Protein AF-0000000072976670 (afdb_homodimer)

InterPro domains:
  IPR000843 LacI-type HTH domain [PF00356] (2-43)
  IPR000843 LacI-type HTH domain [PS50932] (1-53)
  IPR000843 LacI-type HTH domain [SM00354] (1-68)
  IPR000843 LacI-type HTH domain [cd01392] (3-53)
  IPR001761 Periplasmic binding protein/LacI sugar binding domain [PF00532] (58-310)
  IPR010982 Lambda repressor-like, DNA-binding domain superfamily [G3DSA:1.10.260.40] (1-55)
  IPR010982 Lambda repressor-like, DNA-binding domain superfamily [SSF47413] (2-56)
  IPR028082 Periplasmic binding protein-like I [SSF53822] (55-310)

Organism: NCBI:txid391626

Solvent-accessible surface area (backbone atoms only — not comparable to full-atom values): 33034 Å² total; per-residue (Å²): 97,64,62,29,6,60,65,39,74,44,53,56,66,52,34,51,36,29,66,57,62,38,84,89,44,54,70,66,58,29,51,36,29,50,52,25,14,58,72,70,63,48,71,64,62,36,76,56,65,80,52,79,91,67,62,36,52,34,28,36,32,42,41,46,55,50,87,51,57,64,47,35,34,23,50,50,14,26,53,59,39,27,59,92,69,76,43,43,60,29,48,45,74,32,69,59,32,65,67,49,42,36,52,49,51,52,54,46,52,48,59,36,36,54,21,38,38,36,62,43,58,83,64,50,71,70,40,47,50,52,54,66,69,60,75,47,54,40,33,26,26,71,35,57,77,63,70,74,91,61,25,34,31,22,26,48,36,36,56,52,19,27,52,50,38,51,52,44,43,71,61,69,43,74,34,40,32,36,39,40,41,26,52,90,60,37,57,61,49,40,34,18,49,48,21,22,49,53,50,34,51,76,69,72,42,69,68,50,76,46,76,57,54,72,63,67,31,19,47,50,16,24,54,50,42,53,54,44,40,71,74,45,70,78,38,34,27,36,44,27,57,25,36,46,25,32,48,4,27,49,32,40,29,59,76,70,70,48,51,62,45,82,53,34,28,40,26,27,32,46,56,52,66,68,51,46,37,51,71,40,45,54,18,28,30,32,51,64,40,38,56,40,17,24,51,50,31,42,48,47,53,33,57,74,75,38,51,85,69,60,82,65,50,64,47,76,53,76,67,47,79,42,48,40,73,55,58,123,98,64,62,29,6,60,65,39,73,43,54,54,65,52,33,51,35,27,65,56,64,39,83,90,44,54,71,67,59,29,51,37,28,51,52,24,14,59,72,69,64,47,69,63,60,35,76,54,64,80,51,78,92,66,63,36,54,33,28,36,33,40,40,46,55,51,86,50,57,64,46,35,34,22,50,48,14,27,53,59,39,25,58,91,68,76,45,42,59,28,50,45,73,30,69,59,32,65,68,50,41,36,52,51,51,51,55,47,52,44,59,36,36,54,21,38,38,35,63,42,56,83,65,50,71,69,40,47,51,53,54,64,70,61,74,48,52,40,32,26,26,71,34,57,76,64,69,73,90,60,25,34,32,25,25,49,35,36,56,52,19,26,52,50,37,50,52,45,42,72,60,69,43,75,34,40,33,35,41,38,43,25,53,90,60,35,57,60,49,39,35,18,50,50,20,23,50,53,49,35,51,75,69,73,42,70,70,50,76,43,76,57,56,74,62,68,31,19,47,50,16,23,54,49,42,53,54,46,42,70,73,45,70,80,39,33,26,37,44,26,60,25,36,46,25,30,47,4,27,49,33,42,30,59,76,70,68,47,50,64,44,81,54,34,29,40,28,26,33,47,56,54,65,70,51,47,38,50,70,40,46,53,18,26,30,33,52,65,39,37,57,42,18,24,52,50,31,42,48,48,51,33,56,75,75,39,52,85,70,61,83,66,51,65,48,76,53,77,66,46,79,42,47,42,72,56,59,123

Sequence (656 aa):
MIDVAAAAGVSKMTASRALRGSKDVSTESKDRVIAAAKKIGYFGNHLAASLSSARSDLVGVIVPSLTNIVFPQVMSGISDGLLGTGFQPAFGVTDYNLYREYELVGRMLSWRPAGMIITGMEQSDQTRKLLIEADIPIVQIMDTDGDAIDYVVGFSHQSAGAEMAEALFGAGRTRFGYIGCNLENDLRAKKRKQGFFDVLKRYDIAITTQLGGILSSVSEGRRLTQELLEQTPDLDCIYFSNDDVAFGGLCYCIEAGIAVPNSVALAGFNGLGLLEGFPGLIATSTTQRHDIGRASAGIITQSLQSPEQLKSRKLVMQPTINLGALQTMIDVAAAAGVSKMTASRALRGSKDVSTESKDRVIAAAKKIGYFGNHLAASLSSARSDLVGVIVPSLTNIVFPQVMSGISDGLLGTGFQPAFGVTDYNLYREYELVGRMLSWRPAGMIITGMEQSDQTRKLLIEADIPIVQIMDTDGDAIDYVVGFSHQSAGAEMAEALFGAGRTRFGYIGCNLENDLRAKKRKQGFFDVLKRYDIAITTQLGGILSSVSEGRRLTQELLEQTPDLDCIYFSNDDVAFGGLCYCIEAGIAVPNSVALAGFNGLGLLEGFPGLIATSTTQRHDIGRASAGIITQSLQSPEQLKSRKLVMQPTINLGALQT

Radius of gyration: 26.9 Å; Cα contacts (8 Å, |Δi|>4): 1423; chains: 2; bounding box: 68×79×62 Å

Nearest PDB structures (foldseek):
  3d8u-assembly1_B  TM=8.841E-01  e=2.194E-16  Vibrio parahaemolyticus
  3d8u-assembly1_A  TM=9.008E-01  e=1.424E-15  Vibrio parahaemolyticus
  3c3k-assembly1_B  TM=8.730E-01  e=2.656E-15  Actinobacillus succinogenes 130Z
  7ce1-assembly1_B  TM=7.078E-01  e=7.259E-13  Agrobacterium tumefaciens A6
  3gv0-assembly1_A  TM=8.397E-01  e=1.494E-10  Agrobacterium fabrum str. C58

Structure (mmCIF, N/CA/C/O backbone):
data_AF-0000000072976670-model_v1
#
loop_
_entity.id
_entity.type
_entity.pdbx_description
1 polymer 'LacI family transcriptional regulator'
#
loop_
_atom_site.group_PDB
_atom_site.id
_atom_site.type_symbol
_atom_site.label_atom_id
_atom_site.label_alt_id
_atom_site.label_comp_id
_atom_site.label_asym_id
_atom_site.label_entity_id
_atom_site.label_seq_id
_atom_site.pdbx_PDB_ins_code
_atom_site.Cartn_x
_atom_site.Cartn_y
_atom_site.Cartn_z
_atom_site.occupancy
_atom_site.B_iso_or_equiv
_atom_site.auth_seq_id
_atom_site.auth_comp_id
_atom_site.auth_asym_id
_atom_site.auth_atom_id
_atom_site.pdbx_PDB_model_num
ATOM 1 N N . MET A 1 1 ? -18.094 22.547 25.328 1 65.94 1 MET A N 1
ATOM 2 C CA . MET A 1 1 ? -17.516 23.578 26.172 1 65.94 1 MET A CA 1
ATOM 3 C C . MET A 1 1 ? -18.203 23.641 27.531 1 65.94 1 MET A C 1
ATOM 5 O O . MET A 1 1 ? -17.547 23.766 28.562 1 65.94 1 MET A O 1
ATOM 9 N N . ILE A 1 2 ? -19.5 23.594 27.578 1 71.88 2 ILE A N 1
ATOM 10 C CA . ILE A 1 2 ? -20.234 23.609 28.828 1 71.88 2 ILE A CA 1
ATOM 11 C C . ILE A 1 2 ? -19.844 22.406 29.672 1 71.88 2 ILE A C 1
ATOM 13 O O . ILE A 1 2 ? -19.578 22.531 30.875 1 71.88 2 ILE A O 1
ATOM 17 N N . ASP A 1 3 ? -19.641 21.328 28.984 1 71.81 3 ASP A N 1
ATOM 18 C CA . ASP A 1 3 ? -19.297 20.094 29.703 1 71.81 3 ASP A CA 1
ATOM 19 C C . ASP A 1 3 ? -17.859 20.156 30.203 1 71.81 3 ASP A C 1
ATOM 21 O O . ASP A 1 3 ? -17.562 19.703 31.312 1 71.81 3 ASP A O 1
ATOM 25 N N . VAL A 1 4 ? -17.047 20.656 29.375 1 75.25 4 VAL A N 1
ATOM 26 C CA . VAL A 1 4 ? -15.648 20.812 29.781 1 75.25 4 VAL A CA 1
ATOM 27 C C . VAL A 1 4 ? -15.555 21.75 30.969 1 75.25 4 VAL A C 1
ATOM 29 O O . VAL A 1 4 ? -14.844 21.453 31.938 1 75.25 4 VAL A O 1
ATOM 32 N N . ALA A 1 5 ? -16.25 22.859 30.922 1 77.31 5 ALA A N 1
ATOM 33 C CA . ALA A 1 5 ? -16.266 23.844 32 1 77.31 5 ALA A CA 1
ATOM 34 C C . ALA A 1 5 ? -16.797 23.219 33.312 1 77.31 5 ALA A C 1
ATOM 36 O O . ALA A 1 5 ? -16.203 23.391 34.375 1 77.31 5 ALA A O 1
ATOM 37 N N . ALA A 1 6 ? -17.828 22.453 33.156 1 79.31 6 ALA A N 1
ATOM 38 C CA . ALA A 1 6 ? -18.422 21.766 34.281 1 79.31 6 ALA A CA 1
ATOM 39 C C . ALA A 1 6 ? -17.453 20.734 34.875 1 79.31 6 ALA A C 1
ATOM 41 O O . ALA A 1 6 ? -17.297 20.656 36.094 1 79.31 6 ALA A O 1
ATOM 42 N N . ALA A 1 7 ? -16.781 20.031 33.969 1 78 7 ALA A N 1
ATOM 43 C CA . ALA A 1 7 ? -15.875 18.969 34.406 1 78 7 ALA A CA 1
ATOM 44 C C . ALA A 1 7 ? -14.625 19.562 35.062 1 78 7 ALA A C 1
ATOM 46 O O . ALA A 1 7 ? -14.055 18.969 35.969 1 78 7 ALA A O 1
ATOM 47 N N . ALA A 1 8 ? -14.219 20.688 34.656 1 79.56 8 ALA A N 1
ATOM 48 C CA . ALA A 1 8 ? -13.023 21.375 35.156 1 79.56 8 ALA A CA 1
ATOM 49 C C . ALA A 1 8 ? -13.344 22.281 36.344 1 79.56 8 ALA A C 1
ATOM 51 O O . ALA A 1 8 ? -12.445 22.781 37 1 79.56 8 ALA A O 1
ATOM 52 N N . GLY A 1 9 ? -14.688 22.5 36.625 1 82.88 9 GLY A N 1
ATOM 53 C CA . GLY A 1 9 ? -15.125 23.344 37.719 1 82.88 9 GLY A CA 1
ATOM 54 C C . GLY A 1 9 ? -14.867 24.828 37.469 1 82.88 9 GLY A C 1
ATOM 55 O O . GLY A 1 9 ? -14.523 25.562 38.406 1 82.88 9 GLY A O 1
ATOM 56 N N . VAL A 1 10 ? -14.859 25.172 36.219 1 81.06 10 VAL A N 1
ATOM 57 C CA . VAL A 1 10 ? -14.641 26.578 35.875 1 81.06 10 VAL A CA 1
ATOM 58 C C . VAL A 1 10 ? -15.836 27.094 35.062 1 81.06 10 VAL A C 1
ATOM 60 O O . VAL A 1 10 ? -16.719 26.312 34.688 1 81.06 10 VAL A O 1
ATOM 63 N N . SER A 1 11 ? -15.953 28.453 34.969 1 79.56 11 SER A N 1
ATOM 64 C CA . SER A 1 11 ? -16.984 29.016 34.125 1 79.56 11 SER A CA 1
ATOM 65 C C . SER A 1 11 ? -16.734 28.672 32.656 1 79.56 11 SER A C 1
ATOM 67 O O . SER A 1 11 ? -15.617 28.344 32.281 1 79.56 11 SER A O 1
ATOM 69 N N . LYS A 1 12 ? -17.781 28.719 31.781 1 77.88 12 LYS A N 1
ATOM 70 C CA . LYS A 1 12 ? -17.672 28.5 30.328 1 77.88 12 LYS A CA 1
ATOM 71 C C . LYS A 1 12 ? -16.641 29.438 29.719 1 77.88 12 LYS A C 1
ATOM 73 O O . LYS A 1 12 ? -15.867 29.031 28.844 1 77.88 12 LYS A O 1
ATOM 78 N N . MET A 1 13 ? -16.578 30.625 30.297 1 74.88 13 MET A N 1
ATOM 79 C CA . MET A 1 13 ? -15.641 31.641 29.812 1 74.88 13 MET A CA 1
ATOM 80 C C . MET A 1 13 ? -14.203 31.266 30.172 1 74.88 13 MET A C 1
ATOM 82 O O . MET A 1 13 ? -13.297 31.422 29.344 1 74.88 13 MET A O 1
ATOM 86 N N . THR A 1 14 ? -14.023 30.859 31.297 1 75.88 14 THR A N 1
ATOM 87 C CA . THR A 1 14 ? -12.703 30.438 31.75 1 75.88 14 THR A CA 1
ATOM 88 C C . THR A 1 14 ? -12.227 29.203 31 1 75.88 14 THR A C 1
ATOM 90 O O . THR A 1 14 ? -11.062 29.109 30.609 1 75.88 14 THR A O 1
ATOM 93 N N . ALA A 1 15 ? -13.195 28.234 30.75 1 76.31 15 ALA A N 1
ATOM 94 C CA . ALA A 1 15 ? -12.859 27.031 29.969 1 76.31 15 ALA A CA 1
ATOM 95 C C . ALA A 1 15 ? -12.445 27.391 28.547 1 76.31 15 ALA A C 1
ATOM 97 O O . ALA A 1 15 ? -11.461 26.859 28.031 1 76.31 15 ALA A O 1
ATOM 98 N N . SER A 1 16 ? -13.156 28.266 28.047 1 71.56 16 SER A N 1
ATOM 99 C CA . SER A 1 16 ? -12.859 28.734 26.688 1 71.56 16 SER A CA 1
ATOM 100 C C . SER A 1 16 ? -11.508 29.438 26.641 1 71.56 16 SER A C 1
ATOM 102 O O . SER A 1 16 ? -10.688 29.156 25.766 1 71.56 16 SER A O 1
ATOM 104 N N . ARG A 1 17 ? -11.258 30.297 27.688 1 70.12 17 ARG A N 1
ATOM 105 C CA . ARG A 1 17 ? -10.008 31.062 27.766 1 70.12 17 ARG A CA 1
ATOM 106 C C . ARG A 1 17 ? -8.82 30.125 28.016 1 70.12 17 ARG A C 1
ATOM 108 O O . ARG A 1 17 ? -7.746 30.328 27.453 1 70.12 17 ARG A O 1
ATOM 115 N N . ALA A 1 18 ? -9.047 29.141 28.75 1 72.5 18 ALA A N 1
ATOM 116 C CA . ALA A 1 18 ? -8.008 28.172 29.078 1 72.5 18 ALA A CA 1
ATOM 117 C C . ALA A 1 18 ? -7.629 27.328 27.859 1 72.5 18 ALA A C 1
ATOM 119 O O . ALA A 1 18 ? -6.449 27.094 27.594 1 72.5 18 ALA A O 1
ATOM 120 N N . LEU A 1 19 ? -8.633 26.969 27.156 1 67.5 19 LEU A N 1
ATOM 121 C CA . LEU A 1 19 ? -8.406 26.094 26.016 1 67.5 19 LEU A CA 1
ATOM 122 C C . LEU A 1 19 ? -7.766 26.859 24.859 1 67.5 19 LEU A C 1
ATOM 124 O O . LEU A 1 19 ? -7.039 26.281 24.047 1 67.5 19 LEU A O 1
ATOM 128 N N . ARG A 1 20 ? -7.922 28.234 24.922 1 61.44 20 ARG A N 1
ATOM 129 C CA . ARG A 1 20 ? -7.34 29.109 23.906 1 61.44 20 ARG A CA 1
ATOM 130 C C . ARG A 1 20 ? -5.953 29.594 24.344 1 61.44 20 ARG A C 1
ATOM 132 O O . ARG A 1 20 ? -5.336 30.406 23.656 1 61.44 20 ARG A O 1
ATOM 139 N N . GLY A 1 21 ? -5.566 29.078 25.469 1 61.72 21 GLY A N 1
ATOM 140 C CA . GLY A 1 21 ? -4.254 29.438 25.969 1 61.72 21 GLY A CA 1
ATOM 141 C C . GLY A 1 21 ? -4.164 30.875 26.453 1 61.72 21 GLY A C 1
ATOM 142 O O . GLY A 1 21 ? -3.098 31.484 26.375 1 61.72 21 GLY A O 1
ATOM 143 N N . SER A 1 22 ? -5.172 31.469 26.953 1 59.66 22 SER A N 1
ATOM 144 C CA . SER A 1 22 ? -5.207 32.844 27.422 1 59.66 22 SER A CA 1
ATOM 145 C C . SER A 1 22 ? -4.344 33.031 28.656 1 59.66 22 SER A C 1
ATOM 147 O O . SER A 1 22 ? -4.32 32.188 29.547 1 59.66 22 SER A O 1
ATOM 149 N N . LYS A 1 23 ? -3.551 34 28.625 1 71.06 23 LYS A N 1
ATOM 150 C CA . LYS A 1 23 ? -2.658 34.312 29.734 1 71.06 23 LYS A CA 1
ATOM 151 C C . LYS A 1 23 ? -3.449 34.719 30.984 1 71.06 23 LYS A C 1
ATOM 153 O O . LYS A 1 23 ? -2.906 34.75 32.094 1 71.06 23 LYS A O 1
ATOM 158 N N . ASP A 1 24 ? -4.617 35 30.953 1 69.94 24 ASP A N 1
ATOM 159 C CA . ASP A 1 24 ? -5.422 35.5 32.062 1 69.94 24 ASP A CA 1
ATOM 160 C C . ASP A 1 24 ? -5.957 34.312 32.906 1 69.94 24 ASP A C 1
ATOM 162 O O . ASP A 1 24 ? -6.648 34.531 33.906 1 69.94 24 ASP A O 1
ATOM 166 N N . VAL A 1 25 ? -5.625 33.125 32.406 1 75 25 VAL A N 1
ATOM 167 C CA . VAL A 1 25 ? -6.059 31.953 33.156 1 75 25 VAL A CA 1
ATOM 168 C C . VAL A 1 25 ? -4.863 31.312 33.844 1 75 25 VAL A C 1
ATOM 170 O O . VAL A 1 25 ? -3.783 31.203 33.25 1 75 25 VAL A O 1
ATOM 173 N N . SER A 1 26 ? -4.984 31.016 35.156 1 78 26 SER A N 1
ATOM 174 C CA . SER A 1 26 ? -3.896 30.422 35.938 1 78 26 SER A CA 1
ATOM 175 C C . SER A 1 26 ? -3.484 29.078 35.344 1 78 26 SER A C 1
ATOM 177 O O . SER A 1 26 ? -4.293 28.391 34.688 1 78 26 SER A O 1
ATOM 179 N N . THR A 1 27 ? -2.234 28.719 35.531 1 74.94 27 THR A N 1
ATOM 180 C CA . THR A 1 27 ? -1.696 27.453 35.031 1 74.94 27 THR A CA 1
ATOM 181 C C . THR A 1 27 ? -2.502 26.266 35.594 1 74.94 27 THR A C 1
ATOM 183 O O . THR A 1 27 ? -2.73 25.281 34.875 1 74.94 27 THR A O 1
ATOM 186 N N . GLU A 1 28 ? -2.912 26.422 36.75 1 76.44 28 GLU A N 1
ATOM 187 C CA . GLU A 1 28 ? -3.676 25.359 37.406 1 76.44 28 GLU A CA 1
ATOM 188 C C . GLU A 1 28 ? -5.027 25.156 36.719 1 76.44 28 GLU A C 1
ATOM 190 O O . GLU A 1 28 ? -5.438 24.016 36.469 1 76.44 28 GLU A O 1
ATOM 195 N N . SER A 1 29 ? -5.695 26.219 36.438 1 76.31 29 SER A N 1
ATOM 196 C CA . SER A 1 29 ? -6.992 26.141 35.781 1 76.31 29 SER A CA 1
ATOM 197 C C . SER A 1 29 ? -6.852 25.641 34.344 1 76.31 29 SER A C 1
ATOM 199 O O . SER A 1 29 ? -7.68 24.844 33.875 1 76.31 29 SER A O 1
ATOM 201 N N . LYS A 1 30 ? -5.84 26.016 33.625 1 76.44 30 LYS A N 1
ATOM 202 C CA . LYS A 1 30 ? -5.551 25.547 32.281 1 76.44 30 LYS A CA 1
ATOM 203 C C . LYS A 1 30 ? -5.375 24.031 32.25 1 76.44 30 LYS A C 1
ATOM 205 O O . LYS A 1 30 ? -5.953 23.344 31.391 1 76.44 30 LYS A O 1
ATOM 210 N N . ASP A 1 31 ? -4.598 23.625 33.156 1 73.62 31 ASP A N 1
ATOM 211 C CA . ASP A 1 31 ? -4.332 22.188 33.25 1 73.62 31 ASP A CA 1
ATOM 212 C C . ASP A 1 31 ? -5.609 21.406 33.531 1 73.62 31 ASP A C 1
ATOM 214 O O . ASP A 1 31 ? -5.848 20.344 32.938 1 73.62 31 ASP A O 1
ATOM 218 N N . ARG A 1 32 ? -6.418 21.891 34.375 1 76.94 32 ARG A N 1
ATOM 219 C CA . ARG A 1 32 ? -7.676 21.25 34.75 1 76.94 32 ARG A CA 1
ATOM 220 C C . ARG A 1 32 ? -8.633 21.203 33.562 1 76.94 32 ARG A C 1
ATOM 222 O O . ARG A 1 32 ? -9.289 20.188 33.344 1 76.94 32 ARG A O 1
ATOM 229 N N . VAL A 1 33 ? -8.625 22.266 32.844 1 75.88 33 VAL A N 1
ATOM 230 C CA . VAL A 1 33 ? -9.547 22.344 31.719 1 75.88 33 VAL A CA 1
ATOM 231 C C . VAL A 1 33 ? -9.078 21.406 30.609 1 75.88 33 VAL A C 1
ATOM 233 O O . VAL A 1 33 ? -9.883 20.688 30.016 1 75.88 33 VAL A O 1
ATOM 236 N N . ILE A 1 34 ? -7.773 21.391 30.406 1 66.88 34 ILE A N 1
ATOM 237 C CA . ILE A 1 34 ? -7.215 20.516 29.391 1 66.88 34 ILE A CA 1
ATOM 238 C C . ILE A 1 34 ? -7.453 19.062 29.766 1 66.88 34 ILE A C 1
ATOM 240 O O . ILE A 1 34 ? -7.852 18.25 28.922 1 66.88 34 ILE A O 1
ATOM 244 N N . ALA A 1 35 ? -7.234 18.75 30.984 1 68.81 35 ALA A N 1
ATOM 245 C CA . ALA A 1 35 ? -7.488 17.406 31.5 1 68.81 35 ALA A CA 1
ATOM 246 C C . ALA A 1 35 ? -8.969 17.047 31.359 1 68.81 35 ALA A C 1
ATOM 248 O O . ALA A 1 35 ? -9.305 15.93 30.969 1 68.81 35 ALA A O 1
ATOM 249 N N . ALA A 1 36 ? -9.867 17.906 31.719 1 69.44 36 ALA A N 1
ATOM 250 C CA . ALA A 1 36 ? -11.305 17.703 31.594 1 69.44 36 ALA A CA 1
ATOM 251 C C . ALA A 1 36 ? -11.719 17.547 30.141 1 69.44 36 ALA A C 1
ATOM 253 O O . ALA A 1 36 ? -12.547 16.703 29.797 1 69.44 36 ALA A O 1
ATOM 254 N N . ALA A 1 37 ? -11.094 18.375 29.312 1 63.62 37 ALA A N 1
ATOM 255 C CA . ALA A 1 37 ? -11.375 18.312 27.891 1 63.62 37 ALA A CA 1
ATOM 256 C C . ALA A 1 37 ? -10.961 16.969 27.312 1 63.62 37 ALA A C 1
ATOM 258 O O . ALA A 1 37 ? -11.711 16.359 26.531 1 63.62 37 ALA A O 1
ATOM 259 N N . LYS A 1 38 ? -9.82 16.578 27.719 1 57.88 38 LYS A N 1
ATOM 260 C CA . LYS A 1 38 ? -9.305 15.266 27.297 1 57.88 38 LYS A CA 1
ATOM 261 C C . LYS A 1 38 ? -10.219 14.148 27.781 1 57.88 38 LYS A C 1
ATOM 263 O O . LYS A 1 38 ? -10.516 13.211 27.031 1 57.88 38 LYS A O 1
ATOM 268 N N . LYS A 1 39 ? -10.594 14.281 28.984 1 57.94 39 LYS A N 1
ATOM 269 C CA . LYS A 1 39 ? -11.43 13.266 29.609 1 57.94 39 LYS A CA 1
ATOM 270 C C . LYS A 1 39 ? -12.797 13.188 28.953 1 57.94 39 LYS A C 1
ATOM 272 O O . LYS A 1 39 ? -13.359 12.094 28.797 1 57.94 39 LYS A O 1
ATOM 277 N N . ILE A 1 40 ? -13.289 14.367 28.625 1 53.28 40 ILE A N 1
ATOM 278 C CA . ILE A 1 40 ? -14.625 14.375 28.047 1 53.28 40 ILE A CA 1
ATOM 279 C C . ILE A 1 40 ? -14.531 14.25 26.531 1 53.28 40 ILE A C 1
ATOM 281 O O . ILE A 1 40 ? -15.539 14.062 25.859 1 53.28 40 ILE A O 1
ATOM 285 N N . GLY A 1 41 ? -13.375 14.164 26.109 1 47.72 41 GLY A N 1
ATOM 286 C CA . GLY A 1 41 ? -13.141 14.055 24.672 1 47.72 41 GLY A CA 1
ATOM 287 C C . GLY A 1 41 ? -13.398 15.352 23.922 1 47.72 41 GLY A C 1
ATOM 288 O O . GLY A 1 41 ? -13.836 15.328 22.781 1 47.72 41 GLY A O 1
ATOM 289 N N . TYR A 1 42 ? -13.492 16.344 24.797 1 43.72 42 TYR A N 1
ATOM 290 C CA . TYR A 1 42 ? -13.734 17.641 24.172 1 43.72 42 TYR A CA 1
ATOM 291 C C . TYR A 1 42 ? -12.492 18.141 23.438 1 43.72 42 TYR A C 1
ATOM 293 O O . TYR A 1 42 ? -11.43 18.312 24.062 1 43.72 42 TYR A O 1
ATOM 301 N N . PHE A 1 43 ? -12.43 18 22.297 1 39.38 43 PHE A N 1
ATOM 302 C CA . PHE A 1 43 ? -11.406 18.625 21.469 1 39.38 43 PHE A CA 1
ATOM 303 C C . PHE A 1 43 ? -11.82 20.047 21.078 1 39.38 43 PHE A C 1
ATOM 305 O O . PHE A 1 43 ? -12.844 20.25 20.422 1 39.38 43 PHE A O 1
ATOM 312 N N . GLY A 1 44 ? -11.906 20.891 22 1 35.28 44 GLY A N 1
ATOM 313 C CA . GLY A 1 44 ? -12.336 22.266 21.781 1 35.28 44 GLY A CA 1
ATOM 314 C C . GLY A 1 44 ? -11.844 22.844 20.469 1 35.28 44 GLY A C 1
ATOM 315 O O . GLY A 1 44 ? -10.828 22.375 19.922 1 35.28 44 GLY A O 1
ATOM 316 N N . ASN A 1 45 ? -12.75 23.359 19.703 1 35.09 45 ASN A N 1
ATOM 317 C CA . ASN A 1 45 ? -12.594 24.266 18.562 1 35.09 45 ASN A CA 1
ATOM 318 C C . ASN A 1 45 ? -11.523 25.328 18.828 1 35.09 45 ASN A C 1
ATOM 320 O O . ASN A 1 45 ? -11.555 26.391 18.219 1 35.09 45 ASN A O 1
ATOM 324 N N . HIS A 1 46 ? -10.836 25.25 19.844 1 33.75 46 HIS A N 1
ATOM 325 C CA . HIS A 1 46 ? -10.109 26.453 20.25 1 33.75 46 HIS A CA 1
ATOM 326 C C . HIS A 1 46 ? -9.203 26.953 19.141 1 33.75 46 HIS A C 1
ATOM 328 O O . HIS A 1 46 ? -8.805 28.125 19.141 1 33.75 46 HIS A O 1
ATOM 334 N N . LEU A 1 47 ? -8.469 26.031 18.516 1 33.19 47 LEU A N 1
ATOM 335 C CA . LEU A 1 47 ? -7.621 26.703 17.531 1 33.19 47 LEU A CA 1
ATOM 336 C C . LEU A 1 47 ? -8.469 27.516 16.562 1 33.19 47 LEU A C 1
ATOM 338 O O . LEU A 1 47 ? -7.926 28.188 15.68 1 33.19 47 LEU A O 1
ATOM 342 N N . ALA A 1 48 ? -9.719 27.484 16.672 1 33.22 48 ALA A N 1
ATOM 343 C CA . ALA A 1 48 ? -10.633 28.281 15.859 1 33.22 48 ALA A CA 1
ATOM 344 C C . ALA A 1 48 ? -10.531 29.75 16.219 1 33.22 48 ALA A C 1
ATOM 346 O O . ALA A 1 48 ? -10.812 30.625 15.383 1 33.22 48 ALA A O 1
ATOM 347 N N . ALA A 1 49 ? -10.398 30.156 17.469 1 32.12 49 ALA A N 1
ATOM 348 C CA . ALA A 1 49 ? -10.766 31.547 17.781 1 32.12 49 ALA A CA 1
ATOM 349 C C . ALA A 1 49 ? -9.75 32.531 17.219 1 32.12 49 ALA A C 1
ATOM 351 O O . ALA A 1 49 ? -10.125 33.594 16.688 1 32.12 49 ALA A O 1
ATOM 352 N N . SER A 1 50 ? -8.547 32.719 17.828 1 31.84 50 SER A N 1
ATOM 353 C CA . SER A 1 50 ? -7.926 34.031 17.594 1 31.84 50 SER A CA 1
ATOM 354 C C . SER A 1 50 ? -7.445 34.156 16.156 1 31.84 50 SER A C 1
ATOM 356 O O . SER A 1 50 ? -7.035 35.219 15.719 1 31.84 50 SER A O 1
ATOM 358 N N . LEU A 1 51 ? -6.547 33.125 15.625 1 33.16 51 LEU A N 1
ATOM 359 C CA . LEU A 1 51 ? -5.961 33.562 14.359 1 33.1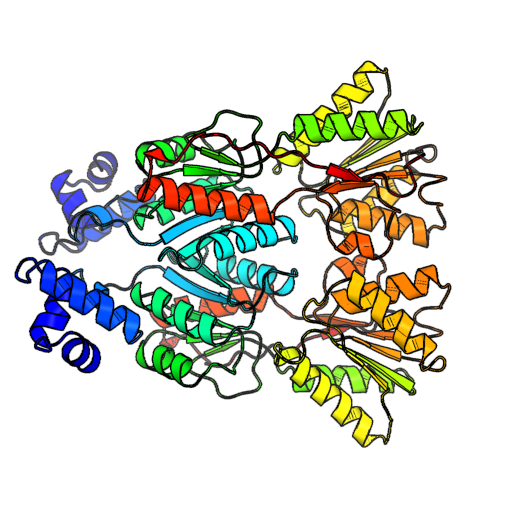6 51 LEU A CA 1
ATOM 360 C C . LEU A 1 51 ? -7.047 33.812 13.32 1 33.16 51 LEU A C 1
ATOM 362 O O . LEU A 1 51 ? -8.125 33.219 13.391 1 33.16 51 LEU A O 1
ATOM 366 N N . SER A 1 52 ? -6.852 34.656 12.289 1 35.25 52 SER A N 1
ATOM 367 C CA . SER A 1 52 ? -7.777 34.969 11.203 1 35.25 52 SER A CA 1
ATOM 368 C C . SER A 1 52 ? -8.594 33.75 10.812 1 35.25 52 SER A C 1
ATOM 370 O O . SER A 1 52 ? -8.164 32.594 11.039 1 35.25 52 SER A O 1
ATOM 372 N N . SER A 1 53 ? -10.07 33.656 10.758 1 45.72 53 SER A N 1
ATOM 373 C CA . SER A 1 53 ? -11.18 32.906 10.164 1 45.72 53 SER A CA 1
ATOM 374 C C . SER A 1 53 ? -10.672 31.953 9.094 1 45.72 53 SER A C 1
ATOM 376 O O . SER A 1 53 ? -11.461 31.219 8.5 1 45.72 53 SER A O 1
ATOM 378 N N . ALA A 1 54 ? -9.359 31.953 8.75 1 59.88 54 ALA A N 1
ATOM 379 C CA . ALA A 1 54 ? -9.062 31.422 7.43 1 59.88 54 ALA A CA 1
ATOM 380 C C . ALA A 1 54 ? -8.812 29.906 7.496 1 59.88 54 ALA A C 1
ATOM 382 O O . ALA A 1 54 ? -8.109 29.438 8.391 1 59.88 54 ALA A O 1
ATOM 383 N N . ARG A 1 55 ? -9.578 29.094 6.992 1 72.5 55 ARG A N 1
ATOM 384 C CA . ARG A 1 55 ? -9.398 27.672 6.711 1 72.5 55 ARG A CA 1
ATOM 385 C C . ARG A 1 55 ? -7.965 27.375 6.281 1 72.5 55 ARG A C 1
ATOM 387 O O . ARG A 1 55 ? -7.316 28.219 5.652 1 72.5 55 ARG A O 1
ATOM 394 N N . SER A 1 56 ? -7.512 26.188 6.953 1 79.56 56 SER A N 1
ATOM 395 C CA . SER A 1 56 ? -6.195 25.75 6.496 1 79.56 56 SER A CA 1
ATOM 396 C C . SER A 1 56 ? -6.254 25.188 5.078 1 79.56 56 SER A C 1
ATOM 398 O O . SER A 1 56 ? -7.34 25.016 4.52 1 79.56 56 SER A O 1
ATOM 400 N N . ASP A 1 57 ? -5.125 25.047 4.508 1 83.31 57 ASP A N 1
ATOM 401 C CA . ASP A 1 57 ? -5.035 24.453 3.172 1 83.31 57 ASP A CA 1
ATOM 402 C C . ASP A 1 57 ? -4.953 22.938 3.244 1 83.31 57 ASP A C 1
ATOM 404 O O . ASP A 1 57 ? -4.598 22.281 2.262 1 83.31 57 ASP A O 1
ATOM 408 N N . LEU A 1 58 ? -5.383 22.391 4.441 1 86.31 58 LEU A N 1
ATOM 409 C CA . LEU A 1 58 ? -5.32 20.938 4.652 1 86.31 58 LEU A CA 1
ATOM 410 C C . LEU A 1 58 ? -6.625 20.281 4.23 1 86.31 58 LEU A C 1
ATOM 412 O O . LEU A 1 58 ? -7.711 20.812 4.473 1 86.31 58 LEU A O 1
ATOM 416 N N . VAL A 1 59 ? -6.438 19.188 3.555 1 93.94 59 VAL A N 1
ATOM 417 C CA . VAL A 1 59 ? -7.555 18.281 3.34 1 93.94 59 VAL A CA 1
ATOM 418 C C . VAL A 1 59 ? -7.359 17.016 4.168 1 93.94 59 VAL A C 1
ATOM 420 O O . VAL A 1 59 ? -6.383 16.281 3.975 1 93.94 59 VAL A O 1
ATOM 423 N N . GLY A 1 60 ? -8.203 16.797 5.172 1 94.38 60 GLY A N 1
ATOM 424 C CA . GLY A 1 60 ? -8.133 15.562 5.953 1 94.38 60 GLY A CA 1
ATOM 425 C C . GLY A 1 60 ? -8.609 14.344 5.188 1 94.38 60 GLY A C 1
ATOM 426 O O . GLY A 1 60 ? -9.664 14.375 4.551 1 94.38 60 GLY A O 1
ATOM 427 N N . VAL A 1 61 ? -7.824 13.297 5.18 1 97.06 61 VAL A N 1
ATOM 428 C CA . VAL A 1 61 ? -8.156 12.055 4.484 1 97.06 61 VAL A CA 1
ATOM 429 C C . VAL A 1 61 ? -8.078 10.883 5.453 1 97.06 61 VAL A C 1
ATOM 431 O O . VAL A 1 61 ? -7.035 10.641 6.066 1 97.06 61 VAL A O 1
ATOM 434 N N . ILE A 1 62 ? -9.164 10.141 5.566 1 96.81 62 ILE A N 1
ATOM 435 C CA . ILE A 1 62 ? -9.219 9.023 6.504 1 96.81 62 ILE A CA 1
ATOM 436 C C . ILE A 1 62 ? -9.484 7.723 5.746 1 96.81 62 ILE A C 1
ATOM 438 O O . ILE A 1 62 ? -10.5 7.594 5.062 1 96.81 62 ILE A O 1
ATOM 442 N N . VAL A 1 63 ? -8.555 6.793 5.84 1 96.94 63 VAL A N 1
ATOM 443 C CA . VAL A 1 63 ? -8.703 5.48 5.223 1 96.94 63 VAL A CA 1
ATOM 444 C C . VAL A 1 63 ? -8.648 4.395 6.297 1 96.94 63 VAL A C 1
ATOM 446 O O . VAL A 1 63 ? -8.102 4.609 7.379 1 96.94 63 VAL A O 1
ATOM 449 N N . PRO A 1 64 ? -9.211 3.184 6.043 1 95.56 64 PRO A N 1
ATOM 450 C CA . PRO A 1 64 ? -9.305 2.164 7.086 1 95.56 64 PRO A CA 1
ATOM 451 C C . PRO A 1 64 ? -8.055 1.285 7.168 1 95.56 64 PRO A C 1
ATOM 453 O O . PRO A 1 64 ? -7.852 0.585 8.164 1 95.56 64 PRO A O 1
ATOM 456 N N . SER A 1 65 ? -7.281 1.308 6.055 1 92.38 65 SER A N 1
ATOM 457 C CA . SER A 1 65 ? -6.207 0.32 6.102 1 92.38 65 SER A CA 1
ATOM 458 C C . SER A 1 65 ? -5.102 0.657 5.105 1 92.38 65 SER A C 1
ATOM 460 O O . SER A 1 65 ? -5.352 1.301 4.086 1 92.38 65 SER A O 1
ATOM 462 N N . LEU A 1 66 ? -3.873 0.216 5.48 1 92.25 66 LEU A N 1
ATOM 463 C CA . LEU A 1 66 ? -2.73 0.308 4.574 1 92.25 66 LEU A CA 1
ATOM 464 C C . LEU A 1 66 ? -2.125 -1.068 4.324 1 92.25 66 LEU A C 1
ATOM 466 O O . LEU A 1 66 ? -0.977 -1.175 3.885 1 92.25 66 LEU A O 1
ATOM 470 N N . THR A 1 67 ? -2.898 -2.145 4.578 1 86.69 67 THR A N 1
ATOM 471 C CA . THR A 1 67 ? -2.348 -3.494 4.582 1 86.69 67 THR A CA 1
ATOM 472 C C . THR A 1 67 ? -2.33 -4.074 3.168 1 86.69 67 THR A C 1
ATOM 474 O O . THR A 1 67 ? -1.732 -5.125 2.93 1 86.69 67 THR A O 1
ATOM 477 N N . ASN A 1 68 ? -2.977 -3.455 2.27 1 89.38 68 ASN A N 1
ATOM 478 C CA . ASN A 1 68 ? -2.902 -3.775 0.849 1 89.38 68 ASN A CA 1
ATOM 479 C C . ASN A 1 68 ? -2.922 -2.516 -0.012 1 89.38 68 ASN A C 1
ATOM 481 O O . ASN A 1 68 ? -2.881 -1.4 0.511 1 89.38 68 ASN A O 1
ATOM 485 N N . ILE A 1 69 ? -2.941 -2.693 -1.328 1 93 69 ILE A N 1
ATOM 486 C CA . ILE A 1 69 ? -2.631 -1.563 -2.197 1 93 69 ILE A CA 1
ATOM 487 C C . ILE A 1 69 ? -3.91 -0.793 -2.52 1 93 69 ILE A C 1
ATOM 489 O O . ILE A 1 69 ? -3.865 0.246 -3.182 1 93 69 ILE A O 1
ATOM 493 N N . VAL A 1 70 ? -5.051 -1.177 -1.988 1 95.88 70 VAL A N 1
ATOM 494 C CA . VAL A 1 70 ? -6.34 -0.614 -2.375 1 95.88 70 VAL A CA 1
ATOM 495 C C . VAL A 1 70 ? -6.391 0.866 -2 1 95.88 70 VAL A C 1
ATOM 497 O O . VAL A 1 70 ? -6.508 1.73 -2.871 1 95.88 70 VAL A O 1
ATOM 500 N N . PHE A 1 71 ? -6.168 1.213 -0.787 1 96.88 71 PHE A N 1
ATOM 501 C CA . PHE A 1 71 ? -6.328 2.592 -0.344 1 96.88 71 PHE A CA 1
ATOM 502 C C . PHE A 1 71 ? -5.105 3.426 -0.705 1 96.88 71 PHE A C 1
ATOM 504 O O . PHE A 1 71 ? -5.223 4.617 -0.999 1 96.88 71 PHE A O 1
ATOM 511 N N . PRO A 1 72 ? -3.951 2.791 -0.758 1 96.38 72 PRO A N 1
ATOM 512 C CA . PRO A 1 72 ? -2.834 3.568 -1.3 1 96.38 72 PRO A CA 1
ATOM 513 C C . PRO A 1 72 ? -3.111 4.102 -2.703 1 96.38 72 PRO A C 1
ATOM 515 O O . PRO A 1 72 ? -2.699 5.215 -3.037 1 96.38 72 PRO A O 1
ATOM 518 N N . GLN A 1 73 ? -3.799 3.359 -3.49 1 96.38 73 GLN A N 1
ATOM 519 C CA . GLN A 1 73 ? -4.141 3.84 -4.824 1 96.38 73 GLN A CA 1
ATOM 520 C C . GLN A 1 73 ? -5.141 4.988 -4.754 1 96.38 73 GLN A C 1
ATOM 522 O O . GLN A 1 73 ? -5.062 5.938 -5.539 1 96.38 73 GLN A O 1
ATOM 527 N N . VAL A 1 74 ? -6.07 4.926 -3.828 1 97.81 74 VAL A N 1
ATOM 528 C CA . VAL A 1 74 ? -7.004 6.023 -3.602 1 97.81 74 VAL A CA 1
ATOM 529 C C . VAL A 1 74 ? -6.242 7.266 -3.148 1 97.81 74 VAL A C 1
ATOM 531 O O . VAL A 1 74 ? -6.473 8.367 -3.662 1 97.81 74 VAL A O 1
ATOM 534 N N . MET A 1 75 ? -5.34 7.055 -2.234 1 96.62 75 MET A N 1
ATOM 535 C CA . MET A 1 75 ? -4.527 8.141 -1.701 1 96.62 75 MET A CA 1
ATOM 536 C C . MET A 1 75 ? -3.709 8.805 -2.805 1 96.62 75 MET A C 1
ATOM 538 O O . MET A 1 75 ? -3.578 10.023 -2.844 1 96.62 75 MET A O 1
ATOM 542 N N . SER A 1 76 ? -3.193 7.953 -3.664 1 95 76 SER A N 1
ATOM 543 C CA . SER A 1 76 ? -2.455 8.484 -4.805 1 95 76 SER A CA 1
ATOM 544 C C . SER A 1 76 ? -3.346 9.359 -5.68 1 95 76 SER A C 1
ATOM 546 O O . SER A 1 76 ? -2.924 10.43 -6.133 1 95 76 SER A O 1
ATOM 548 N N . GLY A 1 77 ? -4.535 8.922 -5.906 1 96.75 77 GLY A N 1
ATOM 549 C CA . GLY A 1 77 ? -5.484 9.711 -6.676 1 96.75 77 GLY A CA 1
ATOM 550 C C . GLY A 1 77 ? -5.812 11.047 -6.035 1 96.75 77 GLY A C 1
ATOM 551 O O . GLY A 1 77 ? -5.914 12.062 -6.723 1 96.75 77 GLY A O 1
ATOM 552 N N . ILE A 1 78 ? -5.969 11.031 -4.73 1 97 78 ILE A N 1
ATOM 553 C CA . ILE A 1 78 ? -6.258 12.258 -3.996 1 97 78 ILE A CA 1
ATOM 554 C C . ILE A 1 78 ? -5.078 13.227 -4.125 1 97 78 ILE A C 1
ATOM 556 O O . ILE A 1 78 ? -5.27 14.406 -4.41 1 97 78 ILE A O 1
ATOM 560 N N . SER A 1 79 ? -3.898 12.695 -3.898 1 92.75 79 SER A N 1
ATOM 561 C CA . SER A 1 79 ? -2.695 13.516 -4.008 1 92.75 79 SER A CA 1
ATOM 562 C C . SER A 1 79 ? -2.578 14.141 -5.398 1 92.75 79 SER A C 1
ATOM 564 O O . SER A 1 79 ? -2.311 15.336 -5.527 1 92.75 79 SER A O 1
ATOM 566 N N . ASP A 1 80 ? -2.826 13.352 -6.406 1 92.81 80 ASP A N 1
ATOM 567 C CA . ASP A 1 80 ? -2.746 13.844 -7.777 1 92.81 80 ASP A CA 1
ATOM 568 C C . ASP A 1 80 ? -3.805 14.906 -8.039 1 92.81 80 ASP A C 1
ATOM 570 O O . ASP A 1 80 ? -3.533 15.906 -8.703 1 92.81 80 ASP A O 1
ATOM 574 N N . GLY A 1 81 ? -4.969 14.672 -7.508 1 95.38 81 GLY A N 1
ATOM 575 C CA . GLY A 1 81 ? -6.062 15.602 -7.719 1 95.38 81 GLY A CA 1
ATOM 576 C C . GLY A 1 81 ? -5.848 16.938 -7.039 1 95.38 81 GLY A C 1
ATOM 577 O O . GLY A 1 81 ? -6.441 17.953 -7.434 1 95.38 81 GLY A O 1
ATOM 578 N N . LEU A 1 82 ? -4.996 16.938 -6.043 1 92.06 82 LEU A N 1
ATOM 579 C CA . LEU A 1 82 ? -4.77 18.156 -5.285 1 92.06 82 LEU A CA 1
ATOM 580 C C . LEU A 1 82 ? -3.537 18.906 -5.797 1 92.06 82 LEU A C 1
ATOM 582 O O . LEU A 1 82 ? -3.262 20.031 -5.379 1 92.06 82 LEU A O 1
ATOM 586 N N . LEU A 1 83 ? -2.836 18.219 -6.656 1 84.62 83 LEU A N 1
ATOM 587 C CA . LEU A 1 83 ? -1.645 18.844 -7.207 1 84.62 83 LEU A CA 1
ATOM 588 C C . LEU A 1 83 ? -2 20.156 -7.906 1 84.62 83 LEU A C 1
ATOM 590 O O . LEU A 1 83 ? -2.926 20.188 -8.719 1 84.62 83 LEU A O 1
ATOM 594 N N . GLY A 1 84 ? -1.324 21.203 -7.523 1 80.69 84 GLY A N 1
ATOM 595 C CA . GLY A 1 84 ? -1.503 22.5 -8.18 1 80.69 84 GLY A CA 1
ATOM 596 C C . GLY A 1 84 ? -2.686 23.281 -7.641 1 80.69 84 GLY A C 1
ATOM 597 O O . GLY A 1 84 ? -2.994 24.359 -8.133 1 80.69 84 GLY A O 1
ATOM 598 N N . THR A 1 85 ? -3.383 22.828 -6.594 1 86.38 85 THR A N 1
ATOM 599 C CA . THR A 1 85 ? -4.582 23.484 -6.086 1 86.38 85 THR A CA 1
ATOM 600 C C . THR A 1 85 ? -4.25 24.328 -4.859 1 86.38 85 THR A C 1
ATOM 602 O O . THR A 1 85 ? -5.062 25.156 -4.434 1 86.38 85 THR A O 1
ATOM 605 N N . GLY A 1 86 ? -3.074 24.109 -4.293 1 81.06 86 GLY A N 1
ATOM 606 C CA . GLY A 1 86 ? -2.711 24.781 -3.059 1 81.06 86 GLY A CA 1
ATOM 607 C C . GLY A 1 86 ? -3.092 24 -1.815 1 81.06 86 GLY A C 1
ATOM 608 O O . GLY A 1 86 ? -2.639 24.328 -0.714 1 81.06 86 GLY A O 1
ATOM 609 N N . PHE A 1 87 ? -3.924 22.969 -2.004 1 87.25 87 PHE A N 1
ATOM 610 C CA . PHE A 1 87 ? -4.32 22.125 -0.881 1 87.25 87 PHE A CA 1
ATOM 611 C C . PHE A 1 87 ? -3.398 20.922 -0.755 1 87.25 87 PHE A C 1
ATOM 613 O O . PHE A 1 87 ? -2.842 20.453 -1.751 1 87.25 87 PHE A O 1
ATOM 620 N N . GLN A 1 88 ? -3.242 20.453 0.525 1 83.5 88 GLN A N 1
ATOM 621 C CA . GLN A 1 88 ? -2.428 19.281 0.817 1 83.5 88 GLN A CA 1
ATOM 622 C C . GLN A 1 88 ? -3.215 18.25 1.628 1 83.5 88 GLN A C 1
ATOM 624 O O . GLN A 1 88 ? -3.941 18.609 2.557 1 83.5 88 GLN A O 1
ATOM 629 N N . PRO A 1 89 ? -3.031 17.078 1.251 1 90.38 89 PRO A N 1
ATOM 630 C CA . PRO A 1 89 ? -3.727 16.062 2.047 1 90.38 89 PRO A CA 1
ATOM 631 C C . PRO A 1 89 ? -2.977 15.703 3.326 1 90.38 89 PRO A C 1
ATOM 633 O O . PRO A 1 89 ? -1.742 15.711 3.346 1 90.38 89 PRO A O 1
ATOM 636 N N . ALA A 1 90 ? -3.699 15.508 4.379 1 86.75 90 ALA A N 1
ATOM 637 C CA . ALA A 1 90 ? -3.236 14.852 5.598 1 86.75 90 ALA A CA 1
ATOM 638 C C . ALA A 1 90 ? -3.959 13.523 5.812 1 86.75 90 ALA A C 1
ATOM 640 O O . ALA A 1 90 ? -5.18 13.492 5.992 1 86.75 90 ALA A O 1
ATOM 641 N N . PHE A 1 91 ? -3.135 12.492 5.898 1 90.81 91 PHE A N 1
ATOM 642 C CA . PHE A 1 91 ? -3.752 11.172 5.902 1 90.81 91 PHE A CA 1
ATOM 643 C C . PHE A 1 91 ? -3.779 10.586 7.309 1 90.81 91 PHE A C 1
ATOM 645 O O . PHE A 1 91 ? -2.818 10.734 8.07 1 90.81 91 PHE A O 1
ATOM 652 N N . GLY A 1 92 ? -4.906 9.953 7.637 1 90.81 92 GLY A N 1
ATOM 653 C CA . GLY A 1 92 ? -5.066 9.141 8.836 1 90.81 92 GLY A CA 1
ATOM 654 C C . GLY A 1 92 ? -5.594 7.75 8.547 1 90.81 92 GLY A C 1
ATOM 655 O O . GLY A 1 92 ? -6.336 7.551 7.582 1 90.81 92 GLY A O 1
ATOM 656 N N . VAL A 1 93 ? -5.203 6.816 9.406 1 93 93 VAL A N 1
ATOM 657 C CA . VAL A 1 93 ? -5.598 5.422 9.227 1 93 93 VAL A CA 1
ATOM 658 C C . VAL A 1 93 ? -6.324 4.926 10.477 1 93 93 VAL A C 1
ATOM 660 O O . VAL A 1 93 ? -5.859 5.141 11.602 1 93 93 VAL A O 1
ATOM 663 N N . THR A 1 94 ? -7.438 4.215 10.266 1 93 94 THR A N 1
ATOM 664 C CA . THR A 1 94 ? -8.281 3.898 11.414 1 93 94 THR A CA 1
ATOM 665 C C . THR A 1 94 ? -8.117 2.436 11.82 1 93 94 THR A C 1
ATOM 667 O O . THR A 1 94 ? -8.508 2.043 12.922 1 93 94 THR A O 1
ATOM 670 N N . ASP A 1 95 ? -7.621 1.604 10.852 1 89.88 95 ASP A N 1
ATOM 671 C CA . ASP A 1 95 ? -7.594 0.157 11.031 1 89.88 95 ASP A CA 1
ATOM 672 C C . ASP A 1 95 ? -8.992 -0.386 11.32 1 89.88 95 ASP A C 1
ATOM 674 O O . ASP A 1 95 ? -9.164 -1.259 12.172 1 89.88 95 ASP A O 1
ATOM 678 N N . TYR A 1 96 ? -9.984 0.212 10.773 1 92.56 96 TYR A N 1
ATOM 679 C CA . TYR A 1 96 ? -11.391 -0.187 10.828 1 92.56 96 TYR A CA 1
ATOM 680 C C . TYR A 1 96 ? -11.961 0.01 12.227 1 92.56 96 TYR A C 1
ATOM 682 O O . TYR A 1 96 ? -12.992 -0.563 12.57 1 92.56 96 TYR A O 1
ATOM 690 N N . ASN A 1 97 ? -11.305 0.756 12.992 1 91.94 97 ASN A N 1
ATOM 691 C CA . ASN A 1 97 ? -11.766 1.032 14.352 1 91.94 97 ASN A CA 1
ATOM 692 C C . ASN A 1 97 ? -12.57 2.324 14.422 1 91.94 97 ASN A C 1
ATOM 694 O O . ASN A 1 97 ? -12.031 3.41 14.195 1 91.94 97 ASN A O 1
ATOM 698 N N . LEU A 1 98 ? -13.836 2.182 14.859 1 93.75 98 LEU A N 1
ATOM 699 C CA . LEU A 1 98 ? -14.75 3.316 14.844 1 93.75 98 LEU A CA 1
ATOM 700 C C . LEU A 1 98 ? -14.352 4.355 15.883 1 93.75 98 LEU A C 1
ATOM 702 O O . LEU A 1 98 ? -14.539 5.555 15.68 1 93.75 98 LEU A O 1
ATOM 706 N N . TYR A 1 99 ? -13.82 3.926 16.969 1 91.19 99 TYR A N 1
ATOM 707 C CA . TYR A 1 99 ? -13.375 4.867 17.984 1 91.19 99 TYR A CA 1
ATOM 708 C C . TYR A 1 99 ? -12.156 5.652 17.5 1 91.19 99 TYR A C 1
ATOM 710 O O . TYR A 1 99 ? -12.078 6.867 17.703 1 91.19 99 TYR A O 1
ATOM 718 N N . ARG A 1 100 ? -11.258 4.98 16.844 1 87.75 100 ARG A N 1
ATOM 719 C CA . ARG A 1 100 ? -10.102 5.652 16.281 1 87.75 100 ARG A CA 1
ATOM 720 C C . ARG A 1 100 ? -10.516 6.648 15.203 1 87.75 100 ARG A C 1
ATOM 722 O O . ARG A 1 100 ? -9.922 7.727 15.086 1 87.75 100 ARG A O 1
ATOM 729 N N . GLU A 1 101 ? -11.508 6.234 14.453 1 94.25 101 GLU A N 1
ATOM 730 C CA . GLU A 1 101 ? -12.031 7.141 13.438 1 94.25 101 GLU A CA 1
ATOM 731 C C . GLU A 1 101 ? -12.562 8.43 14.062 1 94.25 101 GLU A C 1
ATOM 733 O O . GLU A 1 101 ? -12.266 9.523 13.586 1 94.25 101 GLU A O 1
ATOM 738 N N . TYR A 1 102 ? -13.281 8.289 15.148 1 92.19 102 TYR A N 1
ATOM 739 C CA . TYR A 1 102 ? -13.828 9.438 15.867 1 92.19 102 TYR A CA 1
ATOM 740 C C . TYR A 1 102 ? -12.719 10.352 16.359 1 92.19 102 TYR A C 1
ATOM 742 O O . TYR A 1 102 ? -12.773 11.57 16.172 1 92.19 102 TYR A O 1
ATOM 750 N N . GLU A 1 103 ? -11.719 9.742 16.906 1 85.19 103 GLU A N 1
ATOM 751 C CA . GLU A 1 103 ? -10.602 10.516 17.438 1 85.19 103 GLU A CA 1
ATOM 752 C C . GLU A 1 103 ? -9.852 11.242 16.328 1 85.19 103 GLU A C 1
ATOM 754 O O . GLU A 1 103 ? -9.523 12.422 16.469 1 85.19 103 GLU A O 1
ATOM 759 N N . LEU A 1 104 ? -9.648 10.547 15.273 1 89.12 104 LEU A N 1
ATOM 760 C CA . LEU A 1 104 ? -8.898 11.117 14.148 1 89.12 104 LEU A CA 1
ATOM 761 C C . LEU A 1 104 ? -9.672 12.258 13.5 1 89.12 104 LEU A C 1
ATOM 763 O O . LEU A 1 104 ? -9.094 13.297 13.172 1 89.12 104 LEU A O 1
ATOM 767 N N . VAL A 1 105 ? -10.945 12.039 13.359 1 93.38 105 VAL A N 1
ATOM 768 C CA . VAL A 1 105 ? -11.789 13.086 12.789 1 93.38 105 VAL A CA 1
ATOM 769 C C . VAL A 1 105 ? -11.734 14.32 13.688 1 93.38 105 VAL A C 1
ATOM 771 O O . VAL A 1 105 ? -11.523 15.438 13.195 1 93.38 105 VAL A O 1
ATOM 774 N N . GLY A 1 106 ? -11.914 14.117 14.984 1 88.81 106 GLY A N 1
ATOM 775 C CA . GLY A 1 106 ? -11.844 15.234 15.914 1 88.81 106 GLY A CA 1
ATOM 776 C C . GLY A 1 106 ? -10.539 16 15.828 1 88.81 106 GLY A C 1
ATOM 777 O O . GLY A 1 106 ? -10.539 17.234 15.766 1 88.81 106 GLY A O 1
ATOM 778 N N . ARG A 1 107 ? -9.516 15.297 15.75 1 82.88 107 ARG A N 1
ATOM 779 C CA . ARG A 1 107 ? -8.195 15.914 15.68 1 82.88 107 ARG A CA 1
ATOM 780 C C . ARG A 1 107 ? -8.023 16.688 14.375 1 82.88 107 ARG A C 1
ATOM 782 O O . ARG A 1 107 ? -7.535 17.812 14.383 1 82.88 107 ARG A O 1
ATOM 789 N N . MET A 1 108 ? -8.375 16.078 13.281 1 88.12 108 MET A N 1
ATOM 790 C CA . MET A 1 108 ? -8.203 16.734 11.992 1 88.12 108 MET A CA 1
ATOM 791 C C . MET A 1 108 ? -9.062 17.984 11.906 1 88.12 108 MET A C 1
ATOM 793 O O . MET A 1 108 ? -8.641 19 11.344 1 88.12 108 MET A O 1
ATOM 797 N N . LEU A 1 109 ? -10.203 17.938 12.469 1 88.31 109 LEU A N 1
ATOM 798 C CA . LEU A 1 109 ? -11.086 19.094 12.438 1 88.31 109 LEU A CA 1
ATOM 799 C C . LEU A 1 109 ? -10.516 20.25 13.266 1 88.31 109 LEU A C 1
ATOM 801 O O . LEU A 1 109 ? -10.75 21.422 12.961 1 88.31 109 LEU A O 1
ATOM 805 N N . SER A 1 110 ? -9.805 19.875 14.258 1 78.94 110 SER A N 1
ATOM 806 C CA . SER A 1 110 ? -9.188 20.906 15.094 1 78.94 110 SER A CA 1
ATOM 807 C C . SER A 1 110 ? -8.18 21.719 14.305 1 78.94 110 SER A C 1
ATOM 809 O O . SER A 1 110 ? -7.816 22.828 14.711 1 78.94 110 SER A O 1
ATOM 811 N N . TRP A 1 111 ? -7.797 21.188 13.148 1 76.88 111 TRP A N 1
ATOM 812 C CA . TRP A 1 111 ? -6.852 21.906 12.297 1 76.88 111 TRP A CA 1
ATOM 813 C C . TRP A 1 111 ? -7.586 22.781 11.281 1 76.88 111 TRP A C 1
ATOM 815 O O . TRP A 1 111 ? -6.957 23.438 10.453 1 76.88 111 TRP A O 1
ATOM 825 N N . ARG A 1 112 ? -8.867 22.75 11.305 1 85.56 112 ARG A N 1
ATOM 826 C CA . ARG A 1 112 ? -9.727 23.547 10.438 1 85.56 112 ARG A CA 1
ATOM 827 C C . ARG A 1 112 ? -9.422 23.281 8.969 1 85.56 112 ARG A C 1
ATOM 829 O O . ARG A 1 112 ? -9.188 24.203 8.195 1 85.56 112 ARG A O 1
ATOM 836 N N . PRO A 1 113 ? -9.523 22 8.633 1 90.81 113 PRO A N 1
ATOM 837 C CA . PRO A 1 113 ? -9.227 21.656 7.242 1 90.81 113 PRO A CA 1
ATOM 838 C C . PRO A 1 113 ? -10.211 22.297 6.258 1 90.81 113 PRO A C 1
ATOM 840 O O . PRO A 1 113 ? -11.328 22.656 6.645 1 90.81 113 PRO A O 1
ATOM 843 N N . ALA A 1 114 ? -9.711 22.391 5.02 1 92.25 114 ALA A N 1
ATOM 844 C CA . ALA A 1 114 ? -10.555 22.906 3.945 1 92.25 114 ALA A CA 1
ATOM 845 C C . ALA A 1 114 ? -11.672 21.922 3.617 1 92.25 114 ALA A C 1
ATOM 847 O O . ALA A 1 114 ? -12.734 22.312 3.119 1 92.25 114 ALA A O 1
ATOM 848 N N . GLY A 1 115 ? -11.492 20.719 3.846 1 96.56 115 GLY A N 1
ATOM 849 C CA . GLY A 1 115 ? -12.438 19.641 3.609 1 96.56 115 GLY A CA 1
ATOM 850 C C . GLY A 1 115 ? -11.969 18.297 4.152 1 96.56 115 GLY A C 1
ATOM 851 O O . GLY A 1 115 ? -10.82 18.172 4.586 1 96.56 115 GLY A O 1
ATOM 852 N N . MET A 1 116 ? -12.898 17.328 4.18 1 97.62 116 MET A N 1
ATOM 853 C CA . MET A 1 116 ? -12.594 15.977 4.629 1 97.62 116 MET A CA 1
ATOM 854 C C . MET A 1 116 ? -12.977 14.953 3.568 1 97.62 116 MET A C 1
ATOM 856 O O . MET A 1 116 ? -14.023 15.078 2.926 1 97.62 116 MET A O 1
ATOM 860 N N . ILE A 1 117 ? -12.125 14.047 3.354 1 98.44 117 ILE A N 1
ATOM 861 C CA . ILE A 1 117 ? -12.406 12.844 2.578 1 98.44 117 ILE A CA 1
ATOM 862 C C . ILE A 1 117 ? -12.352 11.617 3.488 1 98.44 117 ILE A C 1
ATOM 864 O O . ILE A 1 117 ? -11.336 11.359 4.125 1 98.44 117 ILE A O 1
ATOM 868 N N . ILE A 1 118 ? -13.453 10.852 3.586 1 98.5 118 ILE A N 1
ATOM 869 C CA . ILE A 1 118 ? -13.508 9.758 4.551 1 98.5 118 ILE A CA 1
ATOM 870 C C . ILE A 1 118 ? -14.117 8.516 3.891 1 98.5 118 ILE A C 1
ATOM 872 O O . ILE A 1 118 ? -15.078 8.625 3.127 1 98.5 118 ILE A O 1
ATOM 876 N N . THR A 1 119 ? -13.602 7.352 4.203 1 98.31 119 THR A N 1
ATOM 877 C CA . THR A 1 119 ? -13.977 6.117 3.527 1 98.31 119 THR A CA 1
ATOM 878 C C . THR A 1 119 ? -15.227 5.516 4.156 1 98.31 119 THR A C 1
ATOM 880 O O . THR A 1 119 ? -15.32 5.391 5.379 1 98.31 119 THR A O 1
ATOM 883 N N . GLY A 1 120 ? -16.141 5.105 3.316 1 96.62 120 GLY A N 1
ATOM 884 C CA . GLY A 1 120 ? -17.297 4.348 3.76 1 96.62 120 GLY A CA 1
ATOM 885 C C . GLY A 1 120 ? -18.484 5.223 4.113 1 96.62 120 GLY A C 1
ATOM 886 O O . GLY A 1 120 ? -18.375 6.449 4.109 1 96.62 120 GLY A O 1
ATOM 887 N N . MET A 1 121 ? -19.609 4.566 4.504 1 95.31 121 MET A N 1
ATOM 888 C CA . MET A 1 121 ? -20.859 5.25 4.801 1 95.31 121 MET A CA 1
ATOM 889 C C . MET A 1 121 ? -21.25 5.055 6.258 1 95.31 121 MET A C 1
ATOM 891 O O . MET A 1 121 ? -22.109 5.77 6.773 1 95.31 121 MET A O 1
ATOM 895 N N . GLU A 1 122 ? -20.562 4.141 6.922 1 94.38 122 GLU A N 1
ATOM 896 C CA . GLU A 1 122 ? -21.031 3.701 8.227 1 94.38 122 GLU A CA 1
ATOM 897 C C . GLU A 1 122 ? -20.188 4.301 9.352 1 94.38 122 GLU A C 1
ATOM 899 O O . GLU A 1 122 ? -19.688 3.578 10.211 1 94.38 122 GLU A O 1
ATOM 904 N N . GLN A 1 123 ? -20.172 5.578 9.383 1 96.38 123 GLN A N 1
ATOM 905 C CA . GLN A 1 123 ? -19.547 6.238 10.516 1 96.38 123 GLN A CA 1
ATOM 906 C C . GLN A 1 123 ? -20.422 6.148 11.766 1 96.38 123 GLN A C 1
ATOM 908 O O . GLN A 1 123 ? -21.656 6.035 11.656 1 96.38 123 GLN A O 1
ATOM 913 N N . SER A 1 124 ? -19.781 6.164 12.977 1 95.56 124 SER A N 1
ATOM 914 C CA . SER A 1 124 ? -20.578 6.238 14.203 1 95.56 124 SER A CA 1
ATOM 915 C C . SER A 1 124 ? -21.406 7.512 14.242 1 95.56 124 SER A C 1
ATOM 917 O O . SER A 1 124 ? -21.109 8.484 13.547 1 95.56 124 SER A O 1
ATOM 919 N N . ASP A 1 125 ? -22.406 7.5 15.094 1 94.62 125 ASP A N 1
ATOM 920 C CA . ASP A 1 125 ? -23.25 8.68 15.266 1 94.62 125 ASP A CA 1
ATOM 921 C C . ASP A 1 125 ? -22.422 9.883 15.727 1 94.62 125 ASP A C 1
ATOM 923 O O . ASP A 1 125 ? -22.641 11.008 15.273 1 94.62 125 ASP A O 1
ATOM 927 N N . GLN A 1 126 ? -21.531 9.586 16.578 1 93.56 126 GLN A N 1
ATOM 928 C CA . GLN A 1 126 ? -20.672 10.648 17.109 1 93.56 126 GLN A CA 1
ATOM 929 C C . GLN A 1 126 ? -19.797 11.242 16 1 93.56 126 GLN A C 1
ATOM 931 O O . GLN A 1 126 ? -19.656 12.469 15.906 1 93.56 126 GLN A O 1
ATOM 936 N N . THR A 1 127 ? -19.281 10.383 15.172 1 96.44 127 THR A N 1
ATOM 937 C CA . THR A 1 127 ? -18.438 10.844 14.078 1 96.44 127 THR A CA 1
ATOM 938 C C . THR A 1 127 ? -19.266 11.633 13.055 1 96.44 127 THR A C 1
ATOM 940 O O . THR A 1 127 ? -18.828 12.688 12.594 1 96.44 127 THR A O 1
ATOM 943 N N . ARG A 1 128 ? -20.422 11.156 12.758 1 96.81 128 ARG A N 1
ATOM 944 C CA . ARG A 1 128 ? -21.297 11.844 11.82 1 96.81 128 ARG A CA 1
ATOM 945 C C . ARG A 1 128 ? -21.656 13.242 12.32 1 96.81 128 ARG A C 1
ATOM 947 O O . ARG A 1 128 ? -21.641 14.203 11.547 1 96.81 128 ARG A O 1
ATOM 954 N N . LYS A 1 129 ? -21.953 13.289 13.555 1 94.5 129 LYS A N 1
ATOM 955 C CA . LYS A 1 129 ? -22.297 14.578 14.148 1 94.5 129 LYS A CA 1
ATOM 956 C C . LYS A 1 129 ? -21.156 15.578 14.008 1 94.5 129 LYS A C 1
ATOM 958 O O . LYS A 1 129 ? -21.359 16.719 13.617 1 94.5 129 LYS A O 1
ATOM 963 N N . LEU A 1 130 ? -19.938 15.125 14.297 1 93.62 130 LEU A N 1
ATOM 964 C CA . LEU A 1 130 ? -18.766 15.984 14.164 1 93.62 130 LEU A CA 1
ATOM 965 C C . LEU A 1 130 ? -18.625 16.5 12.734 1 93.62 130 LEU A C 1
ATOM 967 O O . LEU A 1 130 ? -18.391 17.688 12.516 1 93.62 130 LEU A O 1
ATOM 971 N N . LEU A 1 131 ? -18.812 15.602 11.797 1 96 131 LEU A N 1
ATOM 972 C CA . LEU A 1 131 ? -18.609 15.938 10.391 1 96 131 LEU A CA 1
ATOM 973 C C . LEU A 1 131 ? -19.688 16.906 9.898 1 96 131 LEU A C 1
ATOM 975 O O . LEU A 1 131 ? -19.375 17.859 9.188 1 96 131 LEU A O 1
ATOM 979 N N . ILE A 1 132 ? -20.891 16.703 10.289 1 94.31 132 ILE A N 1
ATOM 980 C CA . ILE A 1 132 ? -22 17.547 9.875 1 94.31 132 ILE A CA 1
ATOM 981 C C . ILE A 1 132 ? -21.828 18.953 10.453 1 94.31 132 ILE A C 1
ATOM 983 O O . ILE A 1 132 ? -22.031 19.938 9.758 1 94.31 132 ILE A O 1
ATOM 987 N N . GLU A 1 133 ? -21.359 19.031 11.648 1 91.5 133 GLU A N 1
ATOM 988 C CA . GLU A 1 133 ? -21.266 20.312 12.352 1 91.5 133 GLU A CA 1
ATOM 989 C C . GLU A 1 133 ? -20.031 21.094 11.891 1 91.5 133 GLU A C 1
ATOM 991 O O . GLU A 1 133 ? -19.938 22.297 12.133 1 91.5 133 GLU A O 1
ATOM 996 N N . ALA A 1 134 ? -19.125 20.422 11.242 1 90.5 134 ALA A N 1
ATOM 997 C CA . ALA A 1 134 ? -17.875 21.047 10.844 1 90.5 134 ALA A CA 1
ATOM 998 C C . ALA A 1 134 ? -18.109 22.109 9.773 1 90.5 134 ALA A C 1
ATOM 1000 O O . ALA A 1 134 ? -17.266 23 9.57 1 90.5 134 ALA A O 1
ATOM 1001 N N . ASP A 1 135 ? -19.219 22.031 9.047 1 90.56 135 ASP A N 1
ATOM 1002 C CA . ASP A 1 135 ? -19.609 23 8.023 1 90.56 135 ASP A CA 1
ATOM 1003 C C . ASP A 1 135 ? -18.5 23.172 6.984 1 90.56 135 ASP A C 1
ATOM 1005 O O . ASP A 1 135 ? -18.109 24.297 6.672 1 90.56 135 ASP A O 1
ATOM 1009 N N . ILE A 1 136 ? -17.875 22.156 6.578 1 93.81 136 ILE A N 1
ATOM 1010 C CA . ILE A 1 136 ? -16.922 22.047 5.477 1 93.81 136 ILE A CA 1
ATOM 1011 C C . ILE A 1 136 ? -17.344 20.922 4.531 1 93.81 136 ILE A C 1
ATOM 1013 O O . ILE A 1 136 ? -18.172 20.078 4.898 1 93.81 136 ILE A O 1
ATOM 1017 N N . PRO A 1 137 ? -16.797 20.953 3.281 1 96.5 137 PRO A N 1
ATOM 1018 C CA . PRO A 1 137 ? -17.141 19.844 2.383 1 96.5 137 PRO A CA 1
ATOM 1019 C C . PRO A 1 137 ? -16.672 18.484 2.91 1 96.5 137 PRO A C 1
ATOM 1021 O O . PRO A 1 137 ? -15.516 18.344 3.303 1 96.5 137 PRO A O 1
ATOM 1024 N N . ILE A 1 138 ? -17.625 17.547 2.943 1 97.5 138 ILE A N 1
ATOM 1025 C CA . ILE A 1 138 ? -17.344 16.172 3.334 1 97.5 138 ILE A CA 1
ATOM 1026 C C . ILE A 1 138 ? -17.594 15.242 2.148 1 97.5 138 ILE A C 1
ATOM 1028 O O . ILE A 1 138 ? -18.672 15.234 1.571 1 97.5 138 ILE A O 1
ATOM 1032 N N . VAL A 1 139 ? -16.578 14.523 1.769 1 98.38 139 VAL A N 1
ATOM 1033 C CA . VAL A 1 139 ? -16.719 13.539 0.696 1 98.38 139 VAL A CA 1
ATOM 1034 C C . VAL A 1 139 ? -16.547 12.133 1.258 1 98.38 139 VAL A C 1
ATOM 1036 O O . VAL A 1 139 ? -15.461 11.758 1.695 1 98.38 139 VAL A O 1
ATOM 1039 N N . GLN A 1 140 ? -17.625 11.359 1.341 1 98.56 140 GLN A N 1
ATOM 1040 C CA . GLN A 1 140 ? -17.516 9.93 1.612 1 98.56 140 GLN A CA 1
ATOM 1041 C C . GLN A 1 140 ? -17.172 9.148 0.344 1 98.56 140 GLN A C 1
ATOM 1043 O O . GLN A 1 140 ? -17.734 9.414 -0.723 1 98.56 140 GLN A O 1
ATOM 1048 N N . ILE A 1 141 ? -16.25 8.172 0.502 1 98.62 141 ILE A N 1
ATOM 1049 C CA . ILE A 1 141 ? -15.734 7.598 -0.736 1 98.62 141 ILE A CA 1
ATOM 1050 C C . ILE A 1 141 ? -15.836 6.074 -0.677 1 98.62 141 ILE A C 1
ATOM 1052 O O . ILE A 1 141 ? -16.047 5.504 0.394 1 98.62 141 ILE A O 1
ATOM 1056 N N . MET A 1 142 ? -15.711 5.355 -1.835 1 98.44 142 MET A N 1
ATOM 1057 C CA . MET A 1 142 ? -15.531 3.93 -2.098 1 98.44 142 MET A CA 1
ATOM 1058 C C . MET A 1 142 ? -16.859 3.18 -1.936 1 98.44 142 MET A C 1
ATOM 1060 O O . MET A 1 142 ? -16.984 2.051 -2.412 1 98.44 142 MET A O 1
ATOM 1064 N N . ASP A 1 143 ? -17.797 3.775 -1.282 1 98.06 143 ASP A N 1
ATOM 1065 C CA . ASP A 1 143 ? -19.078 3.125 -1.04 1 98.06 143 ASP A CA 1
ATOM 1066 C C . ASP A 1 143 ? -20.25 4.086 -1.288 1 98.06 143 ASP A C 1
ATOM 1068 O O . ASP A 1 143 ? -20.219 5.234 -0.833 1 98.06 143 ASP A O 1
ATOM 1072 N N . THR A 1 144 ? -21.281 3.611 -2.008 1 97.38 144 THR A N 1
ATOM 1073 C CA . THR A 1 144 ? -22.438 4.469 -2.252 1 97.38 144 THR A CA 1
ATOM 1074 C C . THR A 1 144 ? -23.688 3.861 -1.645 1 97.38 144 THR A C 1
ATOM 1076 O O . THR A 1 144 ? -24.781 4.406 -1.805 1 97.38 144 THR A O 1
ATOM 1079 N N . ASP A 1 145 ? -23.5 2.717 -1.013 1 96.38 145 ASP A N 1
ATOM 1080 C CA . ASP A 1 145 ? -24.641 2.018 -0.417 1 96.38 145 ASP A CA 1
ATOM 1081 C C . ASP A 1 145 ? -24.953 2.566 0.972 1 96.38 145 ASP A C 1
ATOM 1083 O O . ASP A 1 145 ? -24.688 1.913 1.98 1 96.38 145 ASP A O 1
ATOM 1087 N N . GLY A 1 146 ? -25.594 3.65 1.192 1 93.62 146 GLY A N 1
ATOM 1088 C CA . GLY A 1 146 ? -25.938 4.211 2.488 1 93.62 146 GLY A CA 1
ATOM 1089 C C . GLY A 1 146 ? -26.359 5.668 2.416 1 93.62 146 GLY A C 1
ATOM 1090 O O . GLY A 1 146 ? -26.594 6.199 1.33 1 93.62 146 GLY A O 1
ATOM 1091 N N . ASP A 1 147 ? -26.422 6.262 3.613 1 93.12 147 ASP A N 1
ATOM 1092 C CA . ASP A 1 147 ? -26.859 7.652 3.73 1 93.12 147 ASP A CA 1
ATOM 1093 C C . ASP A 1 147 ? -25.641 8.594 3.77 1 93.12 147 ASP A C 1
ATOM 1095 O O . ASP A 1 147 ? -24.875 8.586 4.734 1 93.12 147 ASP A O 1
ATOM 1099 N N . ALA A 1 148 ? -25.672 9.398 2.756 1 94.5 148 ALA A N 1
ATOM 1100 C CA . ALA A 1 148 ? -24.516 10.289 2.617 1 94.5 148 ALA A CA 1
ATOM 1101 C C . ALA A 1 148 ? -24.625 11.477 3.572 1 94.5 148 ALA A C 1
ATOM 1103 O O . ALA A 1 148 ? -25.734 11.938 3.877 1 94.5 148 ALA A O 1
ATOM 1104 N N . ILE A 1 149 ? -23.484 11.953 4.008 1 94.75 149 ILE A N 1
ATOM 1105 C CA . ILE A 1 149 ? -23.422 13.164 4.816 1 94.75 149 ILE A CA 1
ATOM 1106 C C . ILE A 1 149 ? -23.5 14.398 3.914 1 94.75 149 ILE A C 1
ATOM 1108 O O . ILE A 1 149 ? -24.219 15.352 4.203 1 94.75 149 ILE A O 1
ATOM 1112 N N . ASP A 1 150 ? -22.75 14.43 2.854 1 95 150 ASP A N 1
ATOM 1113 C CA . ASP A 1 150 ? -22.625 15.562 1.938 1 95 150 ASP A CA 1
ATOM 1114 C C . ASP A 1 150 ? -22.359 15.078 0.512 1 95 150 ASP A C 1
ATOM 1116 O O . ASP A 1 150 ? -23.297 14.781 -0.232 1 95 150 ASP A O 1
ATOM 1120 N N . TYR A 1 151 ? -21.141 14.828 0.135 1 96.94 151 TYR A N 1
ATOM 1121 C CA . TYR A 1 151 ? -20.781 14.297 -1.177 1 96.94 151 TYR A CA 1
ATOM 1122 C C . TYR A 1 151 ? -20.375 12.836 -1.079 1 96.94 151 TYR A C 1
ATOM 1124 O O . TYR A 1 151 ? -19.906 12.383 -0.035 1 96.94 151 TYR A O 1
ATOM 1132 N N . VAL A 1 152 ? -20.625 12.102 -2.17 1 97.81 152 VAL A N 1
ATOM 1133 C CA . VAL A 1 152 ? -20.234 10.695 -2.219 1 97.81 152 VAL A CA 1
ATOM 1134 C C . VAL A 1 152 ? -19.578 10.383 -3.562 1 97.81 152 VAL A C 1
ATOM 1136 O O . VAL A 1 152 ? -20.047 10.844 -4.609 1 97.81 152 VAL A O 1
ATOM 1139 N N . VAL A 1 153 ? -18.469 9.711 -3.551 1 98.31 153 VAL A N 1
ATOM 1140 C CA . VAL A 1 153 ? -17.797 9.195 -4.738 1 98.31 153 VAL A CA 1
ATOM 1141 C C . VAL A 1 153 ? -17.469 7.719 -4.551 1 98.31 153 VAL A C 1
ATOM 1143 O O . VAL A 1 153 ? -16.766 7.344 -3.609 1 98.31 153 VAL A O 1
ATOM 1146 N N . GLY A 1 154 ? -17.953 6.844 -5.387 1 98.38 154 GLY A N 1
ATOM 1147 C CA . GLY A 1 154 ? -17.688 5.422 -5.258 1 98.38 154 GLY A CA 1
ATOM 1148 C C . GLY A 1 154 ? -18.609 4.566 -6.113 1 98.38 154 GLY A C 1
ATOM 1149 O O . GLY A 1 154 ? -18.906 4.922 -7.258 1 98.38 154 GLY A O 1
ATOM 1150 N N . PHE A 1 155 ? -18.969 3.434 -5.602 1 98.44 155 PHE A N 1
ATOM 1151 C CA . PHE A 1 155 ? -19.828 2.479 -6.293 1 98.44 155 PHE A CA 1
ATOM 1152 C C . PHE A 1 155 ? -20.594 1.613 -5.297 1 98.44 155 PHE A C 1
ATOM 1154 O O . PHE A 1 155 ? -20.297 1.631 -4.102 1 98.44 155 PHE A O 1
ATOM 1161 N N . SER A 1 156 ? -21.609 0.933 -5.773 1 98.38 156 SER A N 1
ATOM 1162 C CA . SER A 1 156 ? -22.391 0.031 -4.938 1 98.38 156 SER A CA 1
ATOM 1163 C C . SER A 1 156 ? -21.703 -1.317 -4.773 1 98.38 156 SER A C 1
ATOM 1165 O O . SER A 1 156 ? -21.469 -2.023 -5.758 1 98.38 156 SER A O 1
ATOM 1167 N N . HIS A 1 157 ? -21.438 -1.673 -3.543 1 98.5 157 HIS A N 1
ATOM 1168 C CA . HIS A 1 157 ? -20.828 -2.971 -3.273 1 98.5 157 HIS A CA 1
ATOM 1169 C C . HIS A 1 157 ? -21.859 -4.094 -3.406 1 98.5 157 HIS A C 1
ATOM 1171 O O . HIS A 1 157 ? -21.531 -5.188 -3.871 1 98.5 157 HIS A O 1
ATOM 1177 N N . GLN A 1 158 ? -23.047 -3.807 -3.014 1 98.31 158 GLN A N 1
ATOM 1178 C CA . GLN A 1 158 ? -24.109 -4.793 -3.174 1 98.31 158 GLN A CA 1
ATOM 1179 C C . GLN A 1 158 ? -24.297 -5.156 -4.645 1 98.31 158 GLN A C 1
ATOM 1181 O O . GLN A 1 158 ? -24.375 -6.34 -4.988 1 98.31 158 GLN A O 1
ATOM 1186 N N . SER A 1 159 ? -24.328 -4.156 -5.457 1 98.44 159 SER A N 1
ATOM 1187 C CA . SER A 1 159 ? -24.5 -4.395 -6.891 1 98.44 159 SER A CA 1
ATOM 1188 C C . SER A 1 159 ? -23.297 -5.129 -7.469 1 98.44 159 SER A C 1
ATOM 1190 O O . SER A 1 159 ? -23.453 -6.016 -8.312 1 98.44 159 SER A O 1
ATOM 1192 N N . ALA A 1 160 ? -22.125 -4.742 -7.027 1 98.62 160 ALA A N 1
ATOM 1193 C CA . ALA A 1 160 ? -20.922 -5.375 -7.527 1 98.62 160 ALA A CA 1
ATOM 1194 C C . ALA A 1 160 ? -20.922 -6.875 -7.234 1 98.62 160 ALA A C 1
ATOM 1196 O O . ALA A 1 160 ? -20.578 -7.684 -8.102 1 98.62 160 ALA A O 1
ATOM 1197 N N . GLY A 1 161 ? -21.297 -7.23 -5.977 1 98.62 161 GLY A N 1
ATOM 1198 C CA . GLY A 1 161 ? -21.406 -8.633 -5.625 1 98.62 161 GLY A CA 1
ATOM 1199 C C . GLY A 1 161 ? -22.438 -9.375 -6.453 1 98.62 161 GLY A C 1
ATOM 1200 O O . GLY A 1 161 ? -22.172 -10.484 -6.934 1 98.62 161 GLY A O 1
ATOM 1201 N N . ALA A 1 162 ? -23.594 -8.75 -6.645 1 98.62 162 ALA A N 1
ATOM 1202 C CA . ALA A 1 162 ? -24.672 -9.344 -7.414 1 98.62 162 ALA A CA 1
ATOM 1203 C C . ALA A 1 162 ? -24.266 -9.57 -8.867 1 98.62 162 ALA A C 1
ATOM 1205 O O . ALA A 1 162 ? -24.5 -10.641 -9.43 1 98.62 162 ALA A O 1
ATOM 1206 N N . GLU A 1 163 ? -23.641 -8.586 -9.445 1 98.38 163 GLU A N 1
ATOM 1207 C CA . GLU A 1 163 ? -23.234 -8.648 -10.844 1 98.38 163 GLU A CA 1
ATOM 1208 C C . GLU A 1 163 ? -22.219 -9.773 -11.062 1 98.38 163 GLU A C 1
ATOM 1210 O O . GLU A 1 163 ? -22.266 -10.461 -12.086 1 98.38 163 GLU A O 1
ATOM 1215 N N . MET A 1 164 ? -21.281 -9.953 -10.086 1 98.62 164 MET A N 1
ATOM 1216 C CA . MET A 1 164 ? -20.312 -11.031 -10.203 1 98.62 164 MET A CA 1
ATOM 1217 C C . MET A 1 164 ? -20.984 -12.391 -10.133 1 98.62 164 MET A C 1
ATOM 1219 O O . MET A 1 164 ? -20.656 -13.297 -10.898 1 98.62 164 MET A O 1
ATOM 1223 N N . ALA A 1 165 ? -21.938 -12.508 -9.234 1 98.5 165 ALA A N 1
ATOM 1224 C CA . ALA A 1 165 ? -22.688 -13.758 -9.125 1 98.5 165 ALA A CA 1
ATOM 1225 C C . ALA A 1 165 ? -23.391 -14.094 -10.438 1 98.5 165 ALA A C 1
ATOM 1227 O O . ALA A 1 165 ? -23.328 -15.219 -10.922 1 98.5 165 ALA A O 1
ATOM 1228 N N . GLU A 1 166 ? -24.031 -13.094 -10.984 1 98 166 GLU A N 1
ATOM 1229 C CA . GLU A 1 166 ? -24.734 -13.281 -12.25 1 98 166 GLU A CA 1
ATOM 1230 C C . GLU A 1 166 ? -23.781 -13.688 -13.367 1 98 166 GLU A C 1
ATOM 1232 O O . GLU A 1 166 ? -24.078 -14.586 -14.148 1 98 166 GLU A O 1
ATOM 1237 N N . ALA A 1 167 ? -22.656 -13.039 -13.406 1 98.06 167 ALA A N 1
ATOM 1238 C CA . ALA A 1 167 ? -21.672 -13.312 -14.445 1 98.06 167 ALA A CA 1
ATOM 1239 C C . ALA A 1 167 ? -21.125 -14.742 -14.328 1 98.06 167 ALA A C 1
ATOM 1241 O O . ALA A 1 167 ? -21.016 -15.453 -15.328 1 98.06 167 ALA A O 1
ATOM 1242 N N . LEU A 1 168 ? -20.797 -15.172 -13.125 1 97.94 168 LEU A N 1
ATOM 1243 C CA . LEU A 1 168 ? -20.25 -16.5 -12.898 1 97.94 168 LEU A CA 1
ATOM 1244 C C . LEU A 1 168 ? -21.281 -17.578 -13.172 1 97.94 168 LEU A C 1
ATOM 1246 O O . LEU A 1 168 ? -20.984 -18.609 -13.758 1 97.94 168 LEU A O 1
ATOM 1250 N N . PHE A 1 169 ? -22.5 -17.328 -12.727 1 96.25 169 PHE A N 1
ATOM 1251 C CA . PHE A 1 169 ? -23.594 -18.25 -13.023 1 96.25 169 PHE A CA 1
ATOM 1252 C C . PHE A 1 169 ? -23.828 -18.344 -14.531 1 96.25 169 PHE A C 1
ATOM 1254 O O . PHE A 1 169 ? -24 -19.438 -15.07 1 96.25 169 PHE A O 1
ATOM 1261 N N . GLY A 1 170 ? -23.797 -17.203 -15.141 1 95.19 170 GLY A N 1
ATOM 1262 C CA . GLY A 1 170 ? -23.938 -17.156 -16.578 1 95.19 170 GLY A CA 1
ATOM 1263 C C . GLY A 1 170 ? -22.844 -17.891 -17.312 1 95.19 170 GLY A C 1
ATOM 1264 O O . GLY A 1 170 ? -23.047 -18.406 -18.422 1 95.19 170 GLY A O 1
ATOM 1265 N N . ALA A 1 171 ? -21.703 -18.016 -16.688 1 96.06 171 ALA A N 1
ATOM 1266 C CA . ALA A 1 171 ? -20.562 -18.719 -17.281 1 96.06 171 ALA A CA 1
ATOM 1267 C C . ALA A 1 171 ? -20.641 -20.219 -17.016 1 96.06 171 ALA A C 1
ATOM 1269 O O . ALA A 1 171 ? -19.719 -20.969 -17.344 1 96.06 171 ALA A O 1
ATOM 1270 N N . GLY A 1 172 ? -21.719 -20.656 -16.328 1 95.38 172 GLY A N 1
ATOM 1271 C CA . GLY A 1 172 ? -22 -22.078 -16.188 1 95.38 172 GLY A CA 1
ATOM 1272 C C . GLY A 1 172 ? -21.578 -22.641 -14.852 1 95.38 172 GLY A C 1
ATOM 1273 O O . GLY A 1 172 ? -21.625 -23.859 -14.648 1 95.38 172 GLY A O 1
ATOM 1274 N N . ARG A 1 173 ? -21.156 -21.781 -13.914 1 96.69 173 ARG A N 1
ATOM 1275 C CA . ARG A 1 173 ? -20.781 -22.25 -12.586 1 96.69 173 ARG A CA 1
ATOM 1276 C C . ARG A 1 173 ? -22 -22.453 -11.703 1 96.69 173 ARG A C 1
ATOM 1278 O O . ARG A 1 173 ? -22.953 -21.656 -11.758 1 96.69 173 ARG A O 1
ATOM 1285 N N . THR A 1 174 ? -21.969 -23.578 -10.883 1 96.38 174 THR A N 1
ATOM 1286 C CA . THR A 1 174 ? -23.203 -23.891 -10.156 1 96.38 174 THR A CA 1
ATOM 1287 C C . THR A 1 174 ? -22.891 -24.328 -8.734 1 96.38 174 THR A C 1
ATOM 1289 O O . THR A 1 174 ? -23.781 -24.422 -7.891 1 96.38 174 THR A O 1
ATOM 1292 N N . ARG A 1 175 ? -21.703 -24.688 -8.383 1 98.19 175 ARG A N 1
ATOM 1293 C CA . ARG A 1 175 ? -21.281 -25.078 -7.039 1 98.19 175 ARG A CA 1
ATOM 1294 C C . ARG A 1 175 ? -20.297 -24.078 -6.457 1 98.19 175 ARG A C 1
ATOM 1296 O O . ARG A 1 175 ? -19.094 -24.141 -6.766 1 98.19 175 ARG A O 1
ATOM 1303 N N . PHE A 1 176 ? -20.812 -23.281 -5.609 1 98.44 176 PHE A N 1
ATOM 1304 C CA . PHE A 1 176 ? -20.062 -22.094 -5.211 1 98.44 176 PHE A CA 1
ATOM 1305 C C . PHE A 1 176 ? -19.516 -22.25 -3.799 1 98.44 176 PHE A C 1
ATOM 1307 O O . PHE A 1 176 ? -20.188 -22.797 -2.922 1 98.44 176 PHE A O 1
ATOM 1314 N N . GLY A 1 177 ? -18.266 -21.844 -3.637 1 98.75 177 GLY A N 1
ATOM 1315 C CA . GLY A 1 177 ? -17.688 -21.531 -2.34 1 98.75 177 GLY A CA 1
ATOM 1316 C C . GLY A 1 177 ? -17.391 -20.047 -2.174 1 98.75 177 GLY A C 1
ATOM 1317 O O . GLY A 1 177 ? -17.266 -19.312 -3.162 1 98.75 177 GLY A O 1
ATOM 1318 N N . TYR A 1 178 ? -17.344 -19.625 -0.903 1 98.75 178 TYR A N 1
ATOM 1319 C CA . TYR A 1 178 ? -16.969 -18.266 -0.576 1 98.75 178 TYR A CA 1
ATOM 1320 C C . TYR A 1 178 ? -15.875 -18.234 0.479 1 98.75 178 TYR A C 1
ATOM 1322 O O . TYR A 1 178 ? -15.945 -18.953 1.478 1 98.75 178 TYR A O 1
ATOM 1330 N N . ILE A 1 179 ? -14.859 -17.438 0.187 1 98.62 179 ILE A N 1
ATOM 1331 C CA . ILE A 1 179 ? -13.812 -17.188 1.17 1 98.62 179 ILE A CA 1
ATOM 1332 C C . ILE A 1 179 ? -13.719 -15.688 1.454 1 98.62 179 ILE A C 1
ATOM 1334 O O . ILE A 1 179 ? -13.477 -14.891 0.545 1 98.62 179 ILE A O 1
ATOM 1338 N N . GLY A 1 180 ? -13.938 -15.289 2.643 1 97.38 180 GLY A N 1
ATOM 1339 C CA . GLY A 1 180 ? -13.883 -13.891 3.049 1 97.38 180 GLY A CA 1
ATOM 1340 C C . GLY A 1 180 ? -13.008 -13.664 4.27 1 97.38 180 GLY A C 1
ATOM 1341 O O . GLY A 1 180 ? -12.906 -14.531 5.141 1 97.38 180 GLY A O 1
ATOM 1342 N N . CYS A 1 181 ? -12.375 -12.484 4.219 1 93.12 181 CYS A N 1
ATOM 1343 C CA . CYS A 1 181 ? -11.57 -12.078 5.363 1 93.12 181 CYS A CA 1
ATOM 1344 C C . CYS A 1 181 ? -12.039 -10.734 5.91 1 93.12 181 CYS A C 1
ATOM 1346 O O . CYS A 1 181 ? -12.547 -9.898 5.16 1 93.12 181 CYS A O 1
ATOM 1348 N N . ASN A 1 182 ? -11.977 -10.562 7.234 1 91.81 182 ASN A N 1
ATOM 1349 C CA . ASN A 1 182 ? -12.219 -9.312 7.949 1 91.81 182 ASN A CA 1
ATOM 1350 C C . ASN A 1 182 ? -13.641 -8.812 7.719 1 91.81 182 ASN A C 1
ATOM 1352 O O . ASN A 1 182 ? -13.867 -7.602 7.602 1 91.81 182 ASN A O 1
ATOM 1356 N N . LEU A 1 183 ? -14.617 -9.688 7.617 1 92.94 183 LEU A N 1
ATOM 1357 C CA . LEU A 1 183 ? -15.977 -9.305 7.258 1 92.94 183 LEU A CA 1
ATOM 1358 C C . LEU A 1 183 ? -16.656 -8.586 8.414 1 92.94 183 LEU A C 1
ATOM 1360 O O . LEU A 1 183 ? -17.656 -7.879 8.203 1 92.94 183 LEU A O 1
ATOM 1364 N N . GLU A 1 184 ? -16.156 -8.758 9.555 1 90.75 184 GLU A N 1
ATOM 1365 C CA . GLU A 1 184 ? -16.75 -8.078 10.711 1 90.75 184 GLU A CA 1
ATOM 1366 C C . GLU A 1 184 ? -16.484 -6.578 10.656 1 90.75 184 GLU A C 1
ATOM 1368 O O . GLU A 1 184 ? -17.328 -5.781 11.055 1 90.75 184 GLU A O 1
ATOM 1373 N N . ASN A 1 185 ? -15.367 -6.242 10.109 1 91.19 185 ASN A N 1
ATOM 1374 C CA . ASN A 1 185 ? -14.969 -4.84 10.133 1 91.19 185 ASN A CA 1
ATOM 1375 C C . ASN A 1 185 ? -15.094 -4.195 8.758 1 91.19 185 ASN A C 1
ATOM 1377 O O . ASN A 1 185 ? -15.367 -2.998 8.648 1 91.19 185 ASN A O 1
ATOM 1381 N N . ASP A 1 186 ? -14.875 -4.934 7.762 1 94.44 186 ASP A N 1
ATOM 1382 C CA . ASP A 1 186 ? -14.977 -4.418 6.398 1 94.44 186 ASP A CA 1
ATOM 1383 C C . ASP A 1 186 ? -16.391 -4.578 5.859 1 94.44 186 ASP A C 1
ATOM 1385 O O . ASP A 1 186 ? -16.688 -5.535 5.141 1 94.44 186 ASP A O 1
ATOM 1389 N N . LEU A 1 187 ? -17.188 -3.568 6.078 1 95.31 187 LEU A N 1
ATOM 1390 C CA . LEU A 1 187 ? -18.594 -3.604 5.723 1 95.31 187 LEU A CA 1
ATOM 1391 C C . LEU A 1 187 ? -18.781 -3.59 4.207 1 95.31 187 LEU A C 1
ATOM 1393 O O . LEU A 1 187 ? -19.797 -4.055 3.695 1 95.31 187 LEU A O 1
ATOM 1397 N N . ARG A 1 188 ? -17.844 -3.016 3.475 1 96.88 188 ARG A N 1
ATOM 1398 C CA . ARG A 1 188 ? -17.891 -3.053 2.018 1 96.88 188 ARG A CA 1
ATOM 1399 C C . ARG A 1 188 ? -17.844 -4.488 1.504 1 96.88 188 ARG A C 1
ATOM 1401 O O . ARG A 1 188 ? -18.641 -4.879 0.646 1 96.88 188 ARG A O 1
ATOM 1408 N N . ALA A 1 189 ? -16.938 -5.27 2.076 1 96.81 189 ALA A N 1
ATOM 1409 C CA . ALA A 1 189 ? -16.844 -6.684 1.717 1 96.81 189 ALA A CA 1
ATOM 1410 C C . ALA A 1 189 ? -18.125 -7.43 2.096 1 96.81 189 ALA A C 1
ATOM 1412 O O . ALA A 1 189 ? -18.562 -8.312 1.361 1 96.81 189 ALA A O 1
ATOM 1413 N N . LYS A 1 190 ? -18.656 -7.07 3.199 1 96.88 190 LYS A N 1
ATOM 1414 C CA . LYS A 1 190 ? -19.906 -7.699 3.648 1 96.88 190 LYS A CA 1
ATOM 1415 C C . LYS A 1 190 ? -21.047 -7.422 2.674 1 96.88 190 LYS A C 1
ATOM 1417 O O . LYS A 1 190 ? -21.828 -8.32 2.357 1 96.88 190 LYS A O 1
ATOM 1422 N N . LYS A 1 191 ? -21.156 -6.227 2.242 1 98.12 191 LYS A N 1
ATOM 1423 C CA . LYS A 1 191 ? -22.188 -5.852 1.283 1 98.12 191 LYS A CA 1
ATOM 1424 C C . LYS A 1 191 ? -22.031 -6.613 -0.029 1 98.12 191 LYS A C 1
ATOM 1426 O O . LYS A 1 191 ? -23.016 -7.074 -0.612 1 98.12 191 LYS A O 1
ATOM 1431 N N . ARG A 1 192 ? -20.812 -6.738 -0.52 1 98.12 192 ARG A N 1
ATOM 1432 C CA . ARG A 1 192 ? -20.547 -7.492 -1.741 1 98.12 192 ARG A CA 1
ATOM 1433 C C . ARG A 1 192 ? -20.953 -8.953 -1.582 1 98.12 192 ARG A C 1
ATOM 1435 O O . ARG A 1 192 ? -21.562 -9.539 -2.482 1 98.12 192 ARG A O 1
ATOM 1442 N N . LYS A 1 193 ? -20.531 -9.453 -0.396 1 98.44 193 LYS A N 1
ATOM 1443 C CA . LYS A 1 193 ? -20.922 -10.82 -0.088 1 98.44 193 LYS A CA 1
ATOM 1444 C C . LYS A 1 193 ? -22.438 -10.984 -0.127 1 98.44 193 LYS A C 1
ATOM 1446 O O . LYS A 1 193 ? -22.953 -11.93 -0.737 1 98.44 193 LYS A O 1
ATOM 1451 N N . GLN A 1 194 ? -23.156 -10.062 0.485 1 98.12 194 GLN A N 1
ATOM 1452 C CA . GLN A 1 194 ? -24.609 -10.125 0.537 1 98.12 194 GLN A CA 1
ATOM 1453 C C . GLN A 1 194 ? -25.219 -10.07 -0.864 1 98.12 194 GLN A C 1
ATOM 1455 O O . GLN A 1 194 ? -26.109 -10.852 -1.192 1 98.12 194 GLN A O 1
ATOM 1460 N N . GLY A 1 195 ? -24.719 -9.164 -1.655 1 98.69 195 GLY A N 1
ATOM 1461 C CA . GLY A 1 195 ? -25.188 -9.086 -3.027 1 98.69 195 GLY A CA 1
ATOM 1462 C C . GLY A 1 195 ? -24.984 -10.375 -3.803 1 98.69 195 GLY A C 1
ATOM 1463 O O . GLY A 1 195 ? -25.859 -10.82 -4.535 1 98.69 195 GLY A O 1
ATOM 1464 N N . PHE A 1 196 ? -23.828 -10.953 -3.598 1 98.75 196 PHE A N 1
ATOM 1465 C CA . PHE A 1 196 ? -23.5 -12.211 -4.254 1 98.75 196 PHE A CA 1
ATOM 1466 C C . PHE A 1 196 ? -24.422 -13.328 -3.797 1 98.75 196 PHE A C 1
ATOM 1468 O O . PHE A 1 196 ? -24.984 -14.047 -4.625 1 98.75 196 PHE A O 1
ATOM 1475 N N . PHE A 1 197 ? -24.625 -13.445 -2.539 1 98.44 197 PHE A N 1
ATOM 1476 C CA . PHE A 1 197 ? -25.438 -14.5 -1.945 1 98.44 197 PHE A CA 1
ATOM 1477 C C . PHE A 1 197 ? -26.906 -14.344 -2.34 1 98.44 197 PHE A C 1
ATOM 1479 O O . PHE A 1 197 ? -27.594 -15.336 -2.572 1 98.44 197 PHE A O 1
ATOM 1486 N N . ASP A 1 198 ? -27.359 -13.141 -2.404 1 98.25 198 ASP A N 1
ATOM 1487 C CA . ASP A 1 198 ? -28.75 -12.883 -2.771 1 98.25 198 ASP A CA 1
ATOM 1488 C C . ASP A 1 198 ? -29.062 -13.422 -4.164 1 98.25 198 ASP A C 1
ATOM 1490 O O . ASP A 1 198 ? -30.141 -13.984 -4.395 1 98.25 198 ASP A O 1
ATOM 1494 N N . VAL A 1 199 ? -28.156 -13.242 -5.059 1 98.12 199 VAL A N 1
ATOM 1495 C CA . VAL A 1 199 ? -28.344 -13.742 -6.418 1 98.12 199 VAL A CA 1
ATOM 1496 C C . VAL A 1 199 ? -28.391 -15.266 -6.406 1 98.12 199 VAL A C 1
ATOM 1498 O O . VAL A 1 199 ? -29.281 -15.867 -7.023 1 98.12 199 VAL A O 1
ATOM 1501 N N . LEU A 1 200 ? -27.516 -15.898 -5.676 1 97.56 200 LEU A N 1
ATOM 1502 C CA . LEU A 1 200 ? -27.484 -17.359 -5.625 1 97.56 200 LEU A CA 1
ATOM 1503 C C . LEU A 1 200 ? -28.75 -17.906 -4.984 1 97.56 200 LEU A C 1
ATOM 1505 O O . LEU A 1 200 ? -29.266 -18.938 -5.406 1 97.56 200 LEU A O 1
ATOM 1509 N N . LYS A 1 201 ? -29.172 -17.203 -3.998 1 97.12 201 LYS A N 1
ATOM 1510 C CA . LYS A 1 201 ? -30.406 -17.609 -3.322 1 97.12 201 LYS A CA 1
ATOM 1511 C C . LYS A 1 201 ? -31.594 -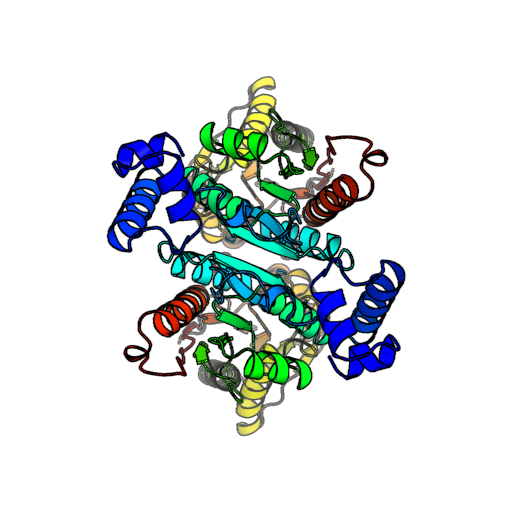17.625 -4.293 1 97.12 201 LYS A C 1
ATOM 1513 O O . LYS A 1 201 ? -32.438 -18.5 -4.215 1 97.12 201 LYS A O 1
ATOM 1518 N N . ARG A 1 202 ? -31.625 -16.734 -5.168 1 96.25 202 ARG A N 1
ATOM 1519 C CA . ARG A 1 202 ? -32.688 -16.656 -6.16 1 96.25 202 ARG A CA 1
ATOM 1520 C C . ARG A 1 202 ? -32.719 -17.891 -7.043 1 96.25 202 ARG A C 1
ATOM 1522 O O . ARG A 1 202 ? -33.75 -18.297 -7.555 1 96.25 202 ARG A O 1
ATOM 1529 N N . TYR A 1 203 ? -31.609 -18.516 -7.195 1 94.38 203 TYR A N 1
ATOM 1530 C CA . TYR A 1 203 ? -31.5 -19.719 -8.039 1 94.38 203 TYR A CA 1
ATOM 1531 C C . TYR A 1 203 ? -31.453 -20.969 -7.188 1 94.38 203 TYR A C 1
ATOM 1533 O O . TYR A 1 203 ? -31.172 -22.062 -7.695 1 94.38 203 TYR A O 1
ATOM 1541 N N . ASP A 1 204 ? -31.609 -20.859 -5.898 1 95.62 204 ASP A N 1
ATOM 1542 C CA . ASP A 1 204 ? -31.625 -21.953 -4.938 1 95.62 204 ASP A CA 1
ATOM 1543 C C . ASP A 1 204 ? -30.281 -22.688 -4.922 1 95.62 204 ASP A C 1
ATOM 1545 O O . ASP A 1 204 ? -30.25 -23.922 -4.918 1 95.62 204 ASP A O 1
ATOM 1549 N N . ILE A 1 205 ? -29.266 -21.922 -5.027 1 95.44 205 ILE A N 1
ATOM 1550 C CA . ILE A 1 205 ? -27.906 -22.469 -4.988 1 95.44 205 ILE A CA 1
ATOM 1551 C C . ILE A 1 205 ? -27.312 -22.266 -3.598 1 95.44 205 ILE A C 1
ATOM 1553 O O . ILE A 1 205 ? -27.281 -21.141 -3.09 1 95.44 205 ILE A O 1
ATOM 1557 N N . ALA A 1 206 ? -26.891 -23.344 -3.025 1 91.94 206 ALA A N 1
ATOM 1558 C CA . ALA A 1 206 ? -26.203 -23.266 -1.74 1 91.94 206 ALA A CA 1
ATOM 1559 C C . ALA A 1 206 ? -24.734 -22.859 -1.921 1 91.94 206 ALA A C 1
ATOM 1561 O O . ALA A 1 206 ? -24.141 -23.125 -2.967 1 91.94 206 ALA A O 1
ATOM 1562 N N . ILE A 1 207 ? -24.219 -22.203 -0.858 1 95.5 207 ILE A N 1
ATOM 1563 C CA . ILE A 1 207 ? -22.844 -21.75 -0.918 1 95.5 207 ILE A CA 1
ATOM 1564 C C . ILE A 1 207 ? -22.109 -22.125 0.37 1 95.5 207 ILE A C 1
ATOM 1566 O O . ILE A 1 207 ? -22.641 -21.953 1.468 1 95.5 207 ILE A O 1
ATOM 1570 N N . THR A 1 208 ? -20.984 -22.844 0.203 1 96.44 208 THR A N 1
ATOM 1571 C CA . THR A 1 208 ? -20.125 -23.156 1.338 1 96.44 208 THR A CA 1
ATOM 1572 C C . THR A 1 208 ? -19.172 -21.984 1.633 1 96.44 208 THR A C 1
ATOM 1574 O O . THR A 1 208 ? -18.531 -21.469 0.724 1 96.44 208 THR A O 1
ATOM 1577 N N . THR A 1 209 ? -19.109 -21.625 2.932 1 96.5 209 THR A N 1
ATOM 1578 C CA . THR A 1 209 ? -18.328 -20.438 3.277 1 96.5 209 THR A CA 1
ATOM 1579 C C . THR A 1 209 ? -17.172 -20.797 4.207 1 96.5 209 THR A C 1
ATOM 1581 O O . THR A 1 209 ? -17.328 -21.641 5.094 1 96.5 209 THR A O 1
ATOM 1584 N N . GLN A 1 210 ? -16.078 -20.219 3.951 1 95 210 GLN A N 1
ATOM 1585 C CA . GLN A 1 210 ? -14.914 -20.219 4.844 1 95 210 GLN A CA 1
ATOM 1586 C C . GLN A 1 210 ? -14.469 -18.797 5.176 1 95 210 GLN A C 1
ATOM 1588 O O . GLN A 1 210 ? -14.164 -18.016 4.277 1 95 210 GLN A O 1
ATOM 1593 N N . LEU A 1 211 ? -14.414 -18.469 6.453 1 93.62 211 LEU A N 1
ATOM 1594 C CA . LEU A 1 211 ? -14.062 -17.109 6.883 1 93.62 211 LEU A CA 1
ATOM 1595 C C . LEU A 1 211 ? -12.711 -17.109 7.59 1 93.62 211 LEU A C 1
ATOM 1597 O O . LEU A 1 211 ? -12.406 -18.016 8.367 1 93.62 211 LEU A O 1
ATOM 1601 N N . GLY A 1 212 ? -11.945 -16.172 7.164 1 91.69 212 GLY A N 1
ATOM 1602 C CA . GLY A 1 212 ? -10.625 -16.016 7.762 1 91.69 212 GLY A CA 1
ATOM 1603 C C . GLY A 1 212 ? -10.562 -14.914 8.797 1 91.69 212 GLY A C 1
ATOM 1604 O O . GLY A 1 212 ? -11.602 -14.422 9.25 1 91.69 212 GLY A O 1
ATOM 1605 N N . GLY A 1 213 ? -9.312 -14.609 9.195 1 85.75 213 GLY A N 1
ATOM 1606 C CA . GLY A 1 213 ? -9.078 -13.594 10.219 1 85.75 213 GLY A CA 1
ATOM 1607 C C . GLY A 1 213 ? -9.078 -12.18 9.664 1 85.75 213 GLY A C 1
ATOM 1608 O O . GLY A 1 213 ? -9.727 -11.906 8.656 1 85.75 213 GLY A O 1
ATOM 1609 N N . ILE A 1 214 ? -8.422 -11.297 10.328 1 80.88 214 ILE A N 1
ATOM 1610 C CA . ILE A 1 214 ? -8.469 -9.852 10.094 1 80.88 214 ILE A CA 1
ATOM 1611 C C . ILE A 1 214 ? -7.613 -9.5 8.883 1 80.88 214 ILE A C 1
ATOM 1613 O O . ILE A 1 214 ? -7.918 -8.555 8.148 1 80.88 214 ILE A O 1
ATOM 1617 N N . LEU A 1 215 ? -6.715 -10.273 8.602 1 83.31 215 LEU A N 1
ATOM 1618 C CA . LEU A 1 215 ? -5.801 -9.914 7.52 1 83.31 215 LEU A CA 1
ATOM 1619 C C . LEU A 1 215 ? -6.227 -10.562 6.207 1 83.31 215 LEU A C 1
ATOM 1621 O O . LEU A 1 215 ? -6.387 -11.789 6.137 1 83.31 215 LEU A O 1
ATOM 1625 N N . SER A 1 216 ? -6.578 -9.805 5.215 1 92.38 216 SER A N 1
ATOM 1626 C CA . SER A 1 216 ? -6.777 -10.266 3.846 1 92.38 216 SER A CA 1
ATOM 1627 C C . SER A 1 216 ? -5.453 -10.383 3.102 1 92.38 216 SER A C 1
ATOM 1629 O O . SER A 1 216 ? -4.973 -9.406 2.523 1 92.38 216 SER A O 1
ATOM 1631 N N . SER A 1 217 ? -4.891 -11.508 3.113 1 95.5 217 SER A N 1
ATOM 1632 C CA . SER A 1 217 ? -3.545 -11.68 2.574 1 95.5 217 SER A CA 1
ATOM 1633 C C . SER A 1 217 ? -3.473 -12.891 1.644 1 95.5 217 SER A C 1
ATOM 1635 O O . SER A 1 217 ? -4.379 -13.727 1.63 1 95.5 217 SER A O 1
ATOM 1637 N N . VAL A 1 218 ? -2.383 -12.945 0.924 1 97.69 218 VAL A N 1
ATOM 1638 C CA . VAL A 1 218 ? -2.102 -14.07 0.039 1 97.69 218 VAL A CA 1
ATOM 1639 C C . VAL A 1 218 ? -1.987 -15.359 0.855 1 97.69 218 VAL A C 1
ATOM 1641 O O . VAL A 1 218 ? -2.582 -16.375 0.503 1 97.69 218 VAL A O 1
ATOM 1644 N N . SER A 1 219 ? -1.328 -15.273 2.012 1 97 219 SER A N 1
ATOM 1645 C CA . SER A 1 219 ? -1.147 -16.438 2.867 1 97 219 SER A CA 1
ATOM 1646 C C . SER A 1 219 ? -2.484 -16.953 3.383 1 97 219 SER A C 1
ATOM 1648 O O . SER A 1 219 ? -2.719 -18.172 3.402 1 97 219 SER A O 1
ATOM 1650 N N . GLU A 1 220 ? -3.338 -16.062 3.777 1 96.75 220 GLU A N 1
ATOM 1651 C CA . GLU A 1 220 ? -4.656 -16.453 4.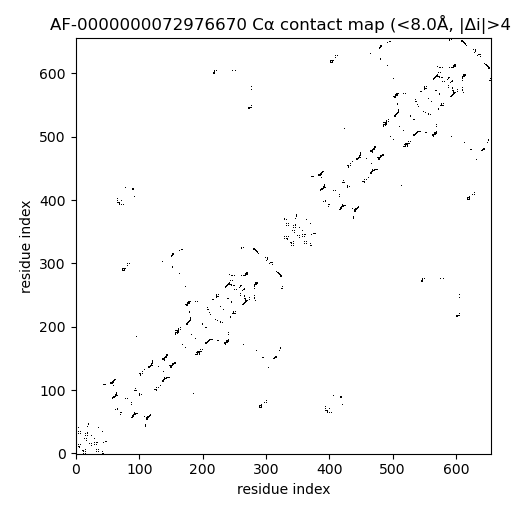262 1 96.75 220 GLU A CA 1
ATOM 1652 C C . GLU A 1 220 ? -5.488 -17.078 3.145 1 96.75 220 GLU A C 1
ATOM 1654 O O . GLU A 1 220 ? -6.199 -18.062 3.371 1 96.75 220 GLU A O 1
ATOM 1659 N N . GLY A 1 221 ? -5.383 -16.516 1.952 1 98.19 221 GLY A N 1
ATOM 1660 C CA . GLY A 1 221 ? -6.086 -17.078 0.81 1 98.19 221 GLY A CA 1
ATOM 1661 C C . GLY A 1 221 ? -5.672 -18.5 0.49 1 98.19 221 GLY A C 1
ATOM 1662 O O . GLY A 1 221 ? -6.516 -19.344 0.189 1 98.19 221 GLY A O 1
ATOM 1663 N N . ARG A 1 222 ? -4.395 -18.719 0.57 1 97.94 222 ARG A N 1
ATOM 1664 C CA . ARG A 1 222 ? -3.857 -20.047 0.318 1 97.94 222 ARG A CA 1
ATOM 1665 C C . ARG A 1 222 ? -4.402 -21.062 1.322 1 97.94 222 ARG A C 1
ATOM 1667 O O . ARG A 1 222 ? -4.934 -22.094 0.936 1 97.94 222 ARG A O 1
ATOM 1674 N N . ARG A 1 223 ? -4.328 -20.688 2.58 1 97.88 223 ARG A N 1
ATOM 1675 C CA . ARG A 1 223 ? -4.746 -21.578 3.662 1 97.88 223 ARG A CA 1
ATOM 1676 C C . ARG A 1 223 ? -6.238 -21.875 3.586 1 97.88 223 ARG A C 1
ATOM 1678 O O . ARG A 1 223 ? -6.652 -23.031 3.643 1 97.88 223 ARG A O 1
ATOM 1685 N N . LEU A 1 224 ? -7.027 -20.875 3.389 1 98.44 224 LEU A N 1
ATOM 1686 C CA . LEU A 1 224 ? -8.484 -21.016 3.422 1 98.44 224 LEU A CA 1
ATOM 1687 C C . LEU A 1 224 ? -8.984 -21.781 2.203 1 98.44 224 LEU A C 1
ATOM 1689 O O . LEU A 1 224 ? -9.969 -22.516 2.289 1 98.44 224 LEU A O 1
ATOM 1693 N N . THR A 1 225 ? -8.32 -21.625 1.089 1 98.69 225 THR A N 1
ATOM 1694 C CA . THR A 1 225 ? -8.695 -22.359 -0.112 1 98.69 225 THR A CA 1
ATOM 1695 C C . THR A 1 225 ? -8.453 -23.844 0.071 1 98.69 225 THR A C 1
ATOM 1697 O O . THR A 1 225 ? -9.305 -24.672 -0.268 1 98.69 225 THR A O 1
ATOM 1700 N N . GLN A 1 226 ? -7.293 -24.141 0.625 1 98.62 226 GLN A N 1
ATOM 1701 C CA . GLN A 1 226 ? -7.012 -25.547 0.934 1 98.62 226 GLN A CA 1
ATOM 1702 C C . GLN A 1 226 ? -8.094 -26.141 1.827 1 98.62 226 GLN A C 1
ATOM 1704 O O . GLN A 1 226 ? -8.641 -27.203 1.526 1 98.62 226 GLN A O 1
ATOM 1709 N N . GLU A 1 227 ? -8.422 -25.453 2.883 1 98.38 227 GLU A N 1
ATOM 1710 C CA . GLU A 1 227 ? -9.414 -25.922 3.846 1 98.38 227 GLU A CA 1
ATOM 1711 C C . GLU A 1 227 ? -10.781 -26.094 3.191 1 98.38 227 GLU A C 1
ATOM 1713 O O . GLU A 1 227 ? -11.453 -27.109 3.41 1 98.38 227 GLU A O 1
ATOM 1718 N N . LEU A 1 228 ? -11.172 -25.172 2.381 1 98.62 228 LEU A N 1
ATOM 1719 C CA . LEU A 1 228 ? -12.484 -25.188 1.746 1 98.62 228 LEU A CA 1
ATOM 1720 C C . LEU A 1 228 ? -12.602 -26.359 0.77 1 98.62 228 LEU A C 1
ATOM 1722 O O . LEU A 1 228 ? -13.602 -27.062 0.763 1 98.62 228 LEU A O 1
ATOM 1726 N N . LEU A 1 229 ? -11.586 -26.578 -0.038 1 98.19 229 LEU A N 1
ATOM 1727 C CA . LEU A 1 229 ? -11.625 -27.625 -1.063 1 98.19 229 LEU A CA 1
ATOM 1728 C C . LEU A 1 229 ? -11.508 -29 -0.44 1 98.19 229 LEU A C 1
ATOM 1730 O O . LEU A 1 229 ? -11.984 -29.984 -1.006 1 98.19 229 LEU A O 1
ATOM 1734 N N . GLU A 1 230 ? -10.844 -29.062 0.718 1 97.88 230 GLU A N 1
ATOM 1735 C CA . GLU A 1 230 ? -10.828 -30.328 1.455 1 97.88 230 GLU A CA 1
ATOM 1736 C C . GLU A 1 230 ? -12.203 -30.656 2.021 1 97.88 230 GLU A C 1
ATOM 1738 O O . GLU A 1 230 ? -12.609 -31.828 2.053 1 97.88 230 GLU A O 1
ATOM 1743 N N . GLN A 1 231 ? -12.891 -29.609 2.412 1 97.31 231 GLN A N 1
ATOM 1744 C CA . GLN A 1 231 ? -14.227 -29.766 2.982 1 97.31 231 GLN A CA 1
ATOM 1745 C C . GLN A 1 231 ? -15.266 -30.047 1.895 1 97.31 231 GLN A C 1
ATOM 1747 O O . GLN A 1 231 ? -16.156 -30.875 2.078 1 97.31 231 GLN A O 1
ATOM 1752 N N . THR A 1 232 ? -15.164 -29.359 0.809 1 97.56 232 THR A N 1
ATOM 1753 C CA . THR A 1 232 ? -16.094 -29.469 -0.305 1 97.56 232 THR A CA 1
ATOM 1754 C C . THR A 1 232 ? -15.352 -29.594 -1.63 1 97.56 232 THR A C 1
ATOM 1756 O O . THR A 1 232 ? -15.25 -28.609 -2.383 1 97.56 232 THR A O 1
ATOM 1759 N N . PRO A 1 233 ? -14.961 -30.781 -2.01 1 96.62 233 PRO A N 1
ATOM 1760 C CA . PRO A 1 233 ? -14.055 -30.984 -3.141 1 96.62 233 PRO A CA 1
ATOM 1761 C C . PRO A 1 233 ? -14.734 -30.766 -4.492 1 96.62 233 PRO A C 1
ATOM 1763 O O . PRO A 1 233 ? -14.062 -30.672 -5.52 1 96.62 233 PRO A O 1
ATOM 1766 N N . ASP A 1 234 ? -16.078 -30.703 -4.547 1 96.88 234 ASP A N 1
ATOM 1767 C CA . ASP A 1 234 ? -16.766 -30.703 -5.828 1 96.88 234 ASP A CA 1
ATOM 1768 C C . ASP A 1 234 ? -17.172 -29.281 -6.234 1 96.88 234 ASP A C 1
ATOM 1770 O O . ASP A 1 234 ? -17.969 -29.094 -7.152 1 96.88 234 ASP A O 1
ATOM 1774 N N . LEU A 1 235 ? -16.547 -28.281 -5.547 1 98.44 235 LEU A N 1
ATOM 1775 C CA . LEU A 1 235 ? -16.797 -26.906 -5.949 1 98.44 235 LEU A CA 1
ATOM 1776 C C . LEU A 1 235 ? -16.297 -26.641 -7.367 1 98.44 235 LEU A C 1
ATOM 1778 O O . LEU A 1 235 ? -15.25 -27.156 -7.758 1 98.44 235 LEU A O 1
ATOM 1782 N N . ASP A 1 236 ? -17.062 -25.844 -8.062 1 98.25 236 ASP A N 1
ATOM 1783 C CA . ASP A 1 236 ? -16.562 -25.484 -9.383 1 98.25 236 ASP A CA 1
ATOM 1784 C C . ASP A 1 236 ? -16.266 -24 -9.484 1 98.25 236 ASP A C 1
ATOM 1786 O O . ASP A 1 236 ? -15.828 -23.516 -10.523 1 98.25 236 ASP A O 1
ATOM 1790 N N . CYS A 1 237 ? -16.547 -23.266 -8.375 1 98.62 237 CYS A N 1
ATOM 1791 C CA . CYS A 1 237 ? -16.219 -21.844 -8.336 1 98.62 237 CYS A CA 1
ATOM 1792 C C . CYS A 1 237 ? -16.047 -21.359 -6.898 1 98.62 237 CYS A C 1
ATOM 1794 O O . CYS A 1 237 ? -16.797 -21.766 -6.008 1 98.62 237 CYS A O 1
ATOM 1796 N N . ILE A 1 238 ? -15.07 -20.547 -6.641 1 98.88 238 ILE A N 1
ATOM 1797 C CA . ILE A 1 238 ? -14.883 -19.906 -5.348 1 98.88 238 ILE A CA 1
ATOM 1798 C C . ILE A 1 238 ? -14.836 -18.391 -5.535 1 98.88 238 ILE A C 1
ATOM 1800 O O . ILE A 1 238 ? -14.062 -17.875 -6.352 1 98.88 238 ILE A O 1
ATOM 1804 N N . TYR A 1 239 ? -15.727 -17.656 -4.875 1 98.88 239 TYR A N 1
ATOM 1805 C CA . TYR A 1 239 ? -15.703 -16.203 -4.816 1 98.88 239 TYR A CA 1
ATOM 1806 C C . TYR A 1 239 ? -15 -15.711 -3.557 1 98.88 239 TYR A C 1
ATOM 1808 O O . TYR A 1 239 ? -15.336 -16.141 -2.449 1 98.88 239 TYR A O 1
ATOM 1816 N N . PHE A 1 240 ? -13.992 -14.867 -3.75 1 98.81 240 PHE A N 1
ATOM 1817 C CA . PHE A 1 240 ? -13.188 -14.352 -2.645 1 98.81 240 PHE A CA 1
ATOM 1818 C C . PHE A 1 240 ? -13.562 -12.906 -2.332 1 98.81 240 PHE A C 1
ATOM 1820 O O . PHE A 1 240 ? -14.031 -12.18 -3.207 1 98.81 240 PHE A O 1
ATOM 1827 N N . SER A 1 241 ? -13.297 -12.484 -1.126 1 97.88 241 SER A N 1
ATOM 1828 C CA . SER A 1 241 ? -13.617 -11.125 -0.711 1 97.88 241 SER A CA 1
ATOM 1829 C C . SER A 1 241 ? -12.805 -10.102 -1.498 1 97.88 241 SER A C 1
ATOM 1831 O O . SER A 1 241 ? -13.242 -8.969 -1.694 1 97.88 241 SER A O 1
ATOM 1833 N N . ASN A 1 242 ? -11.57 -10.461 -1.885 1 97.5 242 ASN A N 1
ATOM 1834 C CA . ASN A 1 242 ? -10.766 -9.57 -2.709 1 97.5 242 ASN A CA 1
ATOM 1835 C C . ASN A 1 242 ? -9.664 -10.328 -3.443 1 97.5 242 ASN A C 1
ATOM 1837 O O . ASN A 1 242 ? -9.523 -11.539 -3.277 1 97.5 242 ASN A O 1
ATOM 1841 N N . ASP A 1 243 ? -8.883 -9.609 -4.199 1 98.19 243 ASP A N 1
ATOM 1842 C CA . ASP A 1 243 ? -7.91 -10.195 -5.109 1 98.19 243 ASP A CA 1
ATOM 1843 C C . ASP A 1 243 ? -6.727 -10.781 -4.348 1 98.19 243 ASP A C 1
ATOM 1845 O O . ASP A 1 243 ? -6.121 -11.766 -4.777 1 98.19 243 ASP A O 1
ATOM 1849 N N . ASP A 1 244 ? -6.336 -10.211 -3.203 1 97.69 244 ASP A N 1
ATOM 1850 C CA . ASP A 1 244 ? -5.227 -10.75 -2.426 1 97.69 244 ASP A CA 1
ATOM 1851 C C . ASP A 1 244 ? -5.512 -12.18 -1.984 1 97.69 244 ASP A C 1
ATOM 1853 O O . ASP A 1 244 ? -4.676 -13.07 -2.162 1 97.69 244 ASP A O 1
ATOM 1857 N N . VAL A 1 245 ? -6.668 -12.359 -1.488 1 98.25 245 VAL A N 1
ATOM 1858 C CA . VAL A 1 245 ? -7.082 -13.672 -1.016 1 98.25 245 VAL A CA 1
ATOM 1859 C C . VAL A 1 245 ? -7.258 -14.617 -2.203 1 98.25 245 VAL A C 1
ATOM 1861 O O . VAL A 1 245 ? -6.82 -15.766 -2.158 1 98.25 245 VAL A O 1
ATOM 1864 N N . ALA A 1 246 ? -7.852 -14.117 -3.25 1 98.75 246 ALA A N 1
ATOM 1865 C CA . ALA A 1 246 ? -8.062 -14.93 -4.449 1 98.75 246 ALA A CA 1
ATOM 1866 C C . ALA A 1 246 ? -6.734 -15.414 -5.023 1 98.75 246 ALA A C 1
ATOM 1868 O O . ALA A 1 246 ? -6.617 -16.562 -5.445 1 98.75 246 ALA A O 1
ATOM 1869 N N . PHE A 1 247 ? -5.809 -14.523 -5.012 1 98.75 247 PHE A N 1
ATOM 1870 C CA . PHE A 1 247 ? -4.504 -14.875 -5.559 1 98.75 247 PHE A CA 1
ATOM 1871 C C . PHE A 1 247 ? -3.836 -15.953 -4.719 1 98.75 247 PHE A C 1
ATOM 1873 O O . PHE A 1 247 ? -3.178 -16.844 -5.258 1 98.75 247 PHE A O 1
ATOM 1880 N N . GLY A 1 248 ? -3.977 -15.836 -3.398 1 98.69 248 GLY A N 1
ATOM 1881 C CA . GLY A 1 248 ? -3.523 -16.922 -2.541 1 98.69 248 GLY A CA 1
ATOM 1882 C C . GLY A 1 248 ? -4.172 -18.25 -2.867 1 98.69 248 GLY A C 1
ATOM 1883 O O . GLY A 1 248 ? -3.502 -19.281 -2.887 1 98.69 248 GLY A O 1
ATOM 1884 N N . GLY A 1 249 ? -5.438 -18.219 -3.104 1 98.88 249 GLY A N 1
ATOM 1885 C CA . GLY A 1 249 ? -6.137 -19.422 -3.531 1 98.88 249 GLY A CA 1
ATOM 1886 C C . GLY A 1 249 ? -5.602 -20 -4.828 1 98.88 249 GLY A C 1
ATOM 1887 O O . GLY A 1 249 ? -5.453 -21.219 -4.961 1 98.88 249 GLY A O 1
ATOM 1888 N N . LEU A 1 250 ? -5.336 -19.125 -5.777 1 98.88 250 LEU A N 1
ATOM 1889 C CA . LEU A 1 250 ? -4.766 -19.562 -7.047 1 98.88 250 LEU A CA 1
ATOM 1890 C C . LEU A 1 250 ? -3.424 -20.25 -6.836 1 98.88 250 LEU A C 1
ATOM 1892 O O . LEU A 1 250 ? -3.156 -21.297 -7.438 1 98.88 250 LEU A O 1
ATOM 1896 N N . CYS A 1 251 ? -2.568 -19.641 -6 1 98.81 251 CYS A N 1
ATOM 1897 C CA . CYS A 1 251 ? -1.261 -20.219 -5.723 1 98.81 251 CYS A CA 1
ATOM 1898 C C . CYS A 1 251 ? -1.399 -21.625 -5.156 1 98.81 251 CYS A C 1
ATOM 1900 O O . CYS A 1 251 ? -0.666 -22.531 -5.551 1 98.81 251 CYS A O 1
ATOM 1902 N N . TYR A 1 252 ? -2.387 -21.812 -4.25 1 98.81 252 TYR A N 1
ATOM 1903 C CA . TYR A 1 252 ? -2.645 -23.141 -3.713 1 98.81 252 TYR A CA 1
ATOM 1904 C C . TYR A 1 252 ? -3.035 -24.109 -4.82 1 98.81 252 TYR A C 1
ATOM 1906 O O . TYR A 1 252 ? -2.496 -25.219 -4.902 1 98.81 252 TYR A O 1
ATOM 1914 N N . CYS A 1 253 ? -3.945 -23.719 -5.695 1 98.75 253 CYS A N 1
ATOM 1915 C CA . CYS A 1 253 ? -4.438 -24.594 -6.766 1 98.75 253 CYS A CA 1
ATOM 1916 C C . CYS A 1 253 ? -3.303 -25 -7.699 1 98.75 253 CYS A C 1
ATOM 1918 O O . CYS A 1 253 ? -3.193 -26.172 -8.07 1 98.75 253 CYS A O 1
ATOM 1920 N N . ILE A 1 254 ? -2.471 -24.016 -8.039 1 98.5 254 ILE A N 1
ATOM 1921 C CA . ILE A 1 254 ? -1.352 -24.297 -8.93 1 98.5 254 ILE A CA 1
ATOM 1922 C C . ILE A 1 254 ? -0.427 -25.328 -8.297 1 98.5 254 ILE A C 1
ATOM 1924 O O . ILE A 1 254 ? -0.061 -26.328 -8.938 1 98.5 254 ILE A O 1
ATOM 1928 N N . GLU A 1 255 ? -0.105 -25.141 -7.047 1 97.5 255 GLU A N 1
ATOM 1929 C CA . GLU A 1 255 ? 0.787 -26.062 -6.355 1 97.5 255 GLU A CA 1
ATOM 1930 C C . GLU A 1 255 ? 0.151 -27.438 -6.219 1 97.5 255 GLU A C 1
ATOM 1932 O O . GLU A 1 255 ? 0.842 -28.469 -6.297 1 97.5 255 GLU A O 1
ATOM 1937 N N . ALA A 1 256 ? -1.154 -27.484 -6.082 1 97.88 256 ALA A N 1
ATOM 1938 C CA . ALA A 1 256 ? -1.881 -28.734 -5.855 1 97.88 256 ALA A CA 1
ATOM 1939 C C . ALA A 1 256 ? -2.227 -29.422 -7.176 1 97.88 256 ALA A C 1
ATOM 1941 O O . ALA A 1 256 ? -2.775 -30.516 -7.188 1 97.88 256 ALA A O 1
ATOM 1942 N N . GLY A 1 257 ? -1.975 -28.766 -8.266 1 97.56 257 GLY A N 1
ATOM 1943 C CA . GLY A 1 257 ? -2.277 -29.328 -9.57 1 97.56 257 GLY A CA 1
ATOM 1944 C C . GLY A 1 257 ? -3.75 -29.25 -9.93 1 97.56 257 GLY A C 1
ATOM 1945 O O . GLY A 1 257 ? -4.25 -30.062 -10.703 1 97.56 257 GLY A O 1
ATOM 1946 N N . ILE A 1 258 ? -4.465 -28.344 -9.297 1 98.31 258 ILE A N 1
ATOM 1947 C CA . ILE A 1 258 ? -5.879 -28.125 -9.586 1 98.31 258 ILE A CA 1
ATOM 1948 C C . ILE A 1 258 ? -6.027 -27.156 -10.758 1 98.31 258 ILE A C 1
ATOM 1950 O O . ILE A 1 258 ? -5.516 -26.031 -10.703 1 98.31 258 ILE A O 1
ATOM 1954 N N . ALA A 1 259 ? -6.75 -27.516 -11.789 1 97.94 259 ALA A N 1
ATOM 1955 C CA . ALA A 1 259 ? -6.875 -26.719 -13 1 97.94 259 ALA A CA 1
ATOM 1956 C C . ALA A 1 259 ? -7.785 -25.516 -12.766 1 97.94 259 ALA A C 1
ATOM 1958 O O . ALA A 1 259 ? -8.938 -25.672 -12.367 1 97.94 259 ALA A O 1
ATOM 1959 N N . VAL A 1 260 ? -7.312 -24.359 -12.977 1 98.25 260 VAL A N 1
ATOM 1960 C CA . VAL A 1 260 ? -8.07 -23.109 -12.922 1 98.25 260 VAL A CA 1
ATOM 1961 C C . VAL A 1 260 ? -8.125 -22.484 -14.312 1 98.25 260 VAL A C 1
ATOM 1963 O O . VAL A 1 260 ? -7.09 -22.297 -14.961 1 98.25 260 VAL A O 1
ATOM 1966 N N . PRO A 1 261 ? -9.266 -22.219 -14.844 1 97.5 261 PRO A N 1
ATOM 1967 C CA . PRO A 1 261 ? -10.562 -22.25 -14.164 1 97.5 261 PRO A CA 1
ATOM 1968 C C . PRO A 1 261 ? -11.336 -23.547 -14.414 1 97.5 261 PRO A C 1
ATOM 1970 O O . PRO A 1 261 ? -12.477 -23.672 -13.977 1 97.5 261 PRO A O 1
ATOM 1973 N N . ASN A 1 262 ? -10.773 -24.5 -15.094 1 96.81 262 ASN A N 1
ATOM 1974 C CA . ASN A 1 262 ? -11.531 -25.625 -15.617 1 96.81 262 ASN A CA 1
ATOM 1975 C C . ASN A 1 262 ? -12.094 -26.5 -14.492 1 96.81 262 ASN A C 1
ATOM 1977 O O . ASN A 1 262 ? -13.234 -26.953 -14.562 1 96.81 262 ASN A O 1
ATOM 1981 N N . SER A 1 263 ? -11.328 -26.812 -13.484 1 97.81 263 SER A N 1
ATOM 1982 C CA . SER A 1 263 ? -11.805 -27.594 -12.352 1 97.81 263 SER A CA 1
ATOM 1983 C C . SER A 1 263 ? -12.516 -26.719 -11.328 1 97.81 263 SER A C 1
ATOM 1985 O O . SER A 1 263 ? -13.57 -27.078 -10.812 1 97.81 263 SER A O 1
ATOM 1987 N N . VAL A 1 264 ? -11.906 -25.594 -11.062 1 98.56 264 VAL A N 1
ATOM 1988 C CA . VAL A 1 264 ? -12.508 -24.641 -10.141 1 98.56 264 VAL A CA 1
ATOM 1989 C C . VAL A 1 264 ? -12.188 -23.219 -10.594 1 98.56 264 VAL A C 1
ATOM 1991 O O . VAL A 1 264 ? -11.016 -22.844 -10.727 1 98.56 264 VAL A O 1
ATOM 1994 N N . ALA A 1 265 ? -13.203 -22.438 -10.914 1 98.69 265 ALA A N 1
ATOM 1995 C CA . ALA A 1 265 ? -13.023 -21.016 -11.234 1 98.69 265 ALA A CA 1
ATOM 1996 C C . ALA A 1 265 ? -12.828 -20.188 -9.969 1 98.69 265 ALA A C 1
ATOM 1998 O O . ALA A 1 265 ? -13.367 -20.516 -8.914 1 98.69 265 ALA A O 1
ATOM 1999 N N . LEU A 1 266 ? -12.055 -19.156 -10.078 1 98.88 266 LEU A N 1
ATOM 2000 C CA . LEU A 1 266 ? -11.805 -18.25 -8.977 1 98.88 266 LEU A CA 1
ATOM 2001 C C . LEU A 1 266 ? -12.211 -16.828 -9.344 1 98.88 266 LEU A C 1
ATOM 2003 O O . LEU A 1 266 ? -12.023 -16.391 -10.484 1 98.88 266 LEU A O 1
ATOM 2007 N N . ALA A 1 267 ? -12.758 -16.109 -8.406 1 98.88 267 ALA A N 1
ATOM 2008 C CA . ALA A 1 267 ? -13.148 -14.719 -8.602 1 98.88 267 ALA A CA 1
ATOM 2009 C C . ALA A 1 267 ? -12.789 -13.867 -7.383 1 98.88 267 ALA A C 1
ATOM 2011 O O . ALA A 1 267 ? -13.008 -14.289 -6.242 1 98.88 267 ALA A O 1
ATOM 2012 N N . GLY A 1 268 ? -12.211 -12.727 -7.633 1 98.62 268 GLY A N 1
ATOM 2013 C CA . GLY A 1 268 ? -11.859 -11.781 -6.59 1 98.62 268 GLY A CA 1
ATOM 2014 C C . GLY A 1 268 ? -12.523 -10.422 -6.77 1 98.62 268 GLY A C 1
ATOM 2015 O O . GLY A 1 268 ? -13.664 -10.344 -7.215 1 98.62 268 GLY A O 1
ATOM 2016 N N . PHE A 1 269 ? -11.836 -9.406 -6.266 1 98.62 269 PHE A N 1
ATOM 2017 C CA . PHE A 1 269 ? -12.398 -8.062 -6.32 1 98.62 269 PHE A CA 1
ATOM 2018 C C . PHE A 1 269 ? -11.305 -7.004 -6.238 1 98.62 269 PHE A C 1
ATOM 2020 O O . PHE A 1 269 ? -10.344 -7.156 -5.48 1 98.62 269 PHE A O 1
ATOM 2027 N N . ASN A 1 270 ? -11.406 -5.926 -7.051 1 97.81 270 ASN A N 1
ATOM 2028 C CA . ASN A 1 270 ? -10.609 -4.707 -7.07 1 97.81 270 ASN A CA 1
ATOM 2029 C C . ASN A 1 270 ? -9.773 -4.605 -8.344 1 97.81 270 ASN A C 1
ATOM 2031 O O . ASN A 1 270 ? -9.383 -3.51 -8.75 1 97.81 270 ASN A O 1
ATOM 2035 N N . GLY A 1 271 ? -9.461 -5.758 -8.953 1 97.44 271 GLY A N 1
ATOM 2036 C CA . GLY A 1 271 ? -8.625 -5.719 -10.148 1 97.44 271 GLY A CA 1
ATOM 2037 C C . GLY A 1 271 ? -7.195 -5.305 -9.859 1 97.44 271 GLY A C 1
ATOM 2038 O O . GLY A 1 271 ? -6.66 -4.41 -10.516 1 97.44 271 GLY A O 1
ATOM 2039 N N . LEU A 1 272 ? -6.562 -5.977 -8.914 1 96.88 272 LEU A N 1
ATOM 2040 C CA . LEU A 1 272 ? -5.227 -5.586 -8.477 1 96.88 272 LEU A CA 1
ATOM 2041 C C . LEU A 1 272 ? -4.164 -6.094 -9.453 1 96.88 272 LEU A C 1
ATOM 2043 O O . LEU A 1 272 ? -4.367 -7.105 -10.125 1 96.88 272 LEU A O 1
ATOM 2047 N N . GLY A 1 273 ? -3.006 -5.41 -9.398 1 95.69 273 GLY A N 1
ATOM 2048 C CA . GLY A 1 273 ? -1.914 -5.699 -10.312 1 95.69 273 GLY A CA 1
ATOM 2049 C C . GLY A 1 273 ? -1.3 -7.07 -10.094 1 95.69 273 GLY A C 1
ATOM 2050 O O . GLY A 1 273 ? -0.714 -7.645 -11.016 1 95.69 273 GLY A O 1
ATOM 2051 N N . LEU A 1 274 ? -1.444 -7.621 -8.914 1 96.88 274 LEU A N 1
ATOM 2052 C CA . LEU A 1 274 ? -0.832 -8.914 -8.633 1 96.88 274 LEU A CA 1
ATOM 2053 C C . LEU A 1 274 ? -1.45 -10.008 -9.492 1 96.88 274 LEU A C 1
ATOM 2055 O O . LEU A 1 274 ? -0.813 -11.031 -9.758 1 96.88 274 LEU A O 1
ATOM 2059 N N . LEU A 1 275 ? -2.641 -9.781 -10.039 1 98 275 LEU A N 1
ATOM 2060 C CA . LEU A 1 275 ? -3.314 -10.773 -10.867 1 98 275 LEU A CA 1
ATOM 2061 C C . LEU A 1 275 ? -2.574 -10.969 -12.188 1 98 275 LEU A C 1
ATOM 2063 O O . LEU A 1 275 ? -2.746 -11.992 -12.852 1 98 275 LEU A O 1
ATOM 2067 N N . GLU A 1 276 ? -1.764 -10.031 -12.5 1 97.5 276 GLU A N 1
ATOM 2068 C CA . GLU A 1 276 ? -1.018 -10.086 -13.758 1 97.5 276 GLU A CA 1
ATOM 2069 C C . GLU A 1 276 ? 0.097 -11.125 -13.688 1 97.5 276 GLU A C 1
ATOM 2071 O O . GLU A 1 276 ? 0.74 -11.422 -14.695 1 97.5 276 GLU A O 1
ATOM 2076 N N . GLY A 1 277 ? 0.322 -11.688 -12.531 1 98.06 277 GLY A N 1
ATOM 2077 C CA . GLY A 1 277 ? 1.197 -12.844 -12.438 1 98.06 277 GLY A CA 1
ATOM 2078 C C . GLY A 1 277 ? 0.709 -14.023 -13.258 1 98.06 277 GLY A C 1
ATOM 2079 O O . GLY A 1 277 ? 1.511 -14.742 -13.859 1 98.06 277 GLY A O 1
ATOM 2080 N N . PHE A 1 278 ? -0.607 -14.203 -13.258 1 98.31 278 PHE A N 1
ATOM 2081 C CA . PHE A 1 278 ? -1.279 -15.219 -14.062 1 98.31 278 PHE A CA 1
ATOM 2082 C C . PHE A 1 278 ? -2.506 -14.633 -14.758 1 98.31 278 PHE A C 1
ATOM 2084 O O . PHE A 1 278 ? -3.639 -14.883 -14.336 1 98.31 278 PHE A O 1
ATOM 2091 N N . PRO A 1 279 ? -2.264 -13.938 -15.852 1 96.94 279 PRO A N 1
ATOM 2092 C CA . PRO A 1 279 ? -3.35 -13.188 -16.484 1 96.94 279 PRO A CA 1
ATOM 2093 C C . PRO A 1 279 ? -4.512 -14.078 -16.922 1 96.94 279 PRO A C 1
ATOM 2095 O O . PRO A 1 279 ? -4.297 -15.117 -17.547 1 96.94 279 PRO A O 1
ATOM 2098 N N . GLY A 1 280 ? -5.684 -13.672 -16.469 1 96.62 280 GLY A N 1
ATOM 2099 C CA . GLY A 1 280 ? -6.887 -14.305 -16.984 1 96.62 280 GLY A CA 1
ATOM 2100 C C . GLY A 1 280 ? -7.348 -15.477 -16.141 1 96.62 280 GLY A C 1
ATOM 2101 O O . GLY A 1 280 ? -8.414 -16.047 -16.391 1 96.62 280 GLY A O 1
ATOM 2102 N N . LEU A 1 281 ? -6.629 -15.82 -15.125 1 98.06 281 LEU A N 1
ATOM 2103 C CA . LEU A 1 281 ? -6.973 -17.031 -14.383 1 98.06 281 LEU A CA 1
ATOM 2104 C C . LEU A 1 281 ? -7.957 -16.719 -13.258 1 98.06 281 LEU A C 1
ATOM 2106 O O . LEU A 1 281 ? -8.656 -17.609 -12.773 1 98.06 281 LEU A O 1
ATOM 2110 N N . ILE A 1 282 ? -7.969 -15.445 -12.836 1 98.62 282 ILE A N 1
ATOM 2111 C CA . ILE A 1 282 ? -8.898 -15.023 -11.789 1 98.62 282 ILE A CA 1
ATOM 2112 C C . ILE A 1 282 ? -9.867 -13.992 -12.344 1 98.62 282 ILE A C 1
ATOM 2114 O O . ILE A 1 282 ? -9.453 -12.953 -12.867 1 98.62 282 ILE A O 1
ATOM 2118 N N . ALA A 1 283 ? -11.148 -14.289 -12.297 1 98.69 283 ALA A N 1
ATOM 2119 C CA . ALA A 1 283 ? -12.148 -13.258 -12.555 1 98.69 283 ALA A CA 1
ATOM 2120 C C . ALA A 1 283 ? -12.125 -12.18 -11.469 1 98.69 283 ALA A C 1
ATOM 2122 O O . ALA A 1 283 ? -11.82 -12.469 -10.312 1 98.69 283 ALA A O 1
ATOM 2123 N N . THR A 1 284 ? -12.398 -10.938 -11.875 1 98.62 284 THR A N 1
ATOM 2124 C CA . THR A 1 284 ? -12.391 -9.859 -10.883 1 98.62 284 THR A CA 1
ATOM 2125 C C . THR A 1 284 ? -13.203 -8.672 -11.383 1 98.62 284 THR A C 1
ATOM 2127 O O . THR A 1 284 ? -13.664 -8.656 -12.523 1 98.62 284 THR A O 1
ATOM 2130 N N . SER A 1 285 ? -13.555 -7.789 -10.484 1 98.38 285 SER A N 1
ATOM 2131 C CA . SER A 1 285 ? -14.141 -6.484 -10.789 1 98.38 285 SER A CA 1
ATOM 2132 C C . SER A 1 285 ? -13.133 -5.363 -10.555 1 98.38 285 SER A C 1
ATOM 2134 O O . SER A 1 285 ? -12.633 -5.195 -9.438 1 98.38 285 SER A O 1
ATOM 2136 N N . THR A 1 286 ? -12.805 -4.633 -11.555 1 97.75 286 THR A N 1
ATOM 2137 C CA . THR A 1 286 ? -11.883 -3.518 -11.414 1 97.75 286 THR A CA 1
ATOM 2138 C C . THR A 1 286 ? -12.586 -2.291 -10.852 1 97.75 286 THR A C 1
ATOM 2140 O O . THR A 1 286 ? -13.648 -1.902 -11.344 1 97.75 286 THR A O 1
ATOM 2143 N N . THR A 1 287 ? -11.891 -1.793 -9.766 1 96.44 287 THR A N 1
ATOM 2144 C CA . THR A 1 287 ? -12.445 -0.625 -9.102 1 96.44 287 THR A CA 1
ATOM 2145 C C . THR A 1 287 ? -11.617 0.62 -9.391 1 96.44 287 THR A C 1
ATOM 2147 O O . THR A 1 287 ? -10.414 0.525 -9.633 1 96.44 287 THR A O 1
ATOM 2150 N N . GLN A 1 288 ? -12.016 1.662 -10.031 1 95.06 288 GLN A N 1
ATOM 2151 C CA . GLN A 1 288 ? -11.383 2.912 -10.438 1 95.06 288 GLN A CA 1
ATOM 2152 C C . GLN A 1 288 ? -10.914 3.713 -9.227 1 95.06 288 GLN A C 1
ATOM 2154 O O . GLN A 1 288 ? -11.281 4.879 -9.07 1 95.06 288 GLN A O 1
ATOM 2159 N N . ARG A 1 289 ? -9.992 3.061 -8.391 1 97.38 289 ARG A N 1
ATOM 2160 C CA . ARG A 1 289 ? -9.602 3.607 -7.094 1 97.38 289 ARG A CA 1
ATOM 2161 C C . ARG A 1 289 ? -8.891 4.949 -7.258 1 97.38 289 ARG A C 1
ATOM 2163 O O . ARG A 1 289 ? -9.18 5.902 -6.535 1 97.38 289 ARG A O 1
ATOM 2170 N N . HIS A 1 290 ? -7.973 5.02 -8.188 1 96.69 290 HIS A N 1
ATOM 2171 C CA . HIS A 1 290 ? -7.273 6.273 -8.445 1 96.69 290 HIS A CA 1
ATOM 2172 C C . HIS A 1 290 ? -8.242 7.363 -8.891 1 96.69 290 HIS A C 1
ATOM 2174 O O . HIS A 1 290 ? -8.164 8.5 -8.414 1 96.69 290 HIS A O 1
ATOM 2180 N N . ASP A 1 291 ? -9.156 7.039 -9.734 1 97.81 291 ASP A N 1
ATOM 2181 C CA . ASP A 1 291 ? -10.148 7.988 -10.227 1 97.81 291 ASP A CA 1
ATOM 2182 C C . ASP A 1 291 ? -11.062 8.469 -9.102 1 97.81 291 ASP A C 1
ATOM 2184 O O . ASP A 1 291 ? -11.445 9.641 -9.07 1 97.81 291 ASP A O 1
ATOM 2188 N N . ILE A 1 292 ? -11.414 7.578 -8.273 1 98.25 292 ILE A N 1
ATOM 2189 C CA . ILE A 1 292 ? -12.227 7.945 -7.117 1 98.25 292 ILE A CA 1
ATOM 2190 C C . ILE A 1 292 ? -11.5 8.992 -6.281 1 98.25 292 ILE A C 1
ATOM 2192 O O . ILE A 1 292 ? -12.078 10.008 -5.895 1 98.25 292 ILE A O 1
ATOM 2196 N N . GLY A 1 293 ? -10.227 8.742 -6.016 1 98.25 293 GLY A N 1
ATOM 2197 C CA . GLY A 1 293 ? -9.43 9.711 -5.273 1 98.25 293 GLY A CA 1
ATOM 2198 C C . GLY A 1 293 ? -9.352 11.062 -5.953 1 98.25 293 GLY A C 1
ATOM 2199 O O . GLY A 1 293 ? -9.578 12.094 -5.32 1 98.25 293 GLY A O 1
ATOM 2200 N N . ARG A 1 294 ? -9.055 11.031 -7.215 1 97.62 294 ARG A N 1
ATOM 2201 C CA . ARG A 1 294 ? -8.906 12.273 -7.977 1 97.62 294 ARG A CA 1
ATOM 2202 C C . ARG A 1 294 ? -10.211 13.055 -7.988 1 97.62 294 ARG A C 1
ATOM 2204 O O . ARG A 1 294 ? -10.211 14.273 -7.793 1 97.62 294 ARG A O 1
ATOM 2211 N N . ALA A 1 295 ? -11.312 12.383 -8.211 1 97.31 295 ALA A N 1
ATOM 2212 C CA . ALA A 1 295 ? -12.625 13.016 -8.242 1 97.31 295 ALA A CA 1
ATOM 2213 C C . ALA A 1 295 ? -12.969 13.625 -6.883 1 97.31 295 ALA A C 1
ATOM 2215 O O . ALA A 1 295 ? -13.547 14.711 -6.809 1 97.31 295 ALA A O 1
ATOM 2216 N N . SER A 1 296 ? -12.625 12.93 -5.793 1 98.19 296 SER A N 1
ATOM 2217 C CA . SER A 1 296 ? -12.906 13.414 -4.445 1 98.19 296 SER A CA 1
ATOM 2218 C C . SER A 1 296 ? -12.141 14.695 -4.145 1 98.19 296 SER A C 1
ATOM 2220 O O . SER A 1 296 ? -12.695 15.641 -3.572 1 98.19 296 SER A O 1
ATOM 2222 N N . ALA A 1 297 ? -10.891 14.711 -4.551 1 96.88 297 ALA A N 1
ATOM 2223 C CA . ALA A 1 297 ? -10.094 15.922 -4.422 1 96.88 297 ALA A CA 1
ATOM 2224 C C . ALA A 1 297 ? -10.703 17.078 -5.219 1 96.88 297 ALA A C 1
ATOM 2226 O O . ALA A 1 297 ? -10.758 18.203 -4.738 1 96.88 297 ALA A O 1
ATOM 2227 N N . GLY A 1 298 ? -11.133 16.766 -6.414 1 95.44 298 GLY A N 1
ATOM 2228 C CA . GLY A 1 298 ? -11.781 17.75 -7.258 1 95.44 298 GLY A CA 1
ATOM 2229 C C . GLY A 1 298 ? -13.031 18.344 -6.629 1 95.44 298 GLY A C 1
ATOM 2230 O O . GLY A 1 298 ? -13.266 19.547 -6.711 1 95.44 298 GLY A O 1
ATOM 2231 N N . ILE A 1 299 ? -13.789 17.562 -6 1 96.5 299 ILE A N 1
ATOM 2232 C CA . ILE A 1 299 ? -15.008 18.016 -5.34 1 96.5 299 ILE A CA 1
ATOM 2233 C C . ILE A 1 299 ? -14.664 19 -4.223 1 96.5 299 ILE A C 1
ATOM 2235 O O . ILE A 1 299 ? -15.312 20.031 -4.082 1 96.5 299 ILE A O 1
ATOM 2239 N N . ILE A 1 300 ? -13.641 18.656 -3.412 1 95.81 300 ILE A N 1
ATOM 2240 C CA . ILE A 1 300 ? -13.219 19.562 -2.342 1 95.81 300 ILE A CA 1
ATOM 2241 C C . ILE A 1 300 ? -12.82 20.906 -2.93 1 95.81 300 ILE A C 1
ATOM 2243 O O . ILE A 1 300 ? -13.297 21.953 -2.48 1 95.81 300 ILE A O 1
ATOM 2247 N N . THR A 1 301 ? -12.031 20.891 -3.945 1 93 301 THR A N 1
ATOM 2248 C CA . THR A 1 301 ? -11.523 22.125 -4.547 1 93 301 THR A CA 1
ATOM 2249 C C . THR A 1 301 ? -12.664 22.922 -5.172 1 93 301 THR A C 1
ATOM 2251 O O . THR A 1 301 ? -12.75 24.141 -4.973 1 93 301 THR A O 1
ATOM 2254 N N . GLN A 1 302 ? -13.531 22.266 -5.859 1 92.75 302 GLN A N 1
ATOM 2255 C CA . GLN A 1 302 ? -14.648 22.922 -6.523 1 92.75 302 GLN A CA 1
ATOM 2256 C C . GLN A 1 302 ? -15.648 23.469 -5.512 1 92.75 302 GLN A C 1
ATOM 2258 O O . GLN A 1 302 ? -16.203 24.562 -5.703 1 92.75 302 GLN A O 1
ATOM 2263 N N . SER A 1 303 ? -15.867 22.734 -4.469 1 91.88 303 SER A N 1
ATOM 2264 C CA . SER A 1 303 ? -16.812 23.172 -3.441 1 91.88 303 SER A CA 1
ATOM 2265 C C . SER A 1 303 ? -16.344 24.484 -2.789 1 91.88 303 SER A C 1
ATOM 2267 O O . SER A 1 303 ? -17.172 25.281 -2.352 1 91.88 303 SER A O 1
ATOM 2269 N N . LEU A 1 304 ? -15.078 24.719 -2.768 1 87.44 304 LEU A N 1
ATOM 2270 C CA . LEU A 1 304 ? -14.5 25.875 -2.107 1 87.44 304 LEU A CA 1
ATOM 2271 C C . LEU A 1 304 ? -14.336 27.031 -3.086 1 87.44 304 LEU A C 1
ATOM 2273 O O . LEU A 1 304 ? -14.539 28.188 -2.725 1 87.44 304 LEU A O 1
ATOM 2277 N N . GLN A 1 305 ? -14.086 26.719 -4.27 1 84.38 305 GLN A N 1
ATOM 2278 C CA . GLN A 1 305 ? -13.688 27.781 -5.203 1 84.38 305 GLN A CA 1
ATOM 2279 C C . GLN A 1 305 ? -14.797 28.078 -6.199 1 84.38 305 GLN A C 1
ATOM 2281 O O . GLN A 1 305 ? -14.906 29.203 -6.699 1 84.38 305 GLN A O 1
ATOM 2286 N N . SER A 1 306 ? -15.547 27.016 -6.52 1 85.06 306 SER A N 1
ATOM 2287 C CA . SER A 1 306 ? -16.594 27.141 -7.535 1 85.06 306 SER A CA 1
ATOM 2288 C C . SER A 1 306 ? -17.781 26.266 -7.219 1 85.06 306 SER A C 1
ATOM 2290 O O . SER A 1 306 ? -18.156 25.391 -8.008 1 85.06 306 SER A O 1
ATOM 2292 N N . PRO A 1 307 ? -18.484 26.578 -6.117 1 81.62 307 PRO A N 1
ATOM 2293 C CA . PRO A 1 307 ? -19.578 25.703 -5.684 1 81.62 307 PRO A CA 1
ATOM 2294 C C . PRO A 1 307 ? -20.672 25.562 -6.738 1 81.62 307 PRO A C 1
ATOM 2296 O O . PRO A 1 307 ? -21.328 24.531 -6.801 1 81.62 307 PRO A O 1
ATOM 2299 N N . GLU A 1 308 ? -20.812 26.469 -7.582 1 79.38 308 GLU A N 1
ATOM 2300 C CA . GLU A 1 308 ? -21.844 26.453 -8.617 1 79.38 308 GLU A CA 1
ATOM 2301 C C . GLU A 1 308 ? -21.547 25.375 -9.672 1 79.38 308 GLU A C 1
ATOM 2303 O O . GLU A 1 308 ? -22.453 24.953 -10.391 1 79.38 308 GLU A O 1
ATOM 2308 N N . GLN A 1 309 ? -20.375 25 -9.734 1 73.75 309 GLN A N 1
ATOM 2309 C CA . GLN A 1 309 ? -19.969 24.031 -10.75 1 73.75 309 GLN A CA 1
ATOM 2310 C C . GLN A 1 309 ? -20.219 22.609 -10.289 1 73.75 309 GLN A C 1
ATOM 2312 O O . GLN A 1 309 ? -20.188 21.672 -11.094 1 73.75 309 GLN A O 1
ATOM 2317 N N . LEU A 1 310 ? -20.484 22.516 -9.031 1 80.5 310 LEU A N 1
ATOM 2318 C CA . LEU A 1 310 ? -20.75 21.172 -8.531 1 80.5 310 LEU A CA 1
ATOM 2319 C C . LEU A 1 310 ? -22.156 20.703 -8.898 1 80.5 310 LEU A C 1
ATOM 2321 O O . LEU A 1 310 ? -23.141 21.328 -8.492 1 80.5 310 LEU A O 1
ATOM 2325 N N . LYS A 1 311 ? -22.156 19.828 -9.844 1 71.12 311 LYS A N 1
ATOM 2326 C CA . LYS A 1 311 ? -23.422 19.391 -10.453 1 71.12 311 LYS A CA 1
ATOM 2327 C C . LYS A 1 311 ? -24.125 18.375 -9.57 1 71.12 311 LYS A C 1
ATOM 2329 O O . LYS A 1 311 ? -25.359 18.297 -9.578 1 71.12 311 LYS A O 1
ATOM 2334 N N . SER A 1 312 ? -23.359 17.469 -8.977 1 76.69 312 SER A N 1
ATOM 2335 C CA . SER A 1 312 ? -23.953 16.406 -8.172 1 76.69 312 SER A CA 1
ATOM 2336 C C . SER A 1 312 ? -23.156 16.188 -6.887 1 76.69 312 SER A C 1
ATOM 2338 O O . SER A 1 312 ? -21.953 16.422 -6.844 1 76.69 312 SER A O 1
ATOM 2340 N N . ARG A 1 313 ? -23.922 15.742 -6.051 1 86.88 313 ARG A N 1
ATOM 2341 C CA . ARG A 1 313 ? -23.297 15.43 -4.766 1 86.88 313 ARG A CA 1
ATOM 2342 C C . ARG A 1 313 ? -22.906 13.961 -4.695 1 86.88 313 ARG A C 1
ATOM 2344 O O . ARG A 1 313 ? -22.219 13.539 -3.76 1 86.88 313 ARG A O 1
ATOM 2351 N N . LYS A 1 314 ? -23.406 13.25 -5.707 1 92.69 314 LYS A N 1
ATOM 2352 C CA . LYS A 1 314 ? -23.125 11.812 -5.734 1 92.69 314 LYS A CA 1
ATOM 2353 C C . LYS A 1 314 ? -22.531 11.398 -7.078 1 92.69 314 LYS A C 1
ATOM 2355 O O . LYS A 1 314 ? -23.156 11.602 -8.125 1 92.69 314 LYS A O 1
ATOM 2360 N N . LEU A 1 315 ? -21.328 10.945 -7.168 1 95.69 315 LEU A N 1
ATOM 2361 C CA . LEU A 1 315 ? -20.656 10.375 -8.336 1 95.69 315 LEU A CA 1
ATOM 2362 C C . LEU A 1 315 ? -20.516 8.859 -8.188 1 95.69 315 LEU A C 1
ATOM 2364 O O . LEU A 1 315 ? -19.703 8.383 -7.395 1 95.69 315 LEU A O 1
ATOM 2368 N N . VAL A 1 316 ? -21.281 8.109 -8.961 1 96.44 316 VAL A N 1
ATOM 2369 C CA . VAL A 1 316 ? -21.312 6.656 -8.891 1 96.44 316 VAL A CA 1
ATOM 2370 C C . VAL A 1 316 ? -20.531 6.066 -10.062 1 96.44 316 VAL A C 1
ATOM 2372 O O . VAL A 1 316 ? -20.875 6.281 -11.219 1 96.44 316 VAL A O 1
ATOM 2375 N N . MET A 1 317 ? -19.5 5.387 -9.734 1 96.06 317 MET A N 1
ATOM 2376 C CA . MET A 1 317 ? -18.734 4.664 -10.734 1 96.06 317 MET A CA 1
ATOM 2377 C C . MET A 1 317 ? -19.25 3.24 -10.898 1 96.06 317 MET A C 1
ATOM 2379 O O . MET A 1 317 ? -20 2.748 -10.062 1 96.06 317 MET A O 1
ATOM 2383 N N . GLN A 1 318 ? -18.906 2.676 -12.031 1 95 318 GLN A N 1
ATOM 2384 C CA . GLN A 1 318 ? -19.312 1.304 -12.305 1 95 318 GLN A CA 1
ATOM 2385 C C . GLN A 1 318 ? -18.109 0.376 -12.422 1 95 318 GLN A C 1
ATOM 2387 O O . GLN A 1 318 ? -17.344 0.455 -13.391 1 95 318 GLN A O 1
ATOM 2392 N N . PRO A 1 319 ? -17.984 -0.499 -11.422 1 96.69 319 PRO A N 1
ATOM 2393 C CA . PRO A 1 319 ? -16.922 -1.489 -11.578 1 96.69 319 PRO A CA 1
ATOM 2394 C C . PRO A 1 319 ? -17.062 -2.314 -12.859 1 96.69 319 PRO A C 1
ATOM 2396 O O . PRO A 1 319 ? -18.188 -2.604 -13.281 1 96.69 319 PRO A O 1
ATOM 2399 N N . THR A 1 320 ? -15.953 -2.674 -13.453 1 97.38 320 THR A N 1
ATOM 2400 C CA . THR A 1 320 ? -15.969 -3.48 -14.672 1 97.38 320 THR A CA 1
ATOM 2401 C C . THR A 1 320 ? -15.531 -4.914 -14.375 1 97.38 320 THR A C 1
ATOM 2403 O O . THR A 1 320 ? -14.445 -5.141 -13.844 1 97.38 320 THR A O 1
ATOM 2406 N N . ILE A 1 321 ? -16.359 -5.848 -14.781 1 97.94 321 ILE A N 1
ATOM 2407 C CA . ILE A 1 321 ? -16.062 -7.258 -14.555 1 97.94 321 ILE A CA 1
ATOM 2408 C C . ILE A 1 321 ? -15.172 -7.785 -15.68 1 97.94 321 ILE A C 1
ATOM 2410 O O . ILE A 1 321 ? -15.438 -7.551 -16.859 1 97.94 321 ILE A O 1
ATOM 2414 N N . ASN A 1 322 ? -14.109 -8.414 -15.297 1 97.44 322 ASN A N 1
ATOM 2415 C CA . ASN A 1 322 ? -13.258 -9.203 -16.172 1 97.44 322 ASN A CA 1
ATOM 2416 C C . ASN A 1 322 ? -13.289 -10.688 -15.805 1 97.44 322 ASN A C 1
ATOM 2418 O O . ASN A 1 322 ? -12.75 -11.086 -14.773 1 97.44 322 ASN A O 1
ATOM 2422 N N . LEU A 1 323 ? -13.828 -11.531 -16.688 1 97.5 323 LEU A N 1
ATOM 2423 C CA . LEU A 1 323 ? -14 -12.945 -16.391 1 97.5 323 LEU A CA 1
ATOM 2424 C C . LEU A 1 323 ? -12.781 -13.75 -16.828 1 97.5 323 LEU A C 1
ATOM 2426 O O . LEU A 1 323 ? -12.68 -14.945 -16.531 1 97.5 323 LEU A O 1
ATOM 2430 N N . GLY A 1 324 ? -11.906 -13.07 -17.422 1 94.94 324 GLY A N 1
ATOM 2431 C CA . GLY A 1 324 ? -10.727 -13.766 -17.922 1 94.94 324 GLY A CA 1
ATOM 2432 C C . GLY A 1 324 ? -11.062 -14.961 -18.797 1 94.94 324 GLY A C 1
ATOM 2433 O O . GLY A 1 324 ? -11.828 -14.844 -19.75 1 94.94 324 GLY A O 1
ATOM 2434 N N . ALA A 1 325 ? -10.508 -16.109 -18.406 1 92.56 325 ALA A N 1
ATOM 2435 C CA . ALA A 1 325 ? -10.633 -17.328 -19.203 1 92.56 325 ALA A CA 1
ATOM 2436 C C . ALA A 1 325 ? -12.047 -17.891 -19.125 1 92.56 325 ALA A C 1
ATOM 2438 O O . ALA A 1 325 ? -12.391 -18.828 -19.844 1 92.56 325 ALA A O 1
ATOM 2439 N N . LEU A 1 326 ? -12.852 -17.297 -18.266 1 91.06 326 LEU A N 1
ATOM 2440 C CA . LEU A 1 326 ? -14.234 -17.75 -18.156 1 91.06 326 LEU A CA 1
ATOM 2441 C C . LEU A 1 326 ? -15.109 -17.094 -19.234 1 91.06 326 LEU A C 1
ATOM 2443 O O . LEU A 1 326 ? -16.266 -17.484 -19.406 1 91.06 326 LEU A O 1
ATOM 2447 N N . GLN A 1 327 ? -14.484 -16 -19.859 1 79.31 327 GLN A N 1
ATOM 2448 C CA . GLN A 1 327 ? -15.266 -15.32 -20.875 1 79.31 327 GLN A CA 1
ATOM 2449 C C . GLN A 1 327 ? -15.602 -16.25 -22.031 1 79.31 327 GLN A C 1
ATOM 2451 O O . GLN A 1 327 ? -14.727 -16.969 -22.531 1 79.31 327 GLN A O 1
ATOM 2456 N N . THR A 1 328 ? -16.75 -16.938 -22.109 1 55.09 328 THR A N 1
ATOM 2457 C CA . THR A 1 328 ? -17.203 -17.75 -23.234 1 55.09 328 THR A CA 1
ATOM 2458 C C . THR A 1 328 ? -17.312 -16.891 -24.5 1 55.09 328 THR A C 1
ATOM 2460 O O . THR A 1 328 ? -17.578 -15.688 -24.406 1 55.09 328 THR A O 1
ATOM 2463 N N . MET B 1 1 ? 12.414 36.5 2.047 1 65.88 1 MET B N 1
ATOM 2464 C CA . MET B 1 1 ? 11.617 37.719 2.277 1 65.88 1 MET B CA 1
ATOM 2465 C C . MET B 1 1 ? 12.195 38.906 1.521 1 65.88 1 MET B C 1
ATOM 2467 O O . MET B 1 1 ? 11.453 39.688 0.907 1 65.88 1 MET B O 1
ATOM 2471 N N . ILE B 1 2 ? 13.469 39.094 1.577 1 71.69 2 ILE B N 1
ATOM 2472 C CA . ILE B 1 2 ? 14.102 40.188 0.85 1 71.69 2 ILE B CA 1
ATOM 2473 C C . ILE B 1 2 ? 13.836 40.031 -0.646 1 71.69 2 ILE B C 1
ATOM 2475 O O . ILE B 1 2 ? 13.461 41 -1.32 1 71.69 2 ILE B O 1
ATOM 2479 N N . ASP B 1 3 ? 13.875 38.812 -1.054 1 71.69 3 ASP B N 1
ATOM 2480 C CA . ASP B 1 3 ? 13.68 38.562 -2.477 1 71.69 3 ASP B CA 1
ATOM 2481 C C . ASP B 1 3 ? 12.219 38.781 -2.871 1 71.69 3 ASP B C 1
ATOM 2483 O O . ASP B 1 3 ? 11.922 39.312 -3.943 1 71.69 3 ASP B O 1
ATOM 2487 N N . VAL B 1 4 ? 11.398 38.312 -2.023 1 75.31 4 VAL B N 1
ATOM 2488 C CA . VAL B 1 4 ? 9.977 38.5 -2.273 1 75.31 4 VAL B CA 1
ATOM 2489 C C . VAL B 1 4 ? 9.641 39.969 -2.316 1 75.31 4 VAL B C 1
ATOM 2491 O O . VAL B 1 4 ? 8.914 40.438 -3.205 1 75.31 4 VAL B O 1
ATOM 2494 N N . ALA B 1 5 ? 10.156 40.75 -1.354 1 77.19 5 ALA B N 1
ATOM 2495 C CA . ALA B 1 5 ? 9.938 42.188 -1.291 1 77.19 5 ALA B CA 1
ATOM 2496 C C . ALA B 1 5 ? 10.461 42.875 -2.549 1 77.19 5 ALA B C 1
ATOM 2498 O O . ALA B 1 5 ? 9.773 43.719 -3.129 1 77.19 5 ALA B O 1
ATOM 2499 N N . ALA B 1 6 ? 11.602 42.438 -2.953 1 79.25 6 ALA B N 1
ATOM 2500 C CA . ALA B 1 6 ? 12.219 43 -4.156 1 79.25 6 ALA B CA 1
ATOM 2501 C C . ALA B 1 6 ? 11.398 42.688 -5.398 1 79.25 6 ALA B C 1
ATOM 2503 O O . ALA B 1 6 ? 11.156 43.531 -6.238 1 79.25 6 ALA B O 1
ATOM 2504 N N . ALA B 1 7 ? 10.906 41.438 -5.426 1 78 7 ALA B N 1
ATOM 2505 C CA . ALA B 1 7 ? 10.156 40.969 -6.59 1 78 7 ALA B CA 1
ATOM 2506 C C . ALA B 1 7 ? 8.781 41.656 -6.641 1 78 7 ALA B C 1
ATOM 2508 O O . ALA B 1 7 ? 8.242 41.906 -7.723 1 78 7 ALA B O 1
ATOM 2509 N N . ALA B 1 8 ? 8.234 41.969 -5.551 1 79.62 8 ALA B N 1
ATOM 2510 C CA . ALA B 1 8 ? 6.91 42.562 -5.434 1 79.62 8 ALA B CA 1
ATOM 2511 C C . ALA B 1 8 ? 6.996 44.094 -5.449 1 79.62 8 ALA B C 1
ATOM 2513 O O . ALA B 1 8 ? 5.973 44.781 -5.555 1 79.62 8 ALA B O 1
ATOM 2514 N N . GLY B 1 9 ? 8.25 44.656 -5.363 1 82.81 9 GLY B N 1
ATOM 2515 C CA . GLY B 1 9 ? 8.469 46.094 -5.367 1 82.81 9 GLY B CA 1
ATOM 2516 C C . GLY B 1 9 ? 7.992 46.781 -4.094 1 82.81 9 GLY B C 1
ATOM 2517 O O . GLY B 1 9 ? 7.465 47.906 -4.133 1 82.81 9 GLY B O 1
ATOM 2518 N N . VAL B 1 10 ? 8.016 46.031 -3.043 1 81 10 VAL B N 1
ATOM 2519 C CA . VAL B 1 10 ? 7.602 46.594 -1.758 1 81 10 VAL B CA 1
ATOM 2520 C C . VAL B 1 10 ? 8.75 46.469 -0.753 1 81 10 VAL B C 1
ATOM 2522 O O . VAL B 1 10 ? 9.766 45.844 -1.035 1 81 10 VAL B O 1
ATOM 2525 N N . SER B 1 11 ? 8.656 47.281 0.359 1 79.5 11 SER B N 1
ATOM 2526 C CA . SER B 1 11 ? 9.648 47.125 1.424 1 79.5 11 SER B CA 1
ATOM 2527 C C . SER B 1 11 ? 9.562 45.75 2.068 1 79.5 11 SER B C 1
ATOM 2529 O O . SER B 1 11 ? 8.539 45.062 1.962 1 79.5 11 SER B O 1
ATOM 2531 N N . LYS B 1 12 ? 10.648 45.25 2.732 1 77.75 12 LYS B N 1
ATOM 2532 C CA . LYS B 1 12 ? 10.672 44 3.475 1 77.75 12 LYS B CA 1
ATOM 2533 C C . LYS B 1 12 ? 9.547 43.938 4.5 1 77.75 12 LYS B C 1
ATOM 2535 O O . LYS B 1 12 ? 8.914 42.875 4.68 1 77.75 12 LYS B O 1
ATOM 2540 N N . MET B 1 13 ? 9.258 45.094 5.047 1 74.62 13 MET B N 1
ATOM 2541 C CA . MET B 1 13 ? 8.211 45.188 6.055 1 74.62 13 MET B CA 1
ATOM 2542 C C . MET B 1 13 ? 6.832 45.031 5.426 1 74.62 13 MET B C 1
ATOM 2544 O O . MET B 1 13 ? 5.973 44.344 5.988 1 74.62 13 MET B O 1
ATOM 2548 N N . THR B 1 14 ? 6.641 45.594 4.383 1 75.69 14 THR B N 1
ATOM 2549 C CA . THR B 1 14 ? 5.367 45.5 3.676 1 75.69 14 THR B CA 1
ATOM 2550 C C . THR B 1 14 ? 5.152 44.062 3.162 1 75.69 14 THR B C 1
ATOM 2552 O O . THR B 1 14 ? 4.043 43.531 3.238 1 75.69 14 THR B O 1
ATOM 2555 N N . ALA B 1 15 ? 6.273 43.438 2.645 1 76.19 15 ALA B N 1
ATOM 2556 C CA . ALA B 1 15 ? 6.191 42.062 2.178 1 76.19 15 ALA B CA 1
ATOM 2557 C C . ALA B 1 15 ? 5.828 41.094 3.32 1 76.19 15 ALA B C 1
ATOM 2559 O O . ALA B 1 15 ? 4.977 40.219 3.162 1 76.19 15 ALA B O 1
ATOM 2560 N N . SER B 1 16 ? 6.426 41.375 4.367 1 71.38 16 SER B N 1
ATOM 2561 C CA . SER B 1 16 ? 6.152 40.562 5.559 1 71.38 16 SER B CA 1
ATOM 2562 C C . SER B 1 16 ? 4.711 40.75 6.023 1 71.38 16 SER B C 1
ATOM 2564 O O . SER B 1 16 ? 4.016 39.781 6.297 1 71.38 16 SER B O 1
ATOM 2566 N N . ARG B 1 17 ? 4.258 42.031 6.02 1 69.94 17 ARG B N 1
ATOM 2567 C CA . ARG B 1 17 ? 2.902 42.375 6.453 1 69.94 17 ARG B CA 1
ATOM 2568 C C . ARG B 1 17 ? 1.865 41.812 5.484 1 69.94 17 ARG B C 1
ATOM 2570 O O . ARG B 1 17 ? 0.814 41.344 5.906 1 69.94 17 ARG B O 1
ATOM 2577 N N . ALA B 1 18 ? 2.197 41.812 4.277 1 72.5 18 ALA B N 1
ATOM 2578 C CA . ALA B 1 18 ? 1.303 41.312 3.238 1 72.5 18 ALA B CA 1
ATOM 2579 C C . ALA B 1 18 ? 1.151 39.781 3.334 1 72.5 18 ALA B C 1
ATOM 2581 O O . ALA B 1 18 ? 0.042 39.25 3.225 1 72.5 18 ALA B O 1
ATOM 2582 N N . LEU B 1 19 ? 2.24 39.156 3.574 1 67.5 19 LEU B N 1
ATOM 2583 C CA . LEU B 1 19 ? 2.24 37.719 3.607 1 67.5 19 LEU B CA 1
ATOM 2584 C C . LEU B 1 19 ? 1.571 37.188 4.879 1 67.5 19 LEU B C 1
ATOM 2586 O O . LEU B 1 19 ? 1.005 36.094 4.887 1 67.5 19 LEU B O 1
ATOM 2590 N N . ARG B 1 20 ? 1.507 38.125 5.902 1 61.03 20 ARG B N 1
ATOM 2591 C CA . ARG B 1 20 ? 0.864 37.812 7.172 1 61.03 20 ARG B CA 1
ATOM 2592 C C . ARG B 1 20 ? -0.606 38.188 7.16 1 61.03 20 ARG B C 1
ATOM 2594 O O . ARG B 1 20 ? -1.297 38.062 8.172 1 61.03 20 ARG B O 1
ATOM 2601 N N . GLY B 1 21 ? -0.989 38.688 6.016 1 61.44 21 GLY B N 1
ATOM 2602 C CA . GLY B 1 21 ? -2.377 39.094 5.859 1 61.44 21 GLY B CA 1
ATOM 2603 C C . GLY B 1 21 ? -2.729 40.344 6.66 1 61.44 21 GLY B C 1
ATOM 2604 O O . GLY B 1 21 ? -3.875 40.5 7.086 1 61.44 21 GLY B O 1
ATOM 2605 N N . SER B 1 22 ? -1.876 41.25 6.883 1 59.41 22 SER B N 1
ATOM 2606 C CA . SER B 1 22 ? -2.098 42.469 7.656 1 59.41 22 SER B CA 1
ATOM 2607 C C . SER B 1 22 ? -3.066 43.406 6.945 1 59.41 22 SER B C 1
ATOM 2609 O O . SER B 1 22 ? -3.01 43.562 5.723 1 59.41 22 SER B O 1
ATOM 2611 N N . LYS B 1 23 ? -3.996 43.844 7.637 1 70.94 23 LYS B N 1
ATOM 2612 C CA . LYS B 1 23 ? -5.008 44.75 7.117 1 70.94 23 LYS B CA 1
ATOM 2613 C C . LYS B 1 23 ? -4.387 46.094 6.691 1 70.94 23 LYS B C 1
ATOM 2615 O O . LYS B 1 23 ? -5.004 46.844 5.961 1 70.94 23 LYS B O 1
ATOM 2620 N N . ASP B 1 24 ? -3.285 46.406 7.035 1 69.88 24 ASP B N 1
ATOM 2621 C CA . ASP B 1 24 ? -2.658 47.688 6.758 1 69.88 24 ASP B CA 1
ATOM 2622 C C . ASP B 1 24 ? -2.002 47.719 5.379 1 69.88 24 ASP B C 1
ATOM 2624 O O . ASP B 1 24 ? -1.425 48.719 4.961 1 69.88 24 ASP B O 1
ATOM 2628 N N . VAL B 1 25 ? -2.102 46.531 4.75 1 75.06 25 VAL B N 1
ATOM 2629 C CA . VAL B 1 25 ? -1.533 46.438 3.41 1 75.06 25 VAL B CA 1
ATOM 2630 C C . VAL B 1 25 ? -2.656 46.406 2.377 1 75.06 25 VAL B C 1
ATOM 2632 O O . VAL B 1 25 ? -3.654 45.688 2.572 1 75.06 25 VAL B O 1
ATOM 2635 N N . SER B 1 26 ? -2.572 47.25 1.333 1 77.81 26 SER B N 1
ATOM 2636 C CA . SER B 1 26 ? -3.598 47.312 0.295 1 77.81 26 SER B CA 1
ATOM 2637 C C . SER B 1 26 ? -3.746 45.938 -0.393 1 77.81 26 SER B C 1
ATOM 2639 O O . SER B 1 26 ? -2.797 45.156 -0.437 1 77.81 26 SER B O 1
ATOM 2641 N N . THR B 1 27 ? -4.93 45.688 -0.896 1 74.75 27 THR B N 1
ATOM 2642 C CA . THR B 1 27 ? -5.223 44.438 -1.606 1 74.75 27 THR B CA 1
ATOM 2643 C C . THR B 1 27 ? -4.277 44.25 -2.791 1 74.75 27 THR B C 1
ATOM 2645 O O . THR B 1 27 ? -3.846 43.156 -3.084 1 74.75 27 THR B O 1
ATOM 2648 N N . GLU B 1 28 ? -3.975 45.312 -3.373 1 76.31 28 GLU B N 1
ATOM 2649 C CA . GLU B 1 28 ? -3.1 45.281 -4.543 1 76.31 28 GLU B CA 1
ATOM 2650 C C . GLU B 1 28 ? -1.688 44.844 -4.164 1 76.31 28 GLU B C 1
ATOM 2652 O O . GLU B 1 28 ? -1.082 44.031 -4.848 1 76.31 28 GLU B O 1
ATOM 2657 N N . SER B 1 29 ? -1.18 45.375 -3.115 1 76.12 29 SER B N 1
ATOM 2658 C CA . SER B 1 29 ? 0.158 45.031 -2.652 1 76.12 29 SER B CA 1
ATOM 2659 C C . SER B 1 29 ? 0.207 43.594 -2.148 1 76.12 29 SER B C 1
ATOM 2661 O O . SER B 1 29 ? 1.183 42.875 -2.389 1 76.12 29 SER B O 1
ATOM 2663 N N . LYS B 1 30 ? -0.807 43.125 -1.471 1 76.31 30 LYS B N 1
ATOM 2664 C CA . LYS B 1 30 ? -0.916 41.719 -1.001 1 76.31 30 LYS B CA 1
ATOM 2665 C C . LYS B 1 30 ? -0.845 40.75 -2.164 1 76.31 30 LYS B C 1
ATOM 2667 O O . LYS B 1 30 ? -0.104 39.75 -2.107 1 76.31 30 LYS B O 1
ATOM 2672 N N . ASP B 1 31 ? -1.603 41.094 -3.125 1 73.56 31 ASP B N 1
ATOM 2673 C CA . ASP B 1 31 ? -1.638 40.219 -4.297 1 73.56 31 ASP B CA 1
ATOM 2674 C C . ASP B 1 31 ? -0.273 40.156 -4.977 1 73.56 31 ASP B C 1
ATOM 2676 O O . ASP B 1 31 ? 0.171 39.094 -5.398 1 73.56 31 ASP B O 1
ATOM 2680 N N . ARG B 1 32 ? 0.379 41.25 -5.086 1 76.75 32 ARG B N 1
ATOM 2681 C CA . ARG B 1 32 ? 1.694 41.344 -5.711 1 76.75 32 ARG B CA 1
ATOM 2682 C C . ARG B 1 32 ? 2.73 40.531 -4.926 1 76.75 32 ARG B C 1
ATOM 2684 O O . ARG B 1 32 ? 3.562 39.844 -5.508 1 76.75 32 ARG B O 1
ATOM 2691 N N . VAL B 1 33 ? 2.605 40.656 -3.666 1 75.75 33 VAL B N 1
ATOM 2692 C CA . VAL B 1 33 ? 3.578 39.969 -2.812 1 75.75 33 VAL B CA 1
ATOM 2693 C C . VAL B 1 33 ? 3.352 38.469 -2.863 1 75.75 33 VAL B C 1
ATOM 2695 O O . VAL B 1 33 ? 4.305 37.688 -2.975 1 75.75 33 VAL B O 1
ATOM 2698 N N . ILE B 1 34 ? 2.084 38.094 -2.846 1 66.5 34 ILE B N 1
ATOM 2699 C CA . ILE B 1 34 ? 1.748 36.688 -2.908 1 66.5 34 ILE B CA 1
ATOM 2700 C C . ILE B 1 34 ? 2.191 36.094 -4.25 1 66.5 34 ILE B C 1
ATOM 2702 O O . ILE B 1 34 ? 2.775 35 -4.305 1 66.5 34 ILE B O 1
ATOM 2706 N N . ALA B 1 35 ? 1.938 36.812 -5.289 1 68.81 35 ALA B N 1
ATOM 2707 C CA . ALA B 1 35 ? 2.371 36.406 -6.625 1 68.81 35 ALA B CA 1
ATOM 2708 C C . ALA B 1 35 ? 3.893 36.344 -6.703 1 68.81 35 ALA B C 1
ATOM 2710 O O . ALA B 1 35 ? 4.438 35.406 -7.289 1 68.81 35 ALA B O 1
ATOM 2711 N N . ALA B 1 36 ? 4.613 37.281 -6.18 1 69.5 36 ALA B N 1
ATOM 2712 C CA . ALA B 1 36 ? 6.07 37.281 -6.152 1 69.5 36 ALA B CA 1
ATOM 2713 C C . ALA B 1 36 ? 6.609 36.125 -5.312 1 69.5 36 ALA B C 1
ATOM 2715 O O . ALA B 1 36 ? 7.59 35.469 -5.695 1 69.5 36 ALA B O 1
ATOM 2716 N N . ALA B 1 37 ? 5.93 35.906 -4.207 1 63.59 37 ALA B N 1
ATOM 2717 C CA . ALA B 1 37 ? 6.32 34.812 -3.326 1 63.59 37 ALA B CA 1
ATOM 2718 C C . ALA B 1 37 ? 6.176 33.469 -4.027 1 63.59 37 ALA B C 1
ATOM 2720 O O . ALA B 1 37 ? 7.066 32.625 -3.945 1 63.59 37 ALA B O 1
ATOM 2721 N N . LYS B 1 38 ? 5.07 33.344 -4.668 1 57.69 38 LYS B N 1
ATOM 2722 C CA . LYS B 1 38 ? 4.812 32.156 -5.453 1 57.69 38 LYS B CA 1
ATOM 2723 C C . LYS B 1 38 ? 5.855 31.969 -6.551 1 57.69 38 LYS B C 1
ATOM 2725 O O . LYS B 1 38 ? 6.355 30.859 -6.77 1 57.69 38 LYS B O 1
ATOM 2730 N N . LYS B 1 39 ? 6.113 33.031 -7.184 1 57.53 39 LYS B N 1
ATOM 2731 C CA . LYS B 1 39 ? 7.051 33.031 -8.305 1 57.53 39 LYS B CA 1
ATOM 2732 C C . LYS B 1 39 ? 8.461 32.688 -7.84 1 57.53 39 LYS B C 1
ATOM 2734 O O . LYS B 1 39 ? 9.203 32 -8.539 1 57.53 39 LYS B O 1
ATOM 2739 N N . ILE B 1 40 ? 8.789 33.25 -6.684 1 53.59 40 ILE B N 1
ATOM 2740 C CA . ILE B 1 40 ? 10.141 33.031 -6.195 1 53.59 40 ILE B CA 1
ATOM 2741 C C . ILE B 1 40 ? 10.18 31.75 -5.34 1 53.59 40 ILE B C 1
ATOM 2743 O O . ILE B 1 40 ? 11.258 31.297 -4.953 1 53.59 40 ILE B O 1
ATOM 2747 N N . GLY B 1 41 ? 9.086 31.172 -5.25 1 47.88 41 GLY B N 1
ATOM 2748 C CA . GLY B 1 41 ? 8.984 29.969 -4.445 1 47.88 41 GLY B CA 1
ATOM 2749 C C . GLY B 1 41 ? 9.07 30.234 -2.955 1 47.88 41 GLY B C 1
ATOM 2750 O O . GLY B 1 41 ? 9.578 29.406 -2.199 1 47.88 41 GLY B O 1
ATOM 2751 N N . TYR B 1 42 ? 8.938 31.531 -2.732 1 43.59 42 TYR B N 1
ATOM 2752 C CA . TYR B 1 42 ? 9 31.891 -1.319 1 43.59 42 TYR B CA 1
ATOM 2753 C C . TYR B 1 42 ? 7.746 31.438 -0.586 1 43.59 42 TYR B C 1
ATOM 2755 O O . TYR B 1 42 ? 6.633 31.844 -0.939 1 43.59 42 TYR B O 1
ATOM 2763 N N . PHE B 1 43 ? 7.777 30.469 0.026 1 39.31 43 PHE B N 1
AT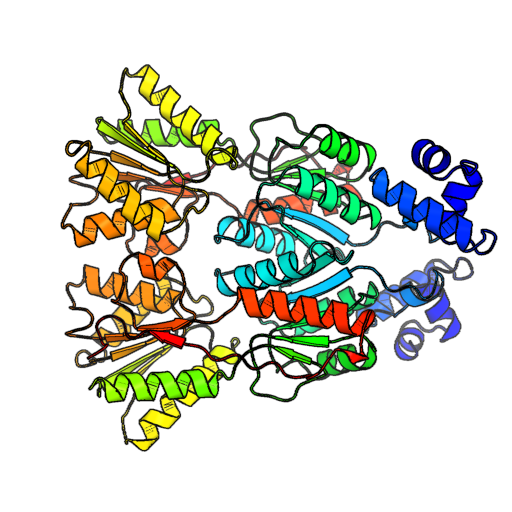OM 2764 C CA . PHE B 1 43 ? 6.73 30.031 0.949 1 39.31 43 PHE B CA 1
ATOM 2765 C C . PHE B 1 43 ? 6.93 30.672 2.322 1 39.31 43 PHE B C 1
ATOM 2767 O O . PHE B 1 43 ? 7.957 30.453 2.969 1 39.31 43 PHE B O 1
ATOM 2774 N N . GLY B 1 44 ? 6.828 31.906 2.391 1 35.34 44 GLY B N 1
ATOM 2775 C CA . GLY B 1 44 ? 7.047 32.656 3.623 1 35.34 44 GLY B CA 1
ATOM 2776 C C . GLY B 1 44 ? 6.535 31.922 4.855 1 35.34 44 GLY B C 1
ATOM 2777 O O . GLY B 1 44 ? 5.633 31.094 4.762 1 35.34 44 GLY B O 1
ATOM 2778 N N . ASN B 1 45 ? 7.383 31.797 5.82 1 35.47 45 ASN B N 1
ATOM 2779 C CA . ASN B 1 45 ? 7.168 31.438 7.219 1 35.47 45 ASN B CA 1
ATOM 2780 C C . ASN B 1 45 ? 5.934 32.125 7.789 1 35.47 45 ASN B C 1
ATOM 2782 O O . ASN B 1 45 ? 5.832 32.344 9 1 35.47 45 ASN B O 1
ATOM 2786 N N . HIS B 1 46 ? 5.184 32.75 7.02 1 33.62 46 HIS B N 1
ATOM 2787 C CA . HIS B 1 46 ? 4.258 33.719 7.617 1 33.62 46 HIS B CA 1
ATOM 2788 C C . HIS B 1 46 ? 3.367 33.031 8.656 1 33.62 46 HIS B C 1
ATOM 2790 O O . HIS B 1 46 ? 2.789 33.719 9.516 1 33.62 46 HIS B O 1
ATOM 2796 N N . LEU B 1 47 ? 2.818 31.891 8.273 1 33.31 47 LEU B N 1
ATOM 2797 C CA . LEU B 1 47 ? 1.962 31.453 9.367 1 33.31 47 LEU B CA 1
ATOM 2798 C C . LEU B 1 47 ? 2.75 31.359 10.672 1 33.31 47 LEU B C 1
ATOM 2800 O O . LEU B 1 47 ? 2.186 31.047 11.719 1 33.31 47 LEU B O 1
ATOM 2804 N N . ALA B 1 48 ? 3.986 31.594 10.625 1 33.41 48 ALA B N 1
ATOM 2805 C CA . ALA B 1 48 ? 4.836 31.609 11.82 1 33.41 48 ALA B CA 1
ATOM 2806 C C . ALA B 1 48 ? 4.496 32.781 12.719 1 33.41 48 ALA B C 1
ATOM 2808 O O . ALA B 1 48 ? 4.688 32.719 13.938 1 33.41 48 ALA B O 1
ATOM 2809 N N . ALA B 1 49 ? 4.23 34 12.227 1 32.38 49 ALA B N 1
ATOM 2810 C CA . ALA B 1 49 ? 4.379 35.156 13.109 1 32.38 49 ALA B CA 1
ATOM 2811 C C . ALA B 1 49 ? 3.271 35.188 14.156 1 32.38 49 ALA B C 1
ATOM 2813 O O . ALA B 1 49 ? 3.521 35.469 15.328 1 32.38 49 ALA B O 1
ATOM 2814 N N . SER B 1 50 ? 2.014 35.594 13.828 1 31.69 50 SER B N 1
ATOM 2815 C CA . SER B 1 50 ? 1.222 36.125 14.945 1 31.69 50 SER B CA 1
ATOM 2816 C C . SER B 1 50 ? 0.836 35 15.914 1 31.69 50 SER B C 1
ATOM 2818 O O . SER B 1 50 ? 0.285 35.281 16.984 1 31.69 50 SER B O 1
ATOM 2820 N N . LEU B 1 51 ? 0.139 33.875 15.391 1 33.41 51 LEU B N 1
ATOM 2821 C CA . LEU B 1 51 ? -0.398 33.062 16.469 1 33.41 51 LEU B CA 1
ATOM 2822 C C . LEU B 1 51 ? 0.716 32.562 17.391 1 33.41 51 LEU B C 1
ATOM 2824 O O . LEU B 1 51 ? 1.87 32.438 16.984 1 33.41 51 LEU B O 1
ATOM 2828 N N . SER B 1 52 ? 0.457 32.25 18.688 1 35.22 52 SER B N 1
ATOM 2829 C CA . SER B 1 52 ? 1.397 31.766 19.688 1 35.22 52 SER B CA 1
ATOM 2830 C C . SER B 1 52 ? 2.439 30.844 19.062 1 35.22 52 SER B C 1
ATOM 2832 O O . SER B 1 52 ? 2.191 30.234 18.016 1 35.22 52 SER B O 1
ATOM 2834 N N . SER B 1 53 ? 3.904 31.016 19.172 1 45.84 53 SER B N 1
ATOM 2835 C CA . SER B 1 53 ? 5.16 30.266 19.078 1 45.84 53 SER B CA 1
ATOM 2836 C C . SER B 1 53 ? 4.91 28.766 18.984 1 45.84 53 SER B C 1
ATOM 2838 O O . SER B 1 53 ? 5.852 27.984 18.859 1 45.84 53 SER B O 1
ATOM 2840 N N . ALA B 1 54 ? 3.643 28.297 19.109 1 59.72 54 ALA B N 1
ATOM 2841 C CA . ALA B 1 54 ? 3.533 26.891 19.516 1 59.72 54 ALA B CA 1
ATOM 2842 C C . ALA B 1 54 ? 3.518 25.984 18.297 1 59.72 54 ALA B C 1
ATOM 2844 O O . ALA B 1 54 ? 2.834 26.25 17.312 1 59.72 54 ALA B O 1
ATOM 2845 N N . ARG B 1 55 ? 4.441 25.219 18.062 1 72.56 55 ARG B N 1
ATOM 2846 C CA . ARG B 1 55 ? 4.512 24.094 17.125 1 72.56 55 ARG B CA 1
ATOM 2847 C C . ARG B 1 55 ? 3.18 23.344 17.078 1 72.56 55 ARG B C 1
ATOM 2849 O O . ARG B 1 55 ? 2.457 23.281 18.062 1 72.56 55 ARG B O 1
ATOM 2856 N N . SER B 1 56 ? 2.873 23.062 15.688 1 79.56 56 SER B N 1
ATOM 2857 C CA . SER B 1 56 ? 1.678 22.234 15.547 1 79.56 56 SER B CA 1
ATOM 2858 C C . SER B 1 56 ? 1.927 20.812 16.031 1 79.56 56 SER B C 1
ATOM 2860 O O . SER B 1 56 ? 3.064 20.438 16.328 1 79.56 56 SER B O 1
ATOM 2862 N N . ASP B 1 57 ? 0.886 20.109 16.203 1 83.31 57 ASP B N 1
ATOM 2863 C CA . ASP B 1 57 ? 0.988 18.703 16.594 1 83.31 57 ASP B CA 1
ATOM 2864 C C . ASP B 1 57 ? 1.141 17.797 15.375 1 83.31 57 ASP B C 1
ATOM 2866 O O . ASP B 1 57 ? 0.979 16.578 15.477 1 83.31 57 ASP B O 1
ATOM 2870 N N . LEU B 1 58 ? 1.559 18.453 14.227 1 86.25 58 LEU B N 1
ATOM 2871 C CA . LEU B 1 58 ? 1.711 17.703 12.984 1 86.25 58 LEU B CA 1
ATOM 2872 C C . LEU B 1 58 ? 3.133 17.172 12.836 1 86.25 58 LEU B C 1
ATOM 2874 O O . LEU B 1 58 ? 4.098 17.859 13.18 1 86.25 58 LEU B O 1
ATOM 2878 N N . VAL B 1 59 ? 3.166 15.945 12.422 1 94 59 VAL B N 1
ATOM 2879 C CA . VAL B 1 59 ? 4.426 15.383 11.945 1 94 59 VAL B CA 1
ATOM 2880 C C . VAL B 1 59 ? 4.371 15.195 10.43 1 94 59 VAL B C 1
ATOM 2882 O O . VAL B 1 59 ? 3.537 14.445 9.922 1 94 59 VAL B O 1
ATOM 2885 N N . GLY B 1 60 ? 5.172 15.961 9.68 1 94.44 60 GLY B N 1
ATOM 2886 C CA . GLY B 1 60 ? 5.238 15.781 8.242 1 94.44 60 GLY B CA 1
ATOM 2887 C C . GLY B 1 60 ? 5.949 14.508 7.832 1 94.44 60 GLY B C 1
ATOM 2888 O O . GLY B 1 60 ? 7.027 14.203 8.344 1 94.44 60 GLY B O 1
ATOM 2889 N N . VAL B 1 61 ? 5.336 13.727 6.973 1 97.06 61 VAL B N 1
ATOM 2890 C CA . VAL B 1 61 ? 5.906 12.469 6.496 1 97.06 61 VAL B CA 1
ATOM 2891 C C . VAL B 1 61 ? 5.941 12.461 4.969 1 97.06 61 VAL B C 1
ATOM 2893 O O . VAL B 1 61 ? 4.906 12.617 4.316 1 97.06 61 VAL B O 1
ATOM 2896 N N . ILE B 1 62 ? 7.125 12.258 4.41 1 96.81 62 ILE B N 1
ATOM 2897 C CA . ILE B 1 62 ? 7.281 12.289 2.959 1 96.81 62 ILE B CA 1
ATOM 2898 C C . ILE B 1 62 ? 7.805 10.938 2.471 1 96.81 62 ILE B C 1
ATOM 2900 O O . ILE B 1 62 ? 8.883 10.492 2.881 1 96.81 62 ILE B O 1
ATOM 2904 N N . VAL B 1 63 ? 7.031 10.289 1.626 1 97 63 VAL B N 1
ATOM 2905 C CA . VAL B 1 63 ? 7.43 9.016 1.026 1 97 63 VAL B CA 1
ATOM 2906 C C . VAL B 1 63 ? 7.469 9.156 -0.494 1 97 63 VAL B C 1
ATOM 2908 O O . VAL B 1 63 ? 6.816 10.031 -1.062 1 97 63 VAL B O 1
ATOM 2911 N N . PRO B 1 64 ? 8.234 8.297 -1.207 1 95.56 64 PRO B N 1
ATOM 2912 C CA . PRO B 1 64 ? 8.406 8.477 -2.65 1 95.56 64 PRO B CA 1
ATOM 2913 C C . PRO B 1 64 ? 7.305 7.797 -3.467 1 95.56 64 PRO B C 1
ATOM 2915 O O . PRO B 1 64 ? 7.141 8.094 -4.652 1 95.56 64 PRO B O 1
ATOM 2918 N N . SER B 1 65 ? 6.621 6.832 -2.801 1 92.44 65 SER B N 1
ATOM 2919 C CA . SER B 1 65 ? 5.719 6.082 -3.666 1 92.44 65 SER B CA 1
ATOM 2920 C C . SER B 1 65 ? 4.648 5.359 -2.855 1 92.44 65 SER B C 1
ATOM 2922 O O . SER B 1 65 ? 4.867 5.016 -1.693 1 92.44 65 SER B O 1
ATOM 2924 N N . LEU B 1 66 ? 3.473 5.18 -3.518 1 92.25 66 LEU B N 1
ATOM 2925 C CA . LEU B 1 66 ? 2.398 4.367 -2.955 1 92.25 66 LEU B CA 1
ATOM 2926 C C . LEU B 1 66 ? 2.033 3.223 -3.895 1 92.25 66 LEU B C 1
ATOM 2928 O O . LEU B 1 66 ? 0.952 2.641 -3.783 1 92.25 66 LEU B O 1
ATOM 2932 N N . THR B 1 67 ? 2.953 2.863 -4.824 1 86.56 67 THR B N 1
ATOM 2933 C CA . THR B 1 67 ? 2.619 1.937 -5.898 1 86.56 67 THR B CA 1
ATOM 2934 C C . THR B 1 67 ? 2.791 0.491 -5.438 1 86.56 67 THR B C 1
ATOM 2936 O O . THR B 1 67 ? 2.383 -0.44 -6.133 1 86.56 67 THR B O 1
ATOM 2939 N N . ASN B 1 68 ? 3.391 0.289 -4.34 1 89.38 68 ASN B N 1
ATOM 2940 C CA . ASN B 1 68 ? 3.469 -1.011 -3.68 1 89.38 68 ASN B CA 1
ATOM 2941 C C . ASN B 1 68 ? 3.352 -0.879 -2.164 1 89.38 68 ASN B C 1
ATOM 2943 O O . ASN B 1 68 ? 3.076 0.207 -1.65 1 89.38 68 ASN B O 1
ATOM 2947 N N . ILE B 1 69 ? 3.52 -2 -1.456 1 92.88 69 ILE B N 1
ATOM 2948 C CA . ILE B 1 69 ? 3.104 -2.006 -0.057 1 92.88 69 ILE B CA 1
ATOM 2949 C C . ILE B 1 69 ? 4.27 -1.574 0.829 1 92.88 69 ILE B C 1
ATOM 2951 O O . ILE B 1 69 ? 4.121 -1.458 2.047 1 92.88 69 ILE B O 1
ATOM 2955 N N . VAL B 1 70 ? 5.406 -1.226 0.27 1 95.81 70 VAL B N 1
ATOM 2956 C CA . VAL B 1 70 ? 6.617 -0.967 1.04 1 95.81 70 VAL B CA 1
ATOM 2957 C C . VAL B 1 70 ? 6.41 0.251 1.938 1 95.81 70 VAL B C 1
ATOM 2959 O O . VAL B 1 70 ? 6.453 0.14 3.166 1 95.81 70 VAL B O 1
ATOM 2962 N N . PHE B 1 71 ? 6.047 1.357 1.41 1 96.88 71 PHE B N 1
ATOM 2963 C CA . PHE B 1 71 ? 5.961 2.582 2.197 1 96.88 71 PHE B CA 1
ATOM 2964 C C . PHE B 1 71 ? 4.652 2.633 2.977 1 96.88 71 PHE B C 1
ATOM 2966 O O . PHE B 1 71 ? 4.605 3.168 4.086 1 96.88 71 PHE B O 1
ATOM 2973 N N . PRO B 1 72 ? 3.615 2.016 2.443 1 96.38 72 PRO B N 1
ATOM 2974 C CA . PRO B 1 72 ? 2.434 1.911 3.303 1 96.38 72 PRO B CA 1
ATOM 2975 C C . PRO B 1 72 ? 2.729 1.213 4.629 1 96.38 72 PRO B C 1
ATOM 2977 O O . PRO B 1 72 ? 2.172 1.586 5.664 1 96.38 72 PRO B O 1
ATOM 2980 N N . GLN B 1 73 ? 3.582 0.253 4.613 1 96.38 73 GLN B N 1
ATOM 2981 C CA . GLN B 1 73 ? 3.943 -0.413 5.859 1 96.38 73 GLN B CA 1
ATOM 2982 C C . GLN B 1 73 ? 4.742 0.516 6.77 1 96.38 73 GLN B C 1
ATOM 2984 O O . GLN B 1 73 ? 4.574 0.496 7.992 1 96.38 73 GLN B O 1
ATOM 2989 N N . VAL B 1 74 ? 5.602 1.334 6.199 1 97.81 74 VAL B N 1
ATOM 2990 C CA . VAL B 1 74 ? 6.332 2.342 6.961 1 97.81 74 VAL B CA 1
ATOM 2991 C C . VAL B 1 74 ? 5.348 3.342 7.566 1 97.81 74 VAL B C 1
ATOM 2993 O O . VAL B 1 74 ? 5.441 3.668 8.75 1 97.81 74 VAL B O 1
ATOM 2996 N N . MET B 1 75 ? 4.426 3.762 6.75 1 96.62 75 MET B N 1
ATOM 2997 C CA . MET B 1 75 ? 3.412 4.719 7.184 1 96.62 75 MET B CA 1
ATOM 2998 C C . MET B 1 75 ? 2.586 4.152 8.336 1 96.62 75 MET B C 1
ATOM 3000 O O . MET B 1 75 ? 2.271 4.867 9.289 1 96.62 75 MET B O 1
ATOM 3004 N N . SER B 1 76 ? 2.277 2.891 8.195 1 95 76 SER B N 1
ATOM 3005 C CA . SER B 1 76 ? 1.552 2.234 9.281 1 95 76 SER B CA 1
ATOM 3006 C C . SER B 1 76 ? 2.357 2.252 10.578 1 95 76 SER B C 1
ATOM 3008 O O . SER B 1 76 ? 1.81 2.5 11.648 1 95 76 SER B O 1
ATOM 3010 N N . GLY B 1 77 ? 3.607 1.988 10.469 1 96.75 77 GLY B N 1
ATOM 3011 C CA . GLY B 1 77 ? 4.477 2.039 11.633 1 96.75 77 GLY B CA 1
ATOM 3012 C C . GLY B 1 77 ? 4.547 3.414 12.273 1 96.75 77 GLY B C 1
ATOM 3013 O O . GLY B 1 77 ? 4.539 3.537 13.5 1 96.75 77 GLY B O 1
ATOM 3014 N N . ILE B 1 78 ? 4.609 4.43 11.438 1 97 78 ILE B N 1
ATOM 3015 C CA . ILE B 1 78 ? 4.645 5.805 11.93 1 97 78 ILE B CA 1
ATOM 3016 C C . ILE B 1 78 ? 3.346 6.125 12.664 1 97 78 ILE B C 1
ATOM 3018 O O . ILE B 1 78 ? 3.369 6.672 13.773 1 97 78 ILE B O 1
ATOM 3022 N N . SER B 1 79 ? 2.246 5.781 12.023 1 92.81 79 SER B N 1
ATOM 3023 C CA . SER B 1 79 ? 0.942 6.016 12.641 1 92.81 79 SER B CA 1
ATOM 3024 C C . SER B 1 79 ? 0.831 5.32 13.992 1 92.81 79 SER B C 1
ATOM 3026 O O . SER B 1 79 ? 0.388 5.926 14.969 1 92.81 79 SER B O 1
ATOM 3028 N N . ASP B 1 80 ? 1.277 4.098 14.055 1 92.88 80 ASP B N 1
ATOM 3029 C CA . ASP B 1 80 ? 1.224 3.34 15.305 1 92.88 80 ASP B CA 1
ATOM 3030 C C . ASP B 1 80 ? 2.119 3.969 16.375 1 92.88 80 ASP B C 1
ATOM 3032 O O . ASP B 1 80 ? 1.742 4.039 17.531 1 92.88 80 ASP B O 1
ATOM 3036 N N . GLY B 1 81 ? 3.258 4.41 15.938 1 95.38 81 GLY B N 1
ATOM 3037 C CA . GLY B 1 81 ? 4.203 5 16.875 1 95.38 81 GLY B CA 1
ATOM 3038 C C . GLY B 1 81 ? 3.732 6.324 17.438 1 95.38 81 GLY B C 1
ATOM 3039 O O . GLY B 1 81 ? 4.188 6.742 18.5 1 95.38 81 GLY B O 1
ATOM 3040 N N . LEU B 1 82 ? 2.816 6.945 16.734 1 92.12 82 LEU B N 1
ATOM 3041 C CA . LEU B 1 82 ? 2.344 8.258 17.172 1 92.12 82 LEU B CA 1
ATOM 3042 C C . LEU B 1 82 ? 1.051 8.125 17.969 1 92.12 82 LEU B C 1
ATOM 3044 O O . LEU B 1 82 ? 0.569 9.109 18.531 1 92.12 82 LEU B O 1
ATOM 3048 N N . LEU B 1 83 ? 0.537 6.938 17.938 1 84.81 83 LEU B N 1
ATOM 3049 C CA . LEU B 1 83 ? -0.695 6.719 18.688 1 84.81 83 LEU B CA 1
ATOM 3050 C C . LEU B 1 83 ? -0.499 7.059 20.156 1 84.81 83 LEU B C 1
ATOM 3052 O O . LEU B 1 83 ? 0.465 6.605 20.781 1 84.81 83 LEU B O 1
ATOM 3056 N N . GLY B 1 84 ? -1.358 7.91 20.672 1 80.81 84 GLY B N 1
ATOM 3057 C CA . GLY B 1 84 ? -1.337 8.242 22.094 1 80.81 84 GLY B CA 1
ATOM 3058 C C . GLY B 1 84 ? -0.337 9.328 22.422 1 80.81 84 GLY B C 1
ATOM 3059 O O . GLY B 1 84 ? -0.168 9.68 23.594 1 80.81 84 GLY B O 1
ATOM 3060 N N . THR B 1 85 ? 0.334 9.953 21.469 1 86.31 85 THR B N 1
ATOM 3061 C CA . THR B 1 85 ? 1.372 10.945 21.734 1 86.31 85 THR B CA 1
ATOM 3062 C C . THR B 1 85 ? 0.823 12.359 21.578 1 86.31 85 THR B C 1
ATOM 3064 O O . THR B 1 85 ? 1.459 13.328 22 1 86.31 85 THR B O 1
ATOM 3067 N N . GLY B 1 86 ? -0.335 12.477 20.953 1 81.19 86 GLY B N 1
ATOM 3068 C CA . GLY B 1 86 ? -0.891 13.789 20.656 1 81.19 86 GLY B CA 1
ATOM 3069 C C . GLY B 1 86 ? -0.482 14.312 19.297 1 81.19 86 GLY B C 1
ATOM 3070 O O . GLY B 1 86 ? -1.057 15.281 18.797 1 81.19 86 GLY B O 1
ATOM 3071 N N . PHE B 1 87 ? 0.511 13.641 18.688 1 87.31 87 PHE B N 1
ATOM 3072 C CA . PHE B 1 87 ? 0.952 14.039 17.344 1 87.31 87 PHE B CA 1
ATOM 3073 C C . PHE B 1 87 ? 0.227 13.234 16.281 1 87.31 87 PHE B C 1
ATOM 3075 O O . PHE B 1 87 ? -0.17 12.094 16.516 1 87.31 87 PHE B O 1
ATOM 3082 N N . GLN B 1 88 ? 0.043 13.906 15.102 1 83.56 88 GLN B N 1
ATOM 3083 C CA . GLN B 1 88 ? -0.593 13.273 13.953 1 83.56 88 GLN B CA 1
ATOM 3084 C C . GLN B 1 88 ? 0.285 13.375 12.703 1 83.56 88 GLN B C 1
ATOM 3086 O O . GLN B 1 88 ? 0.875 14.422 12.445 1 83.56 88 GLN B O 1
ATOM 3091 N N . PRO B 1 89 ? 0.319 12.32 12.031 1 90.38 89 PRO B N 1
ATOM 3092 C CA . PRO B 1 89 ? 1.106 12.406 10.805 1 90.38 89 PRO B CA 1
ATOM 3093 C C . PRO B 1 89 ? 0.328 13.039 9.648 1 90.38 89 PRO B C 1
ATOM 3095 O O . PRO B 1 89 ? -0.887 12.852 9.547 1 90.38 89 PRO B O 1
ATOM 3098 N N . ALA B 1 90 ? 0.99 13.836 8.875 1 86.75 90 ALA B N 1
ATOM 3099 C CA . ALA B 1 90 ? 0.546 14.281 7.559 1 86.75 90 ALA B CA 1
ATOM 3100 C C . ALA B 1 90 ? 1.452 13.734 6.461 1 86.75 90 ALA B C 1
ATOM 3102 O O . ALA B 1 90 ? 2.646 14.039 6.422 1 86.75 90 ALA B O 1
ATOM 3103 N N . PHE B 1 91 ? 0.792 13.031 5.547 1 90.81 91 PHE B N 1
ATOM 3104 C CA . PHE B 1 91 ? 1.605 12.305 4.578 1 90.81 91 PHE B CA 1
ATOM 3105 C C . PHE B 1 91 ? 1.618 13.023 3.232 1 90.81 91 PHE B C 1
ATOM 3107 O O . PHE B 1 91 ? 0.591 13.539 2.791 1 90.81 91 PHE B O 1
ATOM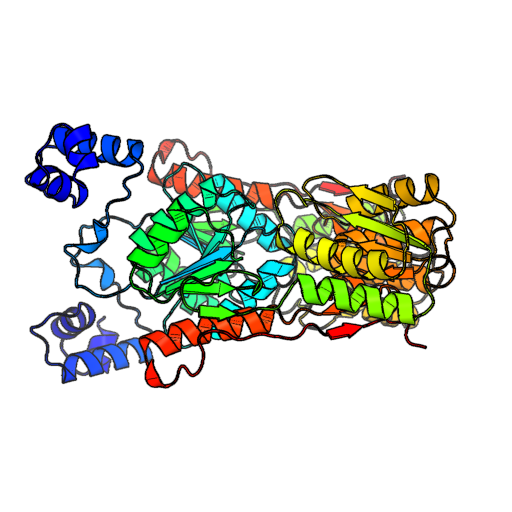 3114 N N . GLY B 1 92 ? 2.811 13.07 2.625 1 90.81 92 GLY B N 1
ATOM 3115 C CA . GLY B 1 92 ? 3.006 13.5 1.251 1 90.81 92 GLY B CA 1
ATOM 3116 C C . GLY B 1 92 ? 3.764 12.492 0.409 1 90.81 92 GLY B C 1
ATOM 3117 O O . GLY B 1 92 ? 4.594 11.742 0.927 1 90.81 92 GLY B O 1
ATOM 3118 N N . VAL B 1 93 ? 3.467 12.5 -0.88 1 93 93 VAL B N 1
ATOM 3119 C CA . VAL B 1 93 ? 4.086 11.555 -1.805 1 93 93 VAL B CA 1
ATOM 3120 C C . VAL B 1 93 ? 4.785 12.312 -2.93 1 93 93 VAL B C 1
ATOM 3122 O O . VAL B 1 93 ? 4.211 13.242 -3.512 1 93 93 VAL B O 1
ATOM 3125 N N . THR B 1 94 ? 6.012 11.891 -3.264 1 93 94 THR B N 1
ATOM 3126 C CA . THR B 1 94 ? 6.809 12.703 -4.176 1 93 94 THR B CA 1
ATOM 3127 C C . THR B 1 94 ? 6.852 12.078 -5.566 1 93 94 THR B C 1
ATOM 3129 O O . THR B 1 94 ? 7.223 12.734 -6.539 1 93 94 THR B O 1
ATOM 3132 N N . ASP B 1 95 ? 6.566 10.742 -5.621 1 89.88 95 ASP B N 1
ATOM 3133 C CA . ASP B 1 95 ? 6.754 9.969 -6.848 1 89.88 95 ASP B CA 1
ATOM 3134 C C . ASP B 1 95 ? 8.195 10.07 -7.34 1 89.88 95 ASP B C 1
ATOM 3136 O O . ASP B 1 95 ? 8.438 10.211 -8.539 1 89.88 95 ASP B O 1
ATOM 3140 N N . TYR B 1 96 ? 9.117 10.172 -6.461 1 92.56 96 TYR B N 1
ATOM 3141 C CA . TYR B 1 96 ? 10.562 10.188 -6.695 1 92.56 96 TYR B CA 1
ATOM 3142 C C . TYR B 1 96 ? 10.984 11.469 -7.395 1 92.56 96 TYR B C 1
ATOM 3144 O O . TYR B 1 96 ? 12.078 11.539 -7.973 1 92.56 96 TYR B O 1
ATOM 3152 N N . ASN B 1 97 ? 10.18 12.43 -7.352 1 91.94 97 ASN B N 1
ATOM 3153 C CA . ASN B 1 97 ? 10.484 13.711 -7.98 1 91.94 97 ASN B CA 1
ATOM 3154 C C . ASN B 1 97 ? 11.07 14.703 -6.977 1 91.94 97 ASN B C 1
ATOM 3156 O O . ASN B 1 97 ? 10.383 15.125 -6.043 1 91.94 97 ASN B O 1
ATOM 3160 N N . LEU B 1 98 ? 12.305 15.148 -7.277 1 93.75 98 LEU B N 1
ATOM 3161 C CA . LEU B 1 98 ? 13.023 15.992 -6.328 1 93.75 98 LEU B CA 1
ATOM 3162 C C . LEU B 1 98 ? 12.383 17.375 -6.234 1 93.75 98 LEU B C 1
ATOM 3164 O O . LEU B 1 98 ? 12.406 18 -5.172 1 93.75 98 LEU B O 1
ATOM 3168 N N . TYR B 1 99 ? 11.844 17.844 -7.297 1 91.25 99 TYR B N 1
ATOM 3169 C CA . TYR B 1 99 ? 11.18 19.141 -7.266 1 91.25 99 TYR B CA 1
ATOM 3170 C C . TYR B 1 99 ? 9.891 19.078 -6.449 1 91.25 99 TYR B C 1
ATOM 3172 O O . TYR B 1 99 ? 9.617 19.969 -5.645 1 91.25 99 TYR B O 1
ATOM 3180 N N . ARG B 1 100 ? 9.172 18.016 -6.605 1 87.81 100 ARG B N 1
ATOM 3181 C CA . ARG B 1 100 ? 7.961 17.812 -5.812 1 87.81 100 ARG B CA 1
ATOM 3182 C C . ARG B 1 100 ? 8.297 17.672 -4.328 1 87.81 100 ARG B C 1
ATOM 3184 O O . ARG B 1 100 ? 7.555 18.172 -3.475 1 87.81 100 ARG B O 1
ATOM 3191 N N . GLU B 1 101 ? 9.391 17 -4.094 1 94.31 101 GLU B N 1
ATOM 3192 C CA . GLU B 1 101 ? 9.844 16.859 -2.711 1 94.31 101 GLU B CA 1
ATOM 3193 C C . GLU B 1 101 ? 10.117 18.234 -2.088 1 94.31 101 GLU B C 1
ATOM 3195 O O . GLU B 1 101 ? 9.688 18.5 -0.964 1 94.31 101 GLU B O 1
ATOM 3200 N N . TYR B 1 102 ? 10.766 19.078 -2.838 1 92.25 102 TYR B N 1
ATOM 3201 C CA . TYR B 1 102 ? 11.07 20.438 -2.379 1 92.25 102 TYR B CA 1
ATOM 3202 C C . TYR B 1 102 ? 9.797 21.219 -2.078 1 92.25 102 TYR B C 1
ATOM 3204 O O . TYR B 1 102 ? 9.672 21.828 -1.02 1 92.25 102 TYR B O 1
ATOM 3212 N N . GLU B 1 103 ? 8.867 21.094 -2.961 1 85.06 103 GLU B N 1
ATOM 3213 C CA . GLU B 1 103 ? 7.605 21.812 -2.795 1 85.06 103 GLU B CA 1
ATOM 3214 C C . GLU B 1 103 ? 6.836 21.297 -1.582 1 85.06 103 GLU B C 1
ATOM 3216 O O . GLU B 1 103 ? 6.312 22.094 -0.792 1 85.06 103 GLU B O 1
ATOM 3221 N N . LEU B 1 104 ? 6.816 20.016 -1.452 1 89.19 104 LEU B N 1
ATOM 3222 C CA . LEU B 1 104 ? 6.078 19.391 -0.359 1 89.19 104 LEU B CA 1
ATOM 3223 C C . LEU B 1 104 ? 6.711 19.734 0.987 1 89.19 104 LEU B C 1
ATOM 3225 O O . LEU B 1 104 ? 6 20.031 1.951 1 89.19 104 LEU B O 1
ATOM 3229 N N . VAL B 1 105 ? 8.008 19.688 1.006 1 93.44 105 VAL B N 1
ATOM 3230 C CA . VAL B 1 105 ? 8.711 20.047 2.23 1 93.44 105 VAL B CA 1
ATOM 3231 C C . VAL B 1 105 ? 8.398 21.5 2.605 1 93.44 105 VAL B C 1
ATOM 3233 O O . VAL B 1 105 ? 8.055 21.781 3.752 1 93.44 105 VAL B O 1
ATOM 3236 N N . GLY B 1 106 ? 8.516 22.391 1.629 1 88.62 106 GLY B N 1
ATOM 3237 C CA . GLY B 1 106 ? 8.203 23.781 1.883 1 88.62 106 GLY B CA 1
ATOM 3238 C C . GLY B 1 106 ? 6.801 24 2.426 1 88.62 106 GLY B C 1
ATOM 3239 O O . GLY B 1 106 ? 6.609 24.719 3.406 1 88.62 106 GLY B O 1
ATOM 3240 N N . ARG B 1 107 ? 5.918 23.344 1.868 1 82.88 107 ARG B N 1
ATOM 3241 C CA . ARG B 1 107 ? 4.527 23.469 2.285 1 82.88 107 ARG B CA 1
ATOM 3242 C C . ARG B 1 107 ? 4.328 22.922 3.697 1 82.88 107 ARG B C 1
ATOM 3244 O O . ARG B 1 107 ? 3.666 23.547 4.523 1 82.88 107 ARG B O 1
ATOM 3251 N N . MET B 1 108 ? 4.848 21.75 3.951 1 88.19 108 MET B N 1
ATOM 3252 C CA . MET B 1 108 ? 4.668 21.141 5.27 1 88.19 108 MET B CA 1
ATOM 3253 C C . MET B 1 108 ? 5.324 22 6.352 1 88.19 108 MET B C 1
ATOM 3255 O O . MET B 1 108 ? 4.785 22.141 7.453 1 88.19 108 MET B O 1
ATOM 3259 N N . LEU B 1 109 ? 6.414 22.578 6.043 1 88.25 109 LEU B N 1
ATOM 3260 C CA . LEU B 1 109 ? 7.105 23.422 7.02 1 88.25 109 LEU B CA 1
ATOM 3261 C C . LEU B 1 109 ? 6.297 24.672 7.328 1 88.25 109 LEU B C 1
ATOM 3263 O O . LEU B 1 109 ? 6.367 25.203 8.438 1 88.25 109 LEU B O 1
ATOM 3267 N N . SER B 1 110 ? 5.586 25.094 6.344 1 78.75 110 SER B N 1
ATOM 3268 C CA . SER B 1 110 ? 4.758 26.281 6.551 1 78.75 110 SER B CA 1
ATOM 3269 C C . SER B 1 110 ? 3.691 26.031 7.613 1 78.75 110 SER B C 1
ATOM 3271 O O . SER B 1 110 ? 3.137 26.969 8.18 1 78.75 110 SER B O 1
ATOM 3273 N N . TRP B 1 111 ? 3.49 24.75 7.918 1 76.75 111 TRP B N 1
ATOM 3274 C CA . TRP B 1 111 ? 2.51 24.406 8.938 1 76.75 111 TRP B CA 1
ATOM 3275 C C . TRP B 1 111 ? 3.17 24.281 10.312 1 76.75 111 TRP B C 1
ATOM 3277 O O . TRP B 1 111 ? 2.51 23.953 11.297 1 76.75 111 TRP B O 1
ATOM 3287 N N . ARG B 1 112 ? 4.441 24.484 10.383 1 85.38 112 ARG B N 1
ATOM 3288 C CA . ARG B 1 112 ? 5.223 24.453 11.609 1 85.38 112 ARG B CA 1
ATOM 3289 C C . ARG B 1 112 ? 5.074 23.109 12.32 1 85.38 112 ARG B C 1
ATOM 3291 O O . ARG B 1 112 ? 4.734 23.062 13.508 1 85.38 112 ARG B O 1
ATOM 3298 N N . PRO B 1 113 ? 5.387 22.078 11.555 1 90.88 113 PRO B N 1
ATOM 3299 C CA . PRO B 1 113 ? 5.254 20.75 12.164 1 90.88 113 PRO B CA 1
ATOM 3300 C C . PRO B 1 113 ? 6.195 20.547 13.344 1 90.88 113 PRO B C 1
ATOM 3302 O O . PRO B 1 113 ? 7.211 21.234 13.461 1 90.88 113 PRO B O 1
ATOM 3305 N N . ALA B 1 114 ? 5.777 19.578 14.172 1 92.12 114 ALA B N 1
ATOM 3306 C CA . ALA B 1 114 ? 6.609 19.203 15.312 1 92.12 114 ALA B CA 1
ATOM 3307 C C . ALA B 1 114 ? 7.891 18.516 14.859 1 92.12 114 ALA B C 1
ATOM 3309 O O . ALA B 1 114 ? 8.906 18.531 15.555 1 92.12 114 ALA B O 1
ATOM 3310 N N . GLY B 1 115 ? 7.891 17.906 13.781 1 96.5 115 GLY B N 1
ATOM 3311 C CA . GLY B 1 115 ? 9.008 17.203 13.172 1 96.5 115 GLY B CA 1
ATOM 3312 C C . GLY B 1 115 ? 8.719 16.719 11.766 1 96.5 115 GLY B C 1
ATOM 3313 O O . GLY B 1 115 ? 7.574 16.781 11.305 1 96.5 115 GLY B O 1
ATOM 3314 N N . MET B 1 116 ? 9.781 16.281 11.086 1 97.62 116 MET B N 1
ATOM 3315 C CA . MET B 1 116 ? 9.656 15.727 9.742 1 97.62 116 MET B CA 1
ATOM 3316 C C . MET B 1 116 ? 10.273 14.336 9.664 1 97.62 116 MET B C 1
ATOM 3318 O O . MET B 1 116 ? 11.328 14.086 10.25 1 97.62 116 MET B O 1
ATOM 3322 N N . ILE B 1 117 ? 9.586 13.469 9.047 1 98.44 117 ILE B N 1
ATOM 3323 C CA . ILE B 1 117 ? 10.117 12.172 8.641 1 98.44 117 ILE B CA 1
ATOM 3324 C C . ILE B 1 117 ? 10.188 12.102 7.113 1 98.44 117 ILE B C 1
ATOM 3326 O O . ILE B 1 117 ? 9.18 12.266 6.43 1 98.44 117 ILE B O 1
ATOM 3330 N N . ILE B 1 118 ? 11.391 11.867 6.547 1 98.5 118 ILE B N 1
ATOM 3331 C CA . ILE B 1 118 ? 11.547 11.93 5.098 1 98.5 118 ILE B CA 1
ATOM 3332 C C . ILE B 1 118 ? 12.383 10.75 4.617 1 98.5 118 ILE B C 1
ATOM 3334 O O . ILE B 1 118 ? 13.367 10.383 5.254 1 98.5 118 ILE B O 1
ATOM 3338 N N . THR B 1 119 ? 12.031 10.18 3.48 1 98.31 119 THR B N 1
ATOM 3339 C CA . THR B 1 119 ? 12.648 8.945 2.998 1 98.31 119 THR B CA 1
ATOM 3340 C C . THR B 1 119 ? 13.93 9.25 2.227 1 98.31 119 THR B C 1
ATOM 3342 O O . THR B 1 119 ? 13.945 10.117 1.355 1 98.31 119 THR B O 1
ATOM 3345 N N . GLY B 1 120 ? 14.945 8.492 2.521 1 96.62 120 GLY B N 1
ATOM 3346 C CA . GLY B 1 120 ? 16.172 8.539 1.739 1 96.62 120 GLY B CA 1
ATOM 3347 C C . GLY B 1 120 ? 17.188 9.539 2.271 1 96.62 120 GLY B C 1
ATOM 3348 O O . GLY B 1 120 ? 16.891 10.281 3.207 1 96.62 120 GLY B O 1
ATOM 3349 N N . MET B 1 121 ? 18.344 9.609 1.595 1 95.31 121 MET B N 1
ATOM 3350 C CA . MET B 1 121 ? 19.453 10.461 2.021 1 95.31 121 MET B CA 1
ATOM 3351 C C . MET B 1 121 ? 19.766 11.516 0.967 1 95.31 121 MET B C 1
ATOM 3353 O O . MET B 1 121 ? 20.453 12.5 1.25 1 95.31 121 MET B O 1
ATOM 3357 N N . GLU B 1 122 ? 19.188 11.336 -0.205 1 94.31 122 GLU B N 1
ATOM 3358 C CA . GLU B 1 122 ? 19.625 12.148 -1.344 1 94.31 122 GLU B CA 1
ATOM 3359 C C . GLU B 1 122 ? 18.609 13.242 -1.66 1 94.31 122 GLU B C 1
ATOM 3361 O O . GLU B 1 122 ? 18.125 13.336 -2.791 1 94.31 122 GLU B O 1
ATOM 3366 N N . GLN B 1 123 ? 18.406 14.078 -0.714 1 96.38 123 GLN B N 1
ATOM 3367 C CA . GLN B 1 123 ? 17.609 15.258 -0.988 1 96.38 123 GLN B CA 1
ATOM 3368 C C . GLN B 1 123 ? 18.391 16.297 -1.795 1 96.38 123 GLN B C 1
ATOM 3370 O O . GLN B 1 123 ? 19.625 16.328 -1.735 1 96.38 123 GLN B O 1
ATOM 3375 N N . SER B 1 124 ? 17.656 17.125 -2.609 1 95.56 124 SER B N 1
ATOM 3376 C CA . SER B 1 124 ? 18.328 18.234 -3.277 1 95.56 124 SER B CA 1
ATOM 3377 C C . SER B 1 124 ? 18.953 19.188 -2.268 1 95.56 124 SER B C 1
ATOM 3379 O O . SER B 1 124 ? 18.562 19.219 -1.1 1 95.56 124 SER B O 1
ATOM 3381 N N . ASP B 1 125 ? 19.859 20 -2.736 1 94.56 125 ASP B N 1
ATOM 3382 C CA . ASP B 1 125 ? 20.5 20.984 -1.877 1 94.56 125 ASP B CA 1
ATOM 3383 C C . ASP B 1 125 ? 19.469 21.969 -1.315 1 94.56 125 ASP B C 1
ATOM 3385 O O . ASP B 1 125 ? 19.531 22.359 -0.148 1 94.56 125 ASP B O 1
ATOM 3389 N N . GLN B 1 126 ? 18.578 22.297 -2.15 1 93.44 126 GLN B N 1
ATOM 3390 C CA . GLN B 1 126 ? 17.531 23.234 -1.734 1 93.44 126 GLN B CA 1
ATOM 3391 C C . GLN B 1 126 ? 16.656 22.625 -0.64 1 93.44 126 GLN B C 1
ATOM 3393 O O . GLN B 1 126 ? 16.344 23.281 0.35 1 93.44 126 GLN B O 1
ATOM 3398 N N . THR B 1 127 ? 16.344 21.359 -0.803 1 96.38 127 THR B N 1
ATOM 3399 C CA . THR B 1 127 ? 15.531 20.672 0.188 1 96.38 127 THR B CA 1
ATOM 3400 C C . THR B 1 127 ? 16.281 20.516 1.504 1 96.38 127 THR B C 1
ATOM 3402 O O . THR B 1 127 ? 15.734 20.75 2.578 1 96.38 127 THR B O 1
ATOM 3405 N N . ARG B 1 128 ? 17.516 20.172 1.414 1 96.81 128 ARG B N 1
ATOM 3406 C CA . ARG B 1 128 ? 18.344 20.031 2.604 1 96.81 128 ARG B CA 1
ATOM 3407 C C . ARG B 1 128 ? 18.438 21.328 3.383 1 96.81 128 ARG B C 1
ATOM 3409 O O . ARG B 1 128 ? 18.328 21.344 4.609 1 96.81 128 ARG B O 1
ATOM 3416 N N . LYS B 1 129 ? 18.641 22.359 2.65 1 94.38 129 LYS B N 1
ATOM 3417 C CA . LYS B 1 129 ? 18.734 23.672 3.283 1 94.38 129 LYS B CA 1
ATOM 3418 C C . LYS B 1 129 ? 17.453 24 4.047 1 94.38 129 LYS B C 1
ATOM 3420 O O . LYS B 1 129 ? 17.516 24.453 5.195 1 94.38 129 LYS B O 1
ATOM 3425 N N . LEU B 1 130 ? 16.312 23.75 3.436 1 93.56 130 LEU B N 1
ATOM 3426 C CA . LEU B 1 130 ? 15.031 24 4.086 1 93.56 130 LEU B CA 1
ATOM 3427 C C . LEU B 1 130 ? 14.922 23.203 5.387 1 93.56 130 LEU B C 1
ATOM 3429 O O . LEU B 1 130 ? 14.508 23.75 6.414 1 93.56 130 LEU B O 1
ATOM 3433 N N . LEU B 1 131 ? 15.32 21.969 5.316 1 96 131 LEU B N 1
ATOM 3434 C CA . LEU B 1 131 ? 15.164 21.062 6.453 1 96 131 LEU B CA 1
ATOM 3435 C C . LEU B 1 131 ? 16.109 21.453 7.59 1 96 131 LEU B C 1
ATOM 3437 O O . LEU B 1 131 ? 15.711 21.469 8.758 1 96 131 LEU B O 1
ATOM 3441 N N . ILE B 1 132 ? 17.281 21.812 7.281 1 94.31 132 ILE B N 1
ATOM 3442 C CA . ILE B 1 132 ? 18.281 22.203 8.273 1 94.31 132 ILE B CA 1
ATOM 3443 C C . ILE B 1 132 ? 17.859 23.484 8.961 1 94.31 132 ILE B C 1
ATOM 3445 O O . ILE B 1 132 ? 17.953 23.609 10.188 1 94.31 132 ILE B O 1
ATOM 3449 N N . GLU B 1 133 ? 17.297 24.391 8.227 1 91.38 133 GLU B N 1
ATOM 3450 C CA . GLU B 1 133 ? 16.938 25.703 8.742 1 91.38 133 GLU B CA 1
ATOM 3451 C C . GLU B 1 133 ? 15.648 25.656 9.547 1 91.38 133 GLU B C 1
ATOM 3453 O O . GLU B 1 133 ? 15.344 26.578 10.312 1 91.38 133 GLU B O 1
ATOM 3458 N N . ALA B 1 134 ? 14.914 24.578 9.383 1 90.44 134 ALA B N 1
ATOM 3459 C CA . ALA B 1 134 ? 13.602 24.469 10.031 1 90.44 134 ALA B CA 1
ATOM 3460 C C . ALA B 1 134 ? 13.75 24.344 11.547 1 90.44 134 ALA B C 1
ATOM 3462 O O . ALA B 1 134 ? 12.797 24.609 12.289 1 90.44 134 ALA B O 1
ATOM 3463 N N . ASP B 1 135 ? 14.914 23.922 12.031 1 90.44 135 ASP B N 1
ATOM 3464 C CA . ASP B 1 135 ? 15.211 23.812 13.453 1 90.44 135 ASP B CA 1
ATOM 3465 C C . ASP B 1 135 ? 14.172 22.953 14.172 1 90.44 135 ASP B C 1
ATOM 3467 O O . ASP B 1 135 ? 13.633 23.344 15.203 1 90.44 135 ASP B O 1
ATOM 3471 N N . ILE B 1 136 ? 13.734 21.906 13.609 1 93.81 136 ILE B N 1
ATOM 3472 C CA . ILE B 1 136 ? 12.898 20.844 14.156 1 93.81 136 ILE B CA 1
ATOM 3473 C C . ILE B 1 136 ? 13.57 19.484 13.93 1 93.81 136 ILE B C 1
ATOM 3475 O O . ILE B 1 136 ? 14.477 19.359 13.109 1 93.81 136 ILE B O 1
ATOM 3479 N N . PRO B 1 137 ? 13.117 18.469 14.711 1 96.5 137 PRO B N 1
ATOM 3480 C CA . PRO B 1 137 ? 13.695 17.141 14.461 1 96.5 137 PRO B CA 1
ATOM 3481 C C . PRO B 1 137 ? 13.414 16.625 13.055 1 96.5 137 PRO B C 1
ATOM 3483 O O . PRO B 1 137 ? 12.266 16.656 12.609 1 96.5 137 PRO B O 1
ATOM 3486 N N . ILE B 1 138 ? 14.484 16.219 12.391 1 97.44 138 ILE B N 1
ATOM 3487 C CA . ILE B 1 138 ? 14.398 15.609 11.062 1 97.44 138 ILE B CA 1
ATOM 3488 C C . ILE B 1 138 ? 14.867 14.164 11.125 1 97.44 138 ILE B C 1
ATOM 3490 O O . ILE B 1 138 ? 15.984 13.883 11.562 1 97.44 138 ILE B O 1
ATOM 3494 N N . VAL B 1 139 ? 14.023 13.266 10.742 1 98.38 139 VAL B N 1
ATOM 3495 C CA . VAL B 1 139 ? 14.391 11.852 10.688 1 98.38 139 VAL B CA 1
ATOM 3496 C C . VAL B 1 139 ? 14.398 11.375 9.242 1 98.38 139 VAL B C 1
ATOM 3498 O O . VAL B 1 139 ? 13.352 11.297 8.594 1 98.38 139 VAL B O 1
ATOM 3501 N N . GLN B 1 140 ? 15.57 11.117 8.672 1 98.5 140 GLN B N 1
ATOM 3502 C CA . GLN B 1 140 ? 15.68 10.414 7.398 1 98.5 140 GLN B CA 1
ATOM 3503 C C . GLN B 1 140 ? 15.555 8.906 7.59 1 98.5 140 GLN B C 1
ATOM 3505 O O . GLN B 1 140 ? 16.141 8.344 8.516 1 98.5 140 GLN B O 1
ATOM 3510 N N . ILE B 1 141 ? 14.789 8.281 6.668 1 98.62 141 ILE B N 1
ATOM 3511 C CA . ILE B 1 141 ? 14.469 6.891 6.98 1 98.62 141 ILE B CA 1
ATOM 3512 C C . ILE B 1 141 ? 14.805 6 5.785 1 98.62 141 ILE B C 1
ATOM 3514 O O . ILE B 1 141 ? 15.031 6.496 4.68 1 98.62 141 ILE B O 1
ATOM 3518 N N . MET B 1 142 ? 14.883 4.645 5.973 1 98.44 142 MET B N 1
ATOM 3519 C CA . MET B 1 142 ? 14.953 3.525 5.039 1 98.44 142 MET B CA 1
ATOM 3520 C C . MET B 1 142 ? 16.359 3.381 4.465 1 98.44 142 MET B C 1
ATOM 3522 O O . MET B 1 142 ? 16.719 2.324 3.943 1 98.44 142 MET B O 1
ATOM 3526 N N . ASP B 1 143 ? 17.141 4.406 4.547 1 98.06 143 ASP B N 1
ATOM 3527 C CA . ASP B 1 143 ? 18.484 4.383 3.988 1 98.06 143 ASP B CA 1
ATOM 3528 C C . ASP B 1 143 ? 19.5 4.984 4.965 1 98.06 143 ASP B C 1
ATOM 3530 O O . ASP B 1 143 ? 19.266 6.051 5.531 1 98.06 143 ASP B O 1
ATOM 3534 N N . THR B 1 144 ? 20.641 4.297 5.152 1 97.44 144 THR B N 1
ATOM 3535 C CA . THR B 1 144 ? 21.656 4.828 6.047 1 97.44 144 THR B CA 1
ATOM 3536 C C . THR B 1 144 ? 22.953 5.113 5.285 1 97.44 144 THR B C 1
ATOM 3538 O O . THR B 1 144 ? 23.953 5.512 5.883 1 97.44 144 THR B O 1
ATOM 3541 N N . ASP B 1 145 ? 22.891 4.844 3.986 1 96.38 145 ASP B N 1
ATOM 3542 C CA . ASP B 1 145 ? 24.078 5.035 3.156 1 96.38 145 ASP B CA 1
ATOM 3543 C C . ASP B 1 145 ? 24.219 6.488 2.709 1 96.38 145 ASP B C 1
ATOM 3545 O O . ASP B 1 145 ? 23.984 6.809 1.539 1 96.38 145 ASP B O 1
ATOM 3549 N N . GLY B 1 146 ? 24.641 7.441 3.451 1 93.75 146 GLY B N 1
ATOM 3550 C CA . GLY B 1 146 ? 24.812 8.836 3.076 1 93.75 146 GLY B CA 1
ATOM 3551 C C . GLY B 1 146 ? 24.984 9.758 4.27 1 93.75 146 GLY B C 1
ATOM 3552 O O . GLY B 1 146 ? 25.219 9.297 5.387 1 93.75 146 GLY B O 1
ATOM 3553 N N . ASP B 1 147 ? 24.875 11.047 3.957 1 93.19 147 ASP B N 1
ATOM 3554 C CA . ASP B 1 147 ? 25.078 12.078 4.977 1 93.19 147 ASP B CA 1
ATOM 3555 C C . ASP B 1 147 ? 23.734 12.5 5.582 1 93.19 147 ASP B C 1
ATOM 3557 O O . ASP B 1 147 ? 22.906 13.125 4.906 1 93.19 147 ASP B O 1
ATOM 3561 N N . ALA B 1 148 ? 23.688 12.234 6.844 1 94.44 148 ALA B N 1
ATOM 3562 C CA . ALA B 1 148 ? 22.438 12.508 7.527 1 94.44 148 ALA B CA 1
ATOM 3563 C C . ALA B 1 148 ? 22.281 13.992 7.84 1 94.44 148 ALA B C 1
ATOM 3565 O O . ALA B 1 148 ? 23.281 14.68 8.094 1 94.44 148 ALA B O 1
ATOM 3566 N N . ILE B 1 149 ? 21.062 14.453 7.844 1 94.69 149 ILE B N 1
ATOM 3567 C CA . ILE B 1 149 ? 20.75 15.82 8.25 1 94.69 149 ILE B CA 1
ATOM 3568 C C . ILE B 1 149 ? 20.703 15.906 9.773 1 94.69 149 ILE B C 1
ATOM 3570 O O . ILE B 1 149 ? 21.25 16.828 10.375 1 94.69 149 ILE B O 1
ATOM 3574 N N . ASP B 1 150 ? 20.031 15 10.43 1 94.94 150 ASP B N 1
ATOM 3575 C CA . ASP B 1 150 ? 19.797 14.984 11.867 1 94.94 150 ASP B CA 1
ATOM 3576 C C . ASP B 1 150 ? 19.719 13.555 12.391 1 94.94 150 ASP B C 1
ATOM 3578 O O . ASP B 1 150 ? 20.75 12.938 12.703 1 94.94 150 ASP B O 1
ATOM 3582 N N . TYR B 1 151 ? 18.578 12.914 12.359 1 96.94 151 TYR B N 1
ATOM 3583 C CA . TYR B 1 151 ? 18.406 11.523 12.766 1 96.94 151 TYR B CA 1
ATOM 3584 C C . TYR B 1 151 ? 18.234 10.617 11.547 1 96.94 151 TYR B C 1
ATOM 3586 O O . TYR B 1 151 ? 17.75 11.062 10.5 1 96.94 151 TYR B O 1
ATOM 3594 N N . VAL B 1 152 ? 18.672 9.367 11.711 1 97.81 152 VAL B N 1
ATOM 3595 C CA . VAL B 1 152 ? 18.516 8.391 10.633 1 97.81 152 VAL B CA 1
ATOM 3596 C C . VAL B 1 152 ? 18.031 7.062 11.203 1 97.81 152 VAL B C 1
ATOM 3598 O O . VAL B 1 152 ? 18.484 6.625 12.258 1 97.81 152 VAL B O 1
ATOM 3601 N N . VAL B 1 153 ? 17.031 6.477 10.602 1 98.31 153 VAL B N 1
ATOM 3602 C CA . VAL B 1 153 ? 16.547 5.141 10.914 1 98.31 153 VAL B CA 1
ATOM 3603 C C . VAL B 1 153 ? 16.438 4.312 9.633 1 98.31 153 VAL B C 1
ATOM 3605 O O . VAL B 1 153 ? 15.742 4.688 8.695 1 98.31 153 VAL B O 1
ATOM 3608 N N . GLY B 1 154 ? 17.109 3.193 9.547 1 98.31 154 GLY B N 1
ATOM 3609 C CA . GLY B 1 154 ? 17.078 2.359 8.352 1 98.31 154 GLY B CA 1
ATOM 3610 C C . GLY B 1 154 ? 18.172 1.318 8.312 1 98.31 154 GLY B C 1
ATOM 3611 O O . GLY B 1 154 ? 18.5 0.718 9.336 1 98.31 154 GLY B O 1
ATOM 3612 N N . PHE B 1 155 ? 18.656 1.068 7.141 1 98.44 155 PHE B N 1
ATOM 3613 C CA . PHE B 1 155 ? 19.703 0.077 6.918 1 98.44 155 PHE B CA 1
ATOM 3614 C C . PHE B 1 155 ? 20.516 0.42 5.676 1 98.44 155 PHE B C 1
ATOM 3616 O O . PHE B 1 155 ? 20.141 1.303 4.902 1 98.44 155 PHE B O 1
ATOM 3623 N N . SER B 1 156 ? 21.656 -0.215 5.535 1 98.38 156 SER B N 1
ATOM 3624 C CA . SER B 1 156 ? 22.516 -0.016 4.371 1 98.38 156 SER B CA 1
ATOM 3625 C C . SER B 1 156 ? 22.031 -0.841 3.184 1 98.38 156 SER B C 1
ATOM 3627 O O . SER B 1 156 ? 21.984 -2.07 3.256 1 98.38 156 SER B O 1
ATOM 3629 N N . HIS B 1 157 ? 21.75 -0.164 2.098 1 98.5 157 HIS B N 1
ATOM 3630 C CA . HIS B 1 157 ? 21.344 -0.863 0.885 1 98.5 157 HIS B CA 1
ATOM 3631 C C . HIS B 1 157 ? 22.531 -1.507 0.187 1 98.5 157 HIS B C 1
ATOM 3633 O O . HIS B 1 157 ? 22.406 -2.598 -0.378 1 98.5 157 HIS B O 1
ATOM 3639 N N . GLN B 1 158 ? 23.625 -0.84 0.242 1 98.31 158 GLN B N 1
ATOM 3640 C CA . GLN B 1 158 ? 24.844 -1.411 -0.331 1 98.31 158 GLN B CA 1
ATOM 3641 C C . GLN B 1 158 ? 25.203 -2.73 0.346 1 98.31 158 GLN B C 1
ATOM 3643 O O . GLN B 1 158 ? 25.484 -3.723 -0.329 1 98.31 158 GLN B O 1
ATOM 3648 N N . SER B 1 159 ? 25.125 -2.721 1.643 1 98.44 159 SER B N 1
ATOM 3649 C CA . SER B 1 159 ? 25.422 -3.936 2.391 1 98.44 159 SER B CA 1
ATOM 3650 C C . SER B 1 159 ? 24.406 -5.027 2.111 1 98.44 159 SER B C 1
ATOM 3652 O O . SER B 1 159 ? 24.766 -6.203 1.986 1 98.44 159 SER B O 1
ATOM 3654 N N . ALA B 1 160 ? 23.172 -4.637 2.037 1 98.62 160 ALA B N 1
ATOM 3655 C CA . ALA B 1 160 ? 22.109 -5.613 1.783 1 98.62 160 ALA B CA 1
ATOM 3656 C C . ALA B 1 160 ? 22.328 -6.32 0.45 1 98.62 160 ALA B C 1
ATOM 3658 O O . ALA B 1 160 ? 22.188 -7.543 0.362 1 98.62 160 ALA B O 1
ATOM 3659 N N . GLY B 1 161 ? 22.656 -5.516 -0.598 1 98.62 161 GLY B N 1
ATOM 3660 C CA . GLY B 1 161 ? 22.969 -6.109 -1.89 1 98.62 161 GLY B CA 1
ATOM 3661 C C . GLY B 1 161 ? 24.156 -7.043 -1.85 1 98.62 161 GLY B C 1
ATOM 3662 O O . GLY B 1 161 ? 24.109 -8.141 -2.408 1 98.62 161 GLY B O 1
ATOM 3663 N N . ALA B 1 162 ? 25.203 -6.613 -1.165 1 98.62 162 ALA B N 1
ATOM 3664 C CA . ALA B 1 162 ? 26.422 -7.402 -1.049 1 98.62 162 ALA B CA 1
ATOM 3665 C C . ALA B 1 162 ? 26.156 -8.719 -0.323 1 98.62 162 ALA B C 1
ATOM 3667 O O . ALA B 1 162 ? 26.609 -9.781 -0.764 1 98.62 162 ALA B O 1
ATOM 3668 N N . GLU B 1 163 ? 25.438 -8.648 0.757 1 98.38 163 GLU B N 1
ATOM 3669 C CA . GLU B 1 163 ? 25.141 -9.82 1.569 1 98.38 163 GLU B CA 1
ATOM 3670 C C . GLU B 1 163 ? 24.344 -10.852 0.779 1 98.38 163 GLU B C 1
ATOM 3672 O O . GLU B 1 163 ? 24.562 -12.055 0.907 1 98.38 163 GLU B O 1
ATOM 3677 N N . MET B 1 164 ? 23.375 -10.367 -0.055 1 98.62 164 MET B N 1
ATOM 3678 C CA . MET B 1 164 ? 22.594 -11.281 -0.878 1 98.62 164 MET B CA 1
ATOM 3679 C C . MET B 1 164 ? 23.484 -11.969 -1.917 1 98.62 164 MET B C 1
ATOM 3681 O O . MET B 1 164 ? 23.359 -13.172 -2.141 1 98.62 164 MET B O 1
ATOM 3685 N N . ALA B 1 165 ? 24.359 -11.195 -2.512 1 98.5 165 ALA B N 1
ATOM 3686 C CA . ALA B 1 165 ? 25.297 -11.781 -3.484 1 98.5 165 ALA B CA 1
ATOM 3687 C C . ALA B 1 165 ? 26.141 -12.883 -2.848 1 98.5 165 ALA B C 1
ATOM 3689 O O . ALA B 1 165 ? 26.266 -13.969 -3.406 1 98.5 165 ALA B O 1
ATOM 3690 N N . GLU B 1 166 ? 26.641 -12.586 -1.684 1 98 166 GLU B N 1
ATOM 3691 C CA . GLU B 1 166 ? 27.453 -13.555 -0.964 1 98 166 GLU B CA 1
ATOM 3692 C C . GLU B 1 166 ? 26.656 -14.812 -0.636 1 98 166 GLU B C 1
ATOM 3694 O O . GLU B 1 166 ? 27.156 -15.93 -0.799 1 98 166 GLU B O 1
ATOM 3699 N N . ALA B 1 167 ? 25.453 -14.617 -0.195 1 98 167 ALA B N 1
ATOM 3700 C CA . ALA B 1 167 ? 24.594 -15.742 0.183 1 98 167 ALA B CA 1
ATOM 3701 C C . ALA B 1 167 ? 24.281 -16.625 -1.022 1 98 167 ALA B C 1
ATOM 3703 O O . ALA B 1 167 ? 24.359 -17.844 -0.937 1 98 167 ALA B O 1
ATOM 3704 N N . LEU B 1 168 ? 23.938 -16.016 -2.145 1 97.88 168 LEU B N 1
ATOM 3705 C CA . LEU B 1 168 ? 23.578 -16.766 -3.35 1 97.88 168 LEU B CA 1
ATOM 3706 C C . LEU B 1 168 ? 24.797 -17.484 -3.924 1 97.88 168 LEU B C 1
ATOM 3708 O O . LEU B 1 168 ? 24.703 -18.625 -4.367 1 97.88 168 LEU B O 1
ATOM 3712 N N . PHE B 1 169 ? 25.922 -16.797 -3.922 1 96.12 169 PHE B N 1
ATOM 3713 C CA . PHE B 1 169 ? 27.172 -17.422 -4.348 1 96.12 169 PHE B CA 1
ATOM 3714 C C . PHE B 1 169 ? 27.516 -18.594 -3.439 1 96.12 169 PHE B C 1
ATOM 3716 O O . PHE B 1 169 ? 27.906 -19.656 -3.918 1 96.12 169 PHE B O 1
ATOM 3723 N N . GLY B 1 170 ? 27.359 -18.359 -2.184 1 95.06 170 GLY B N 1
ATOM 3724 C CA . GLY B 1 170 ? 27.594 -19.406 -1.211 1 95.06 170 GLY B CA 1
ATOM 3725 C C . GLY B 1 170 ? 26.672 -20.609 -1.394 1 95.06 170 GLY B C 1
ATOM 3726 O O . GLY B 1 170 ? 27.047 -21.734 -1.061 1 95.06 170 GLY B O 1
ATOM 3727 N N . ALA B 1 171 ? 25.531 -20.375 -1.962 1 96 171 ALA B N 1
ATOM 3728 C CA . ALA B 1 171 ? 24.562 -21.438 -2.217 1 96 171 ALA B CA 1
ATOM 3729 C C . ALA B 1 171 ? 24.875 -22.172 -3.523 1 96 171 ALA B C 1
ATOM 3731 O O . ALA B 1 171 ? 24.109 -23.031 -3.957 1 96 171 ALA B O 1
ATOM 3732 N N . GLY B 1 172 ? 25.938 -21.75 -4.227 1 95.19 172 GLY B N 1
ATOM 3733 C CA . GLY B 1 172 ? 26.438 -22.484 -5.375 1 95.19 172 GLY B CA 1
ATOM 3734 C C . GLY B 1 172 ? 26 -21.875 -6.699 1 95.19 172 GLY B C 1
ATOM 3735 O O . GLY B 1 172 ? 26.234 -22.469 -7.758 1 95.19 172 GLY B O 1
ATOM 3736 N N . ARG B 1 173 ? 25.391 -20.688 -6.664 1 96.62 173 ARG B N 1
ATOM 3737 C CA . ARG B 1 173 ? 25 -20.031 -7.906 1 96.62 173 ARG B CA 1
ATOM 3738 C C . ARG B 1 173 ? 26.172 -19.297 -8.531 1 96.62 173 ARG B C 1
ATOM 3740 O O . ARG B 1 173 ? 26.969 -18.688 -7.82 1 96.62 173 ARG B O 1
ATOM 3747 N N . THR B 1 174 ? 26.25 -19.375 -9.922 1 96.31 174 THR B N 1
ATOM 3748 C CA . THR B 1 174 ? 27.453 -18.812 -10.531 1 96.31 174 THR B CA 1
ATOM 3749 C C . THR B 1 174 ? 27.125 -18.047 -11.805 1 96.31 174 THR B C 1
ATOM 3751 O O . THR B 1 174 ? 27.953 -17.312 -12.336 1 96.31 174 THR B O 1
ATOM 3754 N N . ARG B 1 175 ? 25.984 -18.203 -12.398 1 98.12 175 ARG B N 1
ATOM 3755 C CA . ARG B 1 175 ? 25.531 -17.484 -13.586 1 98.12 175 ARG B CA 1
ATOM 3756 C C . ARG B 1 175 ? 24.359 -16.562 -13.266 1 98.12 175 ARG B C 1
ATOM 3758 O O . ARG B 1 175 ? 23.219 -17.016 -13.211 1 98.12 175 ARG B O 1
ATOM 3765 N N . PHE B 1 176 ? 24.688 -15.328 -13.148 1 98.38 176 PHE B N 1
ATOM 3766 C CA . PHE B 1 176 ? 23.734 -14.406 -12.547 1 98.38 176 PHE B CA 1
ATOM 3767 C C . PHE B 1 176 ? 23.109 -13.508 -13.609 1 98.38 176 PHE B C 1
ATOM 3769 O O . PHE B 1 176 ? 23.797 -13.07 -14.539 1 98.38 176 PHE B O 1
ATOM 3776 N N . GLY B 1 177 ? 21.812 -13.32 -13.5 1 98.75 177 GLY B N 1
ATOM 3777 C CA . GLY B 1 177 ? 21.094 -12.219 -14.133 1 98.75 177 GLY B CA 1
ATOM 3778 C C . GLY B 1 177 ? 20.547 -11.219 -13.133 1 98.75 177 GLY B C 1
ATOM 3779 O O . GLY B 1 177 ? 20.391 -11.539 -11.953 1 98.75 177 GLY B O 1
ATOM 3780 N N . TYR B 1 178 ? 20.344 -10 -13.633 1 98.75 178 TYR B N 1
ATOM 3781 C CA . TYR B 1 178 ? 19.734 -8.953 -12.82 1 98.75 178 TYR B CA 1
ATOM 3782 C C . TYR B 1 178 ? 18.562 -8.297 -13.555 1 98.75 178 TYR B C 1
ATOM 3784 O O . TYR B 1 178 ? 18.672 -7.977 -14.742 1 98.75 178 TYR B O 1
ATOM 3792 N N . ILE B 1 179 ? 17.469 -8.188 -12.844 1 98.62 179 ILE B N 1
ATOM 3793 C CA . ILE B 1 179 ? 16.328 -7.438 -13.352 1 98.62 179 ILE B CA 1
ATOM 3794 C C . ILE B 1 179 ? 15.984 -6.297 -12.391 1 98.62 179 ILE B C 1
ATOM 3796 O O . ILE B 1 179 ? 15.688 -6.535 -11.219 1 98.62 179 ILE B O 1
ATOM 3800 N N . GLY B 1 180 ? 16.047 -5.105 -12.828 1 97.44 180 GLY B N 1
ATOM 3801 C CA . GLY B 1 180 ? 15.742 -3.93 -12.023 1 97.44 180 GLY B CA 1
ATOM 3802 C C . GLY B 1 180 ? 14.758 -2.988 -12.688 1 97.44 180 GLY B C 1
ATOM 3803 O O . GLY B 1 180 ? 14.742 -2.865 -13.914 1 97.44 180 GLY B O 1
ATOM 3804 N N . CYS B 1 181 ? 13.945 -2.398 -11.812 1 93.19 181 CYS B N 1
ATOM 3805 C CA . CYS B 1 181 ? 13.008 -1.396 -12.289 1 93.19 181 CYS B CA 1
ATOM 3806 C C . CYS B 1 181 ? 13.211 -0.064 -11.586 1 93.19 181 CYS B C 1
ATOM 3808 O O . CYS B 1 181 ? 13.641 -0.032 -10.43 1 93.19 181 CYS B O 1
ATOM 3810 N N . ASN B 1 182 ? 13.016 1.049 -12.305 1 91.88 182 ASN B N 1
ATOM 3811 C CA . ASN B 1 182 ? 13.016 2.416 -11.797 1 91.88 182 ASN B CA 1
ATOM 3812 C C . ASN B 1 182 ? 14.352 2.783 -11.156 1 91.88 182 ASN B C 1
ATOM 3814 O O . ASN B 1 182 ? 14.391 3.492 -10.148 1 91.88 182 ASN B O 1
ATOM 3818 N N . LEU B 1 183 ? 15.453 2.309 -11.688 1 92.88 183 LEU B N 1
ATOM 3819 C CA . LEU B 1 183 ? 16.766 2.484 -11.062 1 92.88 183 LEU B CA 1
ATOM 3820 C C . LEU B 1 183 ? 17.234 3.926 -11.203 1 92.88 183 LEU B C 1
ATOM 3822 O O . LEU B 1 183 ? 18.109 4.367 -10.453 1 92.88 183 LEU B O 1
ATOM 3826 N N . GLU B 1 184 ? 16.688 4.613 -12.109 1 90.81 184 GLU B N 1
ATOM 3827 C CA . GLU B 1 184 ? 17.078 6.012 -12.281 1 90.81 184 GLU B CA 1
ATOM 3828 C C . GLU B 1 184 ? 16.578 6.867 -11.109 1 90.81 184 GLU B C 1
ATOM 3830 O O . GLU B 1 184 ? 17.266 7.805 -10.695 1 90.81 184 GLU B O 1
ATOM 3835 N N . ASN B 1 185 ? 15.477 6.488 -10.594 1 91.25 185 ASN B N 1
ATOM 3836 C CA . ASN B 1 185 ? 14.859 7.316 -9.562 1 91.25 185 ASN B CA 1
ATOM 3837 C C . ASN B 1 185 ? 14.992 6.688 -8.18 1 91.25 185 ASN B C 1
ATOM 3839 O O . ASN B 1 185 ? 15.07 7.395 -7.176 1 91.25 185 ASN B O 1
ATOM 3843 N N . ASP B 1 186 ? 14.969 5.43 -8.117 1 94.44 186 ASP B N 1
ATOM 3844 C CA . ASP B 1 186 ? 15.086 4.723 -6.848 1 94.44 186 ASP B CA 1
ATOM 3845 C C . ASP B 1 186 ? 16.547 4.438 -6.52 1 94.44 186 ASP B C 1
ATOM 3847 O O . ASP B 1 186 ? 17.047 3.334 -6.766 1 94.44 186 ASP B O 1
ATOM 3851 N N . LEU B 1 187 ? 17.156 5.355 -5.836 1 95.31 187 LEU B N 1
ATOM 3852 C CA . LEU B 1 187 ? 18.578 5.285 -5.527 1 95.31 187 LEU B CA 1
ATOM 3853 C C . LEU B 1 187 ? 18.859 4.164 -4.535 1 95.31 187 LEU B C 1
ATOM 3855 O O . LEU B 1 187 ? 19.984 3.643 -4.488 1 95.31 187 LEU B O 1
ATOM 3859 N N . ARG B 1 188 ? 17.906 3.82 -3.693 1 96.88 188 ARG B N 1
ATOM 3860 C CA . ARG B 1 188 ? 18.078 2.689 -2.785 1 96.88 188 ARG B CA 1
ATOM 3861 C C . ARG B 1 188 ? 18.281 1.393 -3.559 1 96.88 188 ARG B C 1
ATOM 3863 O O . ARG B 1 188 ? 19.188 0.617 -3.25 1 96.88 188 ARG B O 1
ATOM 3870 N N . ALA B 1 189 ? 17.469 1.192 -4.586 1 96.75 189 ALA B N 1
ATOM 3871 C CA . ALA B 1 189 ? 17.625 0.021 -5.445 1 96.75 189 ALA B CA 1
ATOM 3872 C C . ALA B 1 189 ? 18.984 0.042 -6.164 1 96.75 189 ALA B C 1
ATOM 3874 O O . ALA B 1 189 ? 19.609 -1.001 -6.336 1 96.75 189 ALA B O 1
ATOM 3875 N N . LYS B 1 190 ? 19.375 1.204 -6.555 1 96.88 190 LYS B N 1
ATOM 3876 C CA . LYS B 1 190 ? 20.656 1.347 -7.227 1 96.88 190 LYS B CA 1
ATOM 3877 C C . LYS B 1 190 ? 21.812 0.954 -6.305 1 96.88 190 LYS B C 1
ATOM 3879 O O . LYS B 1 190 ? 22.75 0.276 -6.727 1 96.88 190 LYS B O 1
ATOM 3884 N N . LYS B 1 191 ? 21.766 1.387 -5.113 1 98.12 191 LYS B N 1
ATOM 3885 C CA . LYS B 1 191 ? 22.797 1.051 -4.133 1 98.12 191 LYS B CA 1
ATOM 3886 C C . LYS B 1 191 ? 22.859 -0.455 -3.887 1 98.12 191 LYS B C 1
ATOM 3888 O O . LYS B 1 191 ? 23.938 -1.033 -3.791 1 98.12 191 LYS B O 1
ATOM 3893 N N . ARG B 1 192 ? 21.703 -1.099 -3.756 1 98.19 192 ARG B N 1
ATOM 3894 C CA . ARG B 1 192 ? 21.656 -2.545 -3.568 1 98.19 192 ARG B CA 1
ATOM 3895 C C . ARG B 1 192 ? 22.266 -3.275 -4.758 1 98.19 192 ARG B C 1
ATOM 3897 O O . ARG B 1 192 ? 23.031 -4.23 -4.578 1 98.19 192 ARG B O 1
ATOM 3904 N N . LYS B 1 193 ? 21.844 -2.754 -5.93 1 98.44 193 LYS B N 1
ATOM 3905 C CA . LYS B 1 193 ? 22.422 -3.318 -7.148 1 98.44 193 LYS B CA 1
ATOM 3906 C C . LYS B 1 193 ? 23.953 -3.211 -7.133 1 98.44 193 LYS B C 1
ATOM 3908 O O . LYS B 1 193 ? 24.641 -4.184 -7.426 1 98.44 193 LYS B O 1
ATOM 3913 N N . GLN B 1 194 ? 24.453 -2.049 -6.766 1 98.06 194 GLN B N 1
ATOM 3914 C CA . GLN B 1 194 ? 25.906 -1.82 -6.738 1 98.06 194 GLN B CA 1
ATOM 3915 C C . GLN B 1 194 ? 26.594 -2.762 -5.754 1 98.06 194 GLN B C 1
ATOM 3917 O O . GLN B 1 194 ? 27.625 -3.355 -6.074 1 98.06 194 GLN B O 1
ATOM 3922 N N . GLY B 1 195 ? 26.016 -2.877 -4.594 1 98.69 195 GLY B N 1
ATOM 3923 C CA . GLY B 1 195 ? 26.562 -3.807 -3.625 1 98.69 195 GLY B CA 1
ATOM 3924 C C . GLY B 1 195 ? 26.625 -5.234 -4.129 1 98.69 195 GLY B C 1
ATOM 3925 O O . GLY B 1 195 ? 27.625 -5.934 -3.934 1 98.69 195 GLY B O 1
ATOM 3926 N N . PHE B 1 196 ? 25.578 -5.625 -4.785 1 98.69 196 PHE B N 1
ATOM 3927 C CA . PHE B 1 196 ? 25.484 -6.961 -5.355 1 98.69 196 PHE B CA 1
ATOM 3928 C C . PHE B 1 196 ? 26.547 -7.164 -6.43 1 98.69 196 PHE B C 1
ATOM 3930 O O . PHE B 1 196 ? 27.266 -8.156 -6.41 1 98.69 196 PHE B O 1
ATOM 3937 N N . PHE B 1 197 ? 26.672 -6.238 -7.309 1 98.44 197 PHE B N 1
ATOM 3938 C CA . PHE B 1 197 ? 27.594 -6.312 -8.438 1 98.44 197 PHE B CA 1
ATOM 3939 C C . PHE B 1 197 ? 29.031 -6.289 -7.957 1 98.44 197 PHE B C 1
ATOM 3941 O O . PHE B 1 197 ? 29.891 -6.977 -8.516 1 98.44 197 PHE B O 1
ATOM 3948 N N . ASP B 1 198 ? 29.297 -5.516 -6.965 1 98.25 198 ASP B N 1
ATOM 3949 C CA . ASP B 1 198 ? 30.656 -5.414 -6.43 1 98.25 198 ASP B CA 1
ATOM 3950 C C . ASP B 1 198 ? 31.156 -6.77 -5.93 1 98.25 198 ASP B C 1
ATOM 3952 O O . ASP B 1 198 ? 32.312 -7.125 -6.125 1 98.25 198 ASP B O 1
ATOM 3956 N N . VAL B 1 199 ? 30.281 -7.48 -5.289 1 98.06 199 VAL B N 1
ATOM 3957 C CA . VAL B 1 199 ? 30.656 -8.797 -4.785 1 98.06 199 VAL B CA 1
ATOM 3958 C C . VAL B 1 199 ? 30.953 -9.734 -5.957 1 98.06 199 VAL B C 1
ATOM 3960 O O . VAL B 1 199 ? 31.953 -10.445 -5.957 1 98.06 199 VAL B O 1
ATOM 3963 N N . LEU B 1 200 ? 30.125 -9.711 -6.965 1 97.44 200 LEU B N 1
ATOM 3964 C CA . LEU B 1 200 ? 30.312 -10.586 -8.117 1 97.44 200 LEU B CA 1
ATOM 3965 C C . LEU B 1 200 ? 31.609 -10.234 -8.852 1 97.44 200 LEU B C 1
ATOM 3967 O O . LEU B 1 200 ? 32.312 -11.125 -9.336 1 97.44 200 LEU B O 1
ATOM 3971 N N . LYS B 1 201 ? 31.844 -8.984 -8.914 1 97 201 LYS B N 1
ATOM 3972 C CA . LYS B 1 201 ? 33.062 -8.516 -9.555 1 97 201 LYS B CA 1
ATOM 3973 C C . LYS B 1 201 ? 34.312 -9.086 -8.867 1 97 201 LYS B C 1
ATOM 3975 O O . LYS B 1 201 ? 35.281 -9.438 -9.523 1 97 201 LYS B O 1
ATOM 3980 N N . ARG B 1 202 ? 34.281 -9.195 -7.621 1 96.19 202 ARG B N 1
ATOM 3981 C CA . ARG B 1 202 ? 35.375 -9.742 -6.852 1 96.19 202 ARG B CA 1
ATOM 3982 C C . ARG B 1 202 ? 35.656 -11.188 -7.238 1 96.19 202 ARG B C 1
ATOM 3984 O O . ARG B 1 202 ? 36.781 -11.656 -7.133 1 96.19 202 ARG B O 1
ATOM 3991 N N . TYR B 1 203 ? 34.688 -11.867 -7.703 1 94.19 203 TYR B N 1
ATOM 3992 C CA . TYR B 1 203 ? 34.812 -13.266 -8.086 1 94.19 203 TYR B CA 1
ATOM 3993 C C . TYR B 1 203 ? 34.906 -13.406 -9.602 1 94.19 203 TYR B C 1
ATOM 3995 O O . TYR B 1 203 ? 34.844 -14.523 -10.125 1 94.19 203 TYR B O 1
ATOM 4003 N N . ASP B 1 204 ? 34.938 -12.328 -10.32 1 95.44 204 ASP B N 1
ATOM 4004 C CA . ASP B 1 204 ? 35.062 -12.273 -11.773 1 95.44 204 ASP B CA 1
ATOM 4005 C C . ASP B 1 204 ? 33.844 -12.93 -12.445 1 95.44 204 ASP B C 1
ATOM 4007 O O . ASP B 1 204 ? 34 -13.703 -13.391 1 95.44 204 ASP B O 1
ATOM 4011 N N . ILE B 1 205 ? 32.719 -12.695 -11.859 1 95.38 205 ILE B N 1
ATOM 4012 C CA . ILE B 1 205 ? 31.484 -13.219 -12.406 1 95.38 205 ILE B CA 1
ATOM 4013 C C . ILE B 1 205 ? 30.766 -12.125 -13.18 1 95.38 205 ILE B C 1
ATOM 4015 O O . ILE B 1 205 ? 30.516 -11.039 -12.648 1 95.38 205 ILE B O 1
ATOM 4019 N N . ALA B 1 206 ? 30.469 -12.43 -14.414 1 91.88 206 ALA B N 1
ATOM 4020 C CA . ALA B 1 206 ? 29.688 -11.5 -15.227 1 91.88 206 ALA B CA 1
ATOM 4021 C C . ALA B 1 206 ? 28.203 -11.617 -14.906 1 91.88 206 ALA B C 1
ATOM 4023 O O . ALA B 1 206 ? 27.734 -12.672 -14.484 1 91.88 206 ALA B O 1
ATOM 4024 N N . ILE B 1 207 ? 27.516 -10.477 -15.125 1 95.38 207 ILE B N 1
ATOM 4025 C CA . ILE B 1 207 ? 26.094 -10.453 -14.836 1 95.38 207 ILE B CA 1
ATOM 4026 C C . ILE B 1 207 ? 25.344 -9.812 -16 1 95.38 207 ILE B C 1
ATOM 4028 O O . ILE B 1 207 ? 25.75 -8.773 -16.516 1 95.38 207 ILE B O 1
ATOM 4032 N N . THR B 1 208 ? 24.359 -10.57 -16.531 1 96.31 208 THR B N 1
ATOM 4033 C CA . THR B 1 208 ? 23.469 -10.031 -17.562 1 96.31 208 THR B CA 1
ATOM 4034 C C . THR B 1 208 ? 22.328 -9.234 -16.922 1 96.31 208 THR B C 1
ATOM 4036 O O . THR B 1 208 ? 21.688 -9.703 -15.984 1 96.31 208 THR B O 1
ATOM 4039 N N . THR B 1 209 ? 22.094 -8.016 -17.484 1 96.5 209 THR B N 1
ATOM 4040 C CA . THR B 1 209 ? 21.125 -7.137 -16.859 1 96.5 209 THR B CA 1
ATOM 4041 C C . THR B 1 209 ? 19.969 -6.828 -17.812 1 96.5 209 THR B C 1
ATOM 4043 O O . THR B 1 209 ? 20.188 -6.66 -19.016 1 96.5 209 THR B O 1
ATOM 4046 N N . GLN B 1 210 ? 18.812 -6.836 -17.281 1 94.94 210 GLN B N 1
ATOM 4047 C CA . GLN B 1 210 ? 17.609 -6.336 -17.938 1 94.94 210 GLN B CA 1
ATOM 4048 C C . GLN B 1 210 ? 16.922 -5.262 -17.094 1 94.94 210 GLN B C 1
ATOM 4050 O O . GLN B 1 210 ? 16.578 -5.508 -15.938 1 94.94 210 GLN B O 1
ATOM 4055 N N . LEU B 1 211 ? 16.719 -4.09 -17.656 1 93.69 211 LEU B N 1
ATOM 4056 C CA . LEU B 1 211 ? 16.125 -2.979 -16.922 1 93.69 211 LEU B CA 1
ATOM 4057 C C . LEU B 1 211 ? 14.742 -2.643 -17.469 1 93.69 211 LEU B C 1
ATOM 4059 O O . LEU B 1 211 ? 14.531 -2.66 -18.672 1 93.69 211 LEU B O 1
ATOM 4063 N N . GLY B 1 212 ? 13.875 -2.516 -16.547 1 91.62 212 GLY B N 1
ATOM 4064 C CA . GLY B 1 212 ? 12.508 -2.168 -16.906 1 91.62 212 GLY B CA 1
ATOM 4065 C C . GLY B 1 212 ? 12.203 -0.694 -16.719 1 91.62 212 GLY B C 1
ATOM 4066 O O . GLY B 1 212 ? 13.109 0.119 -16.547 1 91.62 212 GLY B O 1
ATOM 4067 N N . GLY B 1 213 ? 10.898 -0.389 -16.844 1 85.69 213 GLY B N 1
ATOM 4068 C CA . GLY B 1 213 ? 10.438 0.986 -16.75 1 85.69 213 GLY B CA 1
ATOM 4069 C C . GLY B 1 213 ? 10.25 1.446 -15.312 1 85.69 213 GLY B C 1
ATOM 4070 O O . GLY B 1 213 ? 10.914 0.947 -14.398 1 85.69 213 GLY B O 1
ATOM 4071 N N . ILE B 1 214 ? 9.422 2.41 -15.109 1 80.81 214 ILE B N 1
ATOM 4072 C CA . ILE B 1 214 ? 9.242 3.133 -13.852 1 80.81 214 ILE B CA 1
ATOM 4073 C C . ILE B 1 214 ? 8.43 2.285 -12.875 1 80.81 214 ILE B C 1
ATOM 4075 O O . ILE B 1 214 ? 8.625 2.363 -11.664 1 80.81 214 ILE B O 1
ATOM 4079 N N . LEU B 1 215 ? 7.695 1.438 -13.367 1 83.25 215 LEU B N 1
ATOM 4080 C CA . LEU B 1 215 ? 6.812 0.688 -12.477 1 83.25 215 LEU B CA 1
ATOM 4081 C C . LEU B 1 215 ? 7.441 -0.646 -12.086 1 83.25 215 LEU B C 1
ATOM 4083 O O . LEU B 1 215 ? 7.816 -1.438 -12.961 1 83.25 215 LEU B O 1
ATOM 4087 N N . SER B 1 216 ? 7.73 -0.867 -10.852 1 92.38 216 SER B N 1
ATOM 4088 C CA . SER B 1 216 ? 8.109 -2.164 -10.305 1 92.38 216 SER B CA 1
ATOM 4089 C C . SER B 1 216 ? 6.879 -3.018 -10.008 1 92.38 216 SER B C 1
ATOM 4091 O O . SER B 1 216 ? 6.301 -2.932 -8.922 1 92.38 216 SER B O 1
ATOM 4093 N N . SER B 1 217 ? 6.504 -3.801 -10.922 1 95.44 217 SER B N 1
ATOM 4094 C CA . SER B 1 217 ? 5.246 -4.535 -10.812 1 95.44 217 SER B CA 1
ATOM 4095 C C . SER B 1 217 ? 5.434 -6.012 -11.141 1 95.44 217 SER B C 1
ATOM 4097 O O . SER B 1 217 ? 6.461 -6.398 -11.711 1 95.44 217 SER B O 1
ATOM 4099 N N . VAL B 1 218 ? 4.418 -6.77 -10.805 1 97.62 218 VAL B N 1
ATOM 4100 C CA . VAL B 1 218 ? 4.383 -8.195 -11.117 1 97.62 218 VAL B CA 1
ATOM 4101 C C . VAL B 1 218 ? 4.41 -8.391 -12.633 1 97.62 218 VAL B C 1
ATOM 4103 O O . VAL B 1 218 ? 5.184 -9.203 -13.141 1 97.62 218 VAL B O 1
ATOM 4106 N N . SER B 1 219 ? 3.664 -7.559 -13.352 1 97 219 SER B N 1
ATOM 4107 C CA . SER B 1 219 ? 3.605 -7.668 -14.812 1 97 219 SER B CA 1
ATOM 4108 C C . SER B 1 219 ? 4.965 -7.391 -15.438 1 97 219 SER B C 1
ATOM 4110 O O . SER B 1 219 ? 5.387 -8.094 -16.359 1 97 219 SER B O 1
ATOM 4112 N N . GLU B 1 220 ? 5.633 -6.383 -14.945 1 96.75 220 GLU B N 1
ATOM 4113 C CA . GLU B 1 220 ? 6.961 -6.055 -15.461 1 96.75 220 GLU B CA 1
ATOM 4114 C C . GLU B 1 220 ? 7.961 -7.168 -15.164 1 96.75 220 GLU B C 1
ATOM 4116 O O . GLU B 1 220 ? 8.797 -7.5 -16 1 96.75 220 GLU B O 1
ATOM 4121 N N . GLY B 1 221 ? 7.848 -7.742 -13.977 1 98.19 221 GLY B N 1
ATOM 4122 C CA . GLY B 1 221 ? 8.711 -8.852 -13.617 1 98.19 221 GLY B CA 1
ATOM 4123 C C . GLY B 1 221 ? 8.555 -10.055 -14.531 1 98.19 221 GLY B C 1
ATOM 4124 O O . GLY B 1 221 ? 9.539 -10.68 -14.93 1 98.19 221 GLY B O 1
ATOM 4125 N N . ARG B 1 222 ? 7.328 -10.328 -14.844 1 97.94 222 ARG B N 1
ATOM 4126 C CA . ARG B 1 222 ? 7.027 -11.438 -15.742 1 97.94 222 ARG B CA 1
ATOM 4127 C C . ARG B 1 222 ? 7.652 -11.219 -17.109 1 97.94 222 ARG B C 1
ATOM 4129 O O . ARG B 1 222 ? 8.367 -12.078 -17.625 1 97.94 222 ARG B O 1
ATOM 4136 N N . ARG B 1 223 ? 7.43 -10.039 -17.641 1 97.88 223 ARG B N 1
ATOM 4137 C CA . ARG B 1 223 ? 7.898 -9.695 -18.984 1 97.88 223 ARG B CA 1
ATOM 4138 C C . ARG B 1 223 ? 9.422 -9.711 -19.047 1 97.88 223 ARG B C 1
ATOM 4140 O O . ARG B 1 223 ? 10.008 -10.328 -19.938 1 97.88 223 ARG B O 1
ATOM 4147 N N . LEU B 1 224 ? 10.062 -9.117 -18.109 1 98.44 224 LEU B N 1
ATOM 4148 C CA . LEU B 1 224 ? 11.508 -8.945 -18.125 1 98.44 224 LEU B CA 1
ATOM 4149 C C . LEU B 1 224 ? 12.211 -10.281 -17.891 1 98.44 224 LEU B C 1
ATOM 4151 O O . LEU B 1 224 ? 13.297 -10.516 -18.438 1 98.44 224 LEU B O 1
ATOM 4155 N N . THR B 1 225 ? 11.617 -11.133 -17.094 1 98.69 225 THR B N 1
ATOM 4156 C CA . THR B 1 225 ? 12.188 -12.445 -16.875 1 98.69 225 THR B CA 1
ATOM 4157 C C . THR B 1 225 ? 12.172 -13.281 -18.141 1 98.69 225 THR B C 1
ATOM 4159 O O . THR B 1 225 ? 13.164 -13.922 -18.5 1 98.69 225 THR B O 1
ATOM 4162 N N . GLN B 1 226 ? 11.047 -13.227 -18.812 1 98.62 226 GLN B N 1
ATOM 4163 C CA . GLN B 1 226 ? 10.969 -13.906 -20.094 1 98.62 226 GLN B CA 1
ATOM 4164 C C . GLN B 1 226 ? 12.062 -13.43 -21.047 1 98.62 226 GLN B C 1
ATOM 4166 O O . GLN B 1 226 ? 12.789 -14.234 -21.625 1 98.62 226 GLN B O 1
ATOM 4171 N N . GLU B 1 227 ? 12.195 -12.141 -21.172 1 98.38 227 GLU B N 1
ATOM 4172 C CA . GLU B 1 227 ? 13.172 -11.547 -22.078 1 98.38 227 GLU B CA 1
ATOM 4173 C C . GLU B 1 227 ? 14.594 -11.938 -21.688 1 98.38 227 GLU B C 1
ATOM 4175 O O . GLU B 1 227 ? 15.398 -12.297 -22.547 1 98.38 227 GLU B O 1
ATOM 4180 N N . LEU B 1 228 ? 14.898 -11.906 -20.422 1 98.62 228 LEU B N 1
ATOM 4181 C CA . LEU B 1 228 ? 16.234 -12.195 -19.938 1 98.62 228 LEU B CA 1
ATOM 4182 C C . LEU B 1 228 ? 16.609 -13.656 -20.203 1 98.62 228 LEU B C 1
ATOM 4184 O O . LEU B 1 228 ? 17.703 -13.953 -20.672 1 98.62 228 LEU B O 1
ATOM 4188 N N . LEU B 1 229 ? 15.695 -14.578 -19.922 1 98.19 229 LEU B N 1
ATOM 4189 C CA . LEU B 1 229 ? 15.977 -16 -20.062 1 98.19 229 LEU B CA 1
ATOM 4190 C C . LEU B 1 229 ? 16.031 -16.422 -21.531 1 98.19 229 LEU B C 1
ATOM 4192 O O . LEU B 1 229 ? 16.703 -17.391 -21.891 1 98.19 229 LEU B O 1
ATOM 4196 N N . GLU B 1 230 ? 15.305 -15.672 -22.375 1 97.81 230 GLU B N 1
ATOM 4197 C CA . GLU B 1 230 ? 15.438 -15.898 -23.812 1 97.81 230 GLU B CA 1
ATOM 4198 C C . GLU B 1 230 ? 16.797 -15.453 -24.312 1 97.81 230 GLU B C 1
ATOM 4200 O O . GLU B 1 230 ? 17.391 -16.094 -25.188 1 97.81 230 GLU B O 1
ATOM 4205 N N . GLN B 1 231 ? 17.297 -14.398 -23.719 1 97.25 231 GLN B N 1
ATOM 4206 C CA . GLN B 1 231 ? 18.594 -13.844 -24.109 1 97.25 231 GLN B CA 1
ATOM 4207 C C . GLN B 1 231 ? 19.734 -14.688 -23.547 1 97.25 231 GLN B C 1
ATOM 4209 O O . GLN B 1 231 ? 20.734 -14.922 -24.234 1 97.25 231 GLN B O 1
ATOM 4214 N N . THR B 1 232 ? 19.594 -15.102 -22.328 1 97.56 232 THR B N 1
ATOM 4215 C CA . THR B 1 232 ? 20.625 -15.867 -21.625 1 97.56 232 THR B CA 1
ATOM 4216 C C . THR B 1 232 ? 20 -17.078 -20.938 1 97.56 232 THR B C 1
ATOM 4218 O O . THR B 1 232 ? 19.812 -17.062 -19.719 1 97.56 232 THR B O 1
ATOM 4221 N N . PRO B 1 233 ? 19.828 -18.172 -21.641 1 96.5 233 PRO B N 1
ATOM 4222 C CA . PRO B 1 233 ? 19.062 -19.297 -21.141 1 96.5 233 PRO B CA 1
ATOM 4223 C C . PRO B 1 233 ? 19.797 -20.094 -20.062 1 96.5 233 PRO B C 1
ATOM 4225 O O . PRO B 1 233 ? 19.188 -20.922 -19.375 1 96.5 233 PRO B O 1
ATOM 4228 N N . ASP B 1 234 ? 21.109 -19.891 -19.875 1 96.81 234 ASP B N 1
ATOM 4229 C CA . ASP B 1 234 ? 21.891 -20.75 -19 1 96.81 234 ASP B CA 1
ATOM 4230 C C . ASP B 1 234 ? 22.094 -20.109 -17.625 1 96.81 234 ASP B C 1
ATOM 4232 O O . ASP B 1 234 ? 22.922 -20.562 -16.828 1 96.81 234 ASP B O 1
ATOM 4236 N N . LEU B 1 235 ? 21.266 -19.062 -17.328 1 98.44 235 LEU B N 1
ATOM 4237 C CA . LEU B 1 235 ? 21.328 -18.469 -16 1 98.44 235 LEU B CA 1
ATOM 4238 C C . LEU B 1 235 ? 20.906 -19.484 -14.938 1 98.44 235 LEU B C 1
ATOM 4240 O O . LEU B 1 235 ? 19.969 -20.266 -15.156 1 98.44 235 LEU B O 1
ATOM 4244 N N . ASP B 1 236 ? 21.562 -19.391 -13.828 1 98.25 236 ASP B N 1
ATOM 4245 C CA . ASP B 1 236 ? 21.109 -20.266 -12.75 1 98.25 236 ASP B CA 1
ATOM 4246 C C . ASP B 1 236 ? 20.594 -19.453 -11.562 1 98.25 236 ASP B C 1
ATOM 4248 O O . ASP B 1 236 ? 20.156 -20.016 -10.562 1 98.25 236 ASP B O 1
ATOM 4252 N N . CYS B 1 237 ? 20.688 -18.109 -11.688 1 98.62 237 CYS B N 1
ATOM 4253 C CA . CYS B 1 237 ? 20.141 -17.25 -10.648 1 98.62 237 CYS B CA 1
ATOM 4254 C C . CYS B 1 237 ? 19.781 -15.875 -11.211 1 98.62 237 CYS B C 1
ATOM 4256 O O . CYS B 1 237 ? 20.531 -15.32 -12.023 1 98.62 237 CYS B O 1
ATOM 4258 N N . ILE B 1 238 ? 18.672 -15.312 -10.836 1 98.88 238 ILE B N 1
ATOM 4259 C CA . ILE B 1 238 ? 18.297 -13.945 -11.18 1 98.88 238 ILE B CA 1
ATOM 4260 C C . ILE B 1 238 ? 18.016 -13.148 -9.906 1 98.88 238 ILE B C 1
ATOM 4262 O O . ILE B 1 238 ? 17.234 -13.586 -9.047 1 98.88 238 ILE B O 1
ATOM 4266 N N . TYR B 1 239 ? 18.734 -12.055 -9.695 1 98.88 239 TYR B N 1
ATOM 4267 C CA . TYR B 1 239 ? 18.484 -11.109 -8.617 1 98.88 239 TYR B CA 1
ATOM 4268 C C . TYR B 1 239 ? 17.625 -9.945 -9.102 1 98.88 239 TYR B C 1
ATOM 4270 O O . TYR B 1 239 ? 17.938 -9.305 -10.102 1 98.88 239 TYR B O 1
ATOM 4278 N N . PHE B 1 240 ? 16.5 -9.727 -8.406 1 98.81 240 PHE B N 1
ATOM 4279 C CA . PHE B 1 240 ? 15.555 -8.688 -8.781 1 98.81 240 PHE B CA 1
ATOM 4280 C C . PHE B 1 240 ? 15.664 -7.484 -7.852 1 98.81 240 PHE B C 1
ATOM 4282 O O . PHE B 1 240 ? 16.078 -7.625 -6.699 1 98.81 240 PHE B O 1
ATOM 4289 N N . SER B 1 241 ? 15.25 -6.34 -8.328 1 97.88 241 SER B N 1
ATOM 4290 C CA . SER B 1 241 ? 15.32 -5.121 -7.531 1 97.88 241 SER B CA 1
ATOM 4291 C C . SER B 1 241 ? 14.414 -5.215 -6.305 1 97.88 241 SER B C 1
ATOM 4293 O O . SER B 1 241 ? 14.68 -4.582 -5.281 1 97.88 241 SER B O 1
ATOM 4295 N N . ASN B 1 242 ? 13.281 -5.922 -6.414 1 97.5 242 ASN B N 1
ATOM 4296 C CA . ASN B 1 242 ? 12.406 -6.125 -5.266 1 97.5 242 ASN B CA 1
ATOM 4297 C C . ASN B 1 242 ? 11.5 -7.332 -5.461 1 97.5 242 ASN B C 1
ATOM 4299 O O . ASN B 1 242 ? 11.539 -7.984 -6.504 1 97.5 242 ASN B O 1
ATOM 4303 N N . ASP B 1 243 ? 10.68 -7.582 -4.488 1 98.19 243 ASP B N 1
ATOM 4304 C CA . ASP B 1 243 ? 9.883 -8.797 -4.434 1 98.19 243 ASP B CA 1
ATOM 4305 C C . ASP B 1 243 ? 8.742 -8.758 -5.453 1 98.19 243 ASP B C 1
ATOM 4307 O O . ASP B 1 243 ? 8.336 -9.797 -5.973 1 98.19 243 ASP B O 1
ATOM 4311 N N . ASP B 1 244 ? 8.188 -7.594 -5.773 1 97.69 244 ASP B N 1
ATOM 4312 C CA . ASP B 1 244 ? 7.125 -7.508 -6.77 1 97.69 244 ASP B CA 1
ATOM 4313 C C . ASP B 1 244 ? 7.598 -8.023 -8.125 1 97.69 244 ASP B C 1
ATOM 4315 O O . ASP B 1 244 ? 6.922 -8.844 -8.75 1 97.69 244 ASP B O 1
ATOM 4319 N N . VAL B 1 245 ? 8.727 -7.562 -8.5 1 98.25 245 VAL B N 1
ATOM 4320 C CA . VAL B 1 245 ? 9.305 -7.961 -9.773 1 98.25 245 VAL B CA 1
ATOM 4321 C C . VAL B 1 245 ? 9.719 -9.43 -9.719 1 98.25 245 VAL B C 1
ATOM 4323 O O . VAL B 1 245 ? 9.461 -10.188 -10.664 1 98.25 245 VAL B O 1
ATOM 4326 N N . ALA B 1 246 ? 10.297 -9.836 -8.625 1 98.75 246 ALA B N 1
ATOM 4327 C CA . ALA B 1 246 ? 10.719 -11.219 -8.453 1 98.75 246 ALA B CA 1
ATOM 4328 C C . ALA B 1 246 ? 9.531 -12.172 -8.555 1 98.75 246 ALA B C 1
ATOM 4330 O O . ALA B 1 246 ? 9.625 -13.234 -9.172 1 98.75 246 ALA B O 1
ATOM 4331 N N . PHE B 1 247 ? 8.477 -11.75 -7.953 1 98.75 247 PHE B N 1
ATOM 4332 C CA . PHE B 1 247 ? 7.289 -12.594 -7.969 1 98.75 247 PHE B CA 1
ATOM 4333 C C . PHE B 1 247 ? 6.738 -12.734 -9.383 1 98.75 247 PHE B C 1
ATOM 4335 O O . PHE B 1 247 ? 6.27 -13.805 -9.766 1 98.75 247 PHE B O 1
ATOM 4342 N N . GLY B 1 248 ? 6.762 -11.625 -10.125 1 98.69 248 GLY B N 1
ATOM 4343 C CA . GLY B 1 248 ? 6.422 -11.719 -11.539 1 98.69 248 GLY B CA 1
ATOM 4344 C C . GLY B 1 248 ? 7.293 -12.703 -12.305 1 98.69 248 GLY B C 1
ATOM 4345 O O . GLY B 1 248 ? 6.797 -13.469 -13.125 1 98.69 248 GLY B O 1
ATOM 4346 N N . GLY B 1 249 ? 8.555 -12.664 -12.039 1 98.88 249 GLY B N 1
ATOM 4347 C CA . GLY B 1 249 ? 9.461 -13.633 -12.633 1 98.88 249 GLY B CA 1
ATOM 4348 C C . GLY B 1 249 ? 9.117 -15.062 -12.273 1 98.88 249 GLY B C 1
ATOM 4349 O O . GLY B 1 249 ? 9.172 -15.953 -13.133 1 98.88 249 GLY B O 1
ATOM 4350 N N . LEU B 1 250 ? 8.789 -15.281 -11.016 1 98.88 250 LEU B N 1
ATOM 4351 C CA . LEU B 1 250 ? 8.391 -16.625 -10.578 1 98.88 250 LEU B CA 1
ATOM 4352 C C . LEU B 1 250 ? 7.16 -17.094 -11.344 1 98.88 250 LEU B C 1
ATOM 4354 O O . LEU B 1 250 ? 7.109 -18.25 -11.781 1 98.88 250 LEU B O 1
ATOM 4358 N N . CYS B 1 251 ? 6.164 -16.219 -11.469 1 98.81 251 CYS B N 1
ATOM 4359 C CA . CYS B 1 251 ? 4.945 -16.578 -12.188 1 98.81 251 CYS B CA 1
ATOM 4360 C C . CYS B 1 251 ? 5.262 -17 -13.617 1 98.81 251 CYS B C 1
ATOM 4362 O O . CYS B 1 251 ? 4.711 -17.984 -14.117 1 98.81 251 CYS B O 1
ATOM 4364 N N . TYR B 1 252 ? 6.199 -16.25 -14.273 1 98.81 252 TYR B N 1
ATOM 4365 C CA . TYR B 1 252 ? 6.621 -16.641 -15.617 1 98.81 252 TYR B CA 1
ATOM 4366 C C . TYR B 1 252 ? 7.238 -18.031 -15.617 1 98.81 252 TYR B C 1
ATOM 4368 O O . TYR B 1 252 ? 6.895 -18.875 -16.453 1 98.81 252 TYR B O 1
ATOM 4376 N N . CYS B 1 253 ? 8.141 -18.312 -14.688 1 98.75 253 CYS B N 1
ATOM 4377 C CA . CYS B 1 253 ? 8.836 -19.594 -14.625 1 98.75 253 CYS B CA 1
ATOM 4378 C C . CYS B 1 253 ? 7.852 -20.734 -14.43 1 98.75 253 CYS B C 1
ATOM 4380 O O . CYS B 1 253 ? 7.957 -21.781 -15.094 1 98.75 253 CYS B O 1
ATOM 4382 N N . ILE B 1 254 ? 6.902 -20.531 -13.531 1 98.5 254 ILE B N 1
ATOM 4383 C CA . ILE B 1 254 ? 5.906 -21.562 -13.258 1 98.5 254 ILE B CA 1
ATOM 4384 C C . ILE B 1 254 ? 5.113 -21.859 -14.523 1 98.5 254 ILE B C 1
ATOM 4386 O O . ILE B 1 254 ? 4.953 -23.031 -14.898 1 98.5 254 ILE B O 1
ATOM 4390 N N . GLU B 1 255 ? 4.68 -20.844 -15.195 1 97.5 255 GLU B N 1
ATOM 4391 C CA . GLU B 1 255 ? 3.896 -21.031 -16.406 1 97.5 255 GLU B CA 1
ATOM 4392 C C . GLU B 1 255 ? 4.727 -21.688 -17.516 1 97.5 255 GLU B C 1
ATOM 4394 O O . GLU B 1 255 ? 4.211 -22.484 -18.281 1 97.5 255 GLU B O 1
ATOM 4399 N N . ALA B 1 256 ? 6.004 -21.391 -17.547 1 97.88 256 ALA B N 1
ATOM 4400 C CA . ALA B 1 256 ? 6.898 -21.891 -18.594 1 97.88 256 ALA B CA 1
ATOM 4401 C C . ALA B 1 256 ? 7.441 -23.266 -18.234 1 97.88 256 ALA B C 1
ATOM 4403 O O . ALA B 1 256 ? 8.156 -23.891 -19.031 1 97.88 256 ALA B O 1
ATOM 4404 N N . GLY B 1 257 ? 7.168 -23.734 -17.062 1 97.62 257 GLY B N 1
ATOM 4405 C CA . GLY B 1 257 ? 7.648 -25.047 -16.625 1 97.62 257 GLY B CA 1
ATOM 4406 C C . GLY B 1 257 ? 9.109 -25.031 -16.234 1 97.62 257 GLY B C 1
ATOM 4407 O O . GLY B 1 257 ? 9.789 -26.062 -16.312 1 97.62 257 GLY B O 1
ATOM 4408 N N . ILE B 1 258 ? 9.633 -23.875 -15.891 1 98.31 258 ILE B N 1
ATOM 4409 C CA . ILE B 1 258 ? 11.016 -23.75 -15.438 1 98.31 258 ILE B CA 1
ATOM 4410 C C . ILE B 1 258 ? 11.094 -24 -13.938 1 98.31 258 ILE B C 1
ATOM 4412 O O . ILE B 1 258 ? 10.414 -23.344 -13.148 1 98.31 258 ILE B O 1
ATOM 4416 N N . ALA B 1 259 ? 11.938 -24.906 -13.5 1 97.88 259 ALA B N 1
ATOM 4417 C CA . ALA B 1 259 ? 12.023 -25.312 -12.102 1 97.88 259 ALA B CA 1
ATOM 4418 C C . ALA B 1 259 ? 12.719 -24.25 -11.266 1 97.88 259 ALA B C 1
ATOM 4420 O O . ALA B 1 259 ? 13.852 -23.844 -11.562 1 97.88 259 ALA B O 1
ATOM 4421 N N . VAL B 1 260 ? 12.102 -23.766 -10.273 1 98.25 260 VAL B N 1
ATOM 4422 C CA . VAL B 1 260 ? 12.641 -22.828 -9.297 1 98.25 260 VAL B CA 1
ATOM 4423 C C . VAL B 1 260 ? 12.711 -23.484 -7.922 1 98.25 260 VAL B C 1
ATOM 4425 O O . VAL B 1 260 ? 11.711 -24.031 -7.438 1 98.25 260 VAL B O 1
ATOM 4428 N N . PRO B 1 261 ? 13.828 -23.547 -7.301 1 97.5 261 PRO B N 1
ATOM 4429 C CA . PRO B 1 261 ? 15.062 -22.844 -7.656 1 97.5 261 PRO B CA 1
ATOM 4430 C C . PRO B 1 261 ? 16.047 -23.719 -8.438 1 97.5 261 PRO B C 1
ATOM 4432 O O . PRO B 1 261 ? 17.156 -23.297 -8.734 1 97.5 261 PRO B O 1
ATOM 4435 N N . ASN B 1 262 ? 15.672 -24.922 -8.773 1 96.81 262 ASN B N 1
ATOM 4436 C CA . ASN B 1 262 ? 16.641 -25.906 -9.25 1 96.81 262 ASN B CA 1
ATOM 4437 C C . ASN B 1 262 ? 17.234 -25.5 -10.594 1 96.81 262 ASN B C 1
ATOM 4439 O O . ASN B 1 262 ? 18.438 -25.656 -10.805 1 96.81 262 ASN B O 1
ATOM 4443 N N . SER B 1 263 ? 16.453 -25.047 -11.547 1 97.81 263 SER B N 1
ATOM 4444 C CA . SER B 1 263 ? 16.969 -24.594 -12.836 1 97.81 263 SER B CA 1
ATOM 4445 C C . SER B 1 263 ? 17.453 -23.156 -12.758 1 97.81 263 SER B C 1
ATOM 4447 O O . SER B 1 263 ? 18.516 -22.812 -13.289 1 97.81 263 SER B O 1
ATOM 4449 N N . VAL B 1 264 ? 16.672 -22.344 -12.102 1 98.56 264 VAL B N 1
ATOM 4450 C CA . VAL B 1 264 ? 17.047 -20.953 -11.906 1 98.56 264 VAL B CA 1
ATOM 4451 C C . VAL B 1 264 ? 16.531 -20.453 -10.555 1 98.56 264 VAL B C 1
ATOM 4453 O O . VAL B 1 264 ? 15.336 -20.516 -10.273 1 98.56 264 VAL B O 1
ATOM 4456 N N . ALA B 1 265 ? 17.438 -20.047 -9.68 1 98.69 265 ALA B N 1
ATOM 4457 C CA . ALA B 1 265 ? 17.062 -19.438 -8.398 1 98.69 265 ALA B CA 1
ATOM 4458 C C . ALA B 1 265 ? 16.641 -17.984 -8.586 1 98.69 265 ALA B C 1
ATOM 4460 O O . ALA B 1 265 ? 17.156 -17.297 -9.484 1 98.69 265 ALA B O 1
ATOM 4461 N N . LEU B 1 266 ? 15.734 -17.547 -7.797 1 98.88 266 LEU B N 1
ATOM 4462 C CA . LEU B 1 266 ? 15.258 -16.172 -7.82 1 98.88 266 LEU B CA 1
ATOM 4463 C C . LEU B 1 266 ? 15.469 -15.5 -6.465 1 98.88 266 LEU B C 1
ATOM 4465 O O . LEU B 1 266 ? 15.305 -16.141 -5.422 1 98.88 266 LEU B O 1
ATOM 4469 N N . ALA B 1 267 ? 15.82 -14.258 -6.484 1 98.88 267 ALA B N 1
ATOM 4470 C CA . ALA B 1 267 ? 16 -13.477 -5.266 1 98.88 267 ALA B CA 1
ATOM 4471 C C . ALA B 1 267 ? 15.43 -12.07 -5.422 1 98.88 267 ALA B C 1
ATOM 4473 O O . ALA B 1 267 ? 15.617 -11.43 -6.457 1 98.88 267 ALA B O 1
ATOM 4474 N N . GLY B 1 268 ? 14.695 -11.633 -4.434 1 98.62 268 GLY B N 1
ATOM 4475 C CA . GLY B 1 268 ? 14.133 -10.297 -4.402 1 98.62 268 GLY B CA 1
ATOM 4476 C C . GLY B 1 268 ? 14.578 -9.484 -3.201 1 98.62 268 GLY B C 1
ATOM 4477 O O . GLY B 1 268 ? 15.727 -9.594 -2.77 1 98.62 268 GLY B O 1
ATOM 4478 N N . PHE B 1 269 ? 13.703 -8.578 -2.785 1 98.62 269 PHE B N 1
ATOM 4479 C CA . PHE B 1 269 ? 14.055 -7.691 -1.683 1 98.62 269 PHE B CA 1
ATOM 4480 C C . PHE B 1 269 ? 12.797 -7.141 -1.012 1 98.62 269 PHE B C 1
ATOM 4482 O O . PHE B 1 269 ? 11.82 -6.809 -1.686 1 98.62 269 PHE B O 1
ATOM 4489 N N . ASN B 1 270 ? 12.797 -7.062 0.339 1 97.81 270 ASN B N 1
ATOM 4490 C CA . ASN B 1 270 ? 11.812 -6.445 1.226 1 97.81 270 ASN B CA 1
ATOM 4491 C C . ASN B 1 270 ? 11.078 -7.488 2.055 1 97.81 270 ASN B C 1
ATOM 4493 O O . ASN B 1 270 ? 10.555 -7.18 3.129 1 97.81 270 ASN B O 1
ATOM 4497 N N . GLY B 1 271 ? 10.992 -8.711 1.541 1 97.44 271 GLY B N 1
ATOM 4498 C CA . GLY B 1 271 ? 10.25 -9.734 2.271 1 97.44 271 GLY B CA 1
ATOM 4499 C C . GLY B 1 271 ? 8.758 -9.477 2.299 1 97.44 271 GLY B C 1
ATOM 4500 O O . GLY B 1 271 ? 8.133 -9.5 3.365 1 97.44 271 GLY B O 1
ATOM 4501 N N . LEU B 1 272 ? 8.164 -9.289 1.136 1 96.88 272 LEU B N 1
ATOM 4502 C CA . LEU B 1 272 ? 6.754 -8.914 1.056 1 96.88 272 LEU B CA 1
ATOM 4503 C C . LEU B 1 272 ? 5.863 -10.148 1.211 1 96.88 272 LEU B C 1
ATOM 4505 O O . LEU B 1 272 ? 6.273 -11.258 0.889 1 96.88 272 LEU B O 1
ATOM 4509 N N . GLY B 1 273 ? 4.605 -9.852 1.607 1 95.75 273 GLY B N 1
ATOM 4510 C CA . GLY B 1 273 ? 3.643 -10.906 1.891 1 95.75 273 GLY B CA 1
ATOM 4511 C C . GLY B 1 273 ? 3.24 -11.695 0.659 1 95.75 273 GLY B C 1
ATOM 4512 O O . GLY B 1 273 ? 2.826 -12.852 0.763 1 95.75 273 GLY B O 1
ATOM 4513 N N . LEU B 1 274 ? 3.381 -11.117 -0.507 1 96.88 274 LEU B N 1
ATOM 4514 C CA . LEU B 1 274 ? 2.961 -11.805 -1.725 1 96.88 274 LEU B CA 1
ATOM 4515 C C . LEU B 1 274 ? 3.807 -13.047 -1.963 1 96.88 274 LEU B C 1
ATOM 4517 O O . LEU B 1 274 ? 3.357 -13.992 -2.619 1 96.88 274 LEU B O 1
ATOM 4521 N N . LEU B 1 275 ? 4.984 -13.133 -1.357 1 98.06 275 LEU B N 1
ATOM 4522 C CA . LEU B 1 275 ? 5.867 -14.281 -1.533 1 98.06 275 LEU B CA 1
ATOM 4523 C C . LEU B 1 275 ? 5.266 -15.531 -0.894 1 98.06 275 LEU B C 1
ATOM 4525 O O . LEU B 1 275 ? 5.648 -16.656 -1.234 1 98.06 275 LEU B O 1
ATOM 4529 N N . GLU B 1 276 ? 4.344 -15.32 -0.029 1 97.5 276 GLU B N 1
ATOM 4530 C CA . GLU B 1 276 ? 3.715 -16.422 0.676 1 97.5 276 GLU B CA 1
ATOM 4531 C C . GLU B 1 276 ? 2.775 -17.203 -0.244 1 97.5 276 GLU B C 1
ATOM 4533 O O . GLU B 1 276 ? 2.266 -18.266 0.131 1 97.5 276 GLU B O 1
ATOM 4538 N N . GLY B 1 277 ? 2.551 -16.703 -1.432 1 98.12 277 GLY B N 1
ATOM 4539 C CA . GLY B 1 277 ? 1.863 -17.5 -2.438 1 98.12 277 GLY B CA 1
ATOM 4540 C C . GLY B 1 277 ? 2.592 -18.797 -2.783 1 98.12 277 GLY B C 1
ATOM 4541 O O . GLY B 1 277 ? 1.961 -19.828 -3.008 1 98.12 277 GLY B O 1
ATOM 4542 N N . PHE B 1 278 ? 3.918 -18.688 -2.814 1 98.31 278 PHE B N 1
ATOM 4543 C CA . PHE B 1 278 ? 4.801 -19.828 -3.023 1 98.31 278 PHE B CA 1
ATOM 4544 C C . PHE B 1 278 ? 5.969 -19.797 -2.047 1 98.31 278 PHE B C 1
ATOM 4546 O O . PHE B 1 278 ? 7.094 -19.469 -2.426 1 98.31 278 PHE B O 1
ATOM 4553 N N . PRO 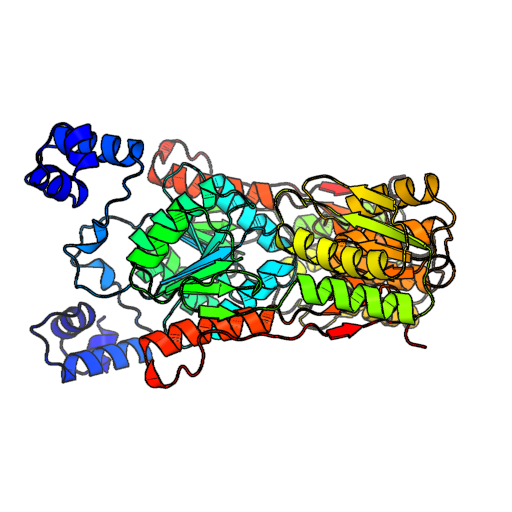B 1 279 ? 5.695 -20.234 -0.839 1 97 279 PRO B N 1
ATOM 4554 C CA . PRO B 1 279 ? 6.691 -20.078 0.222 1 97 279 PRO B CA 1
ATOM 4555 C C . PRO B 1 279 ? 8.008 -20.781 -0.092 1 97 279 PRO B C 1
ATOM 4557 O O . PRO B 1 279 ? 8.008 -21.953 -0.496 1 97 279 PRO B O 1
ATOM 4560 N N . GLY B 1 280 ? 9.062 -20.016 0.022 1 96.69 280 GLY B N 1
ATOM 4561 C CA . GLY B 1 280 ? 10.383 -20.609 -0.045 1 96.69 280 GLY B CA 1
ATOM 4562 C C . GLY B 1 280 ? 10.969 -20.625 -1.446 1 96.69 280 GLY B C 1
ATOM 4563 O O . GLY B 1 280 ? 12.125 -21 -1.642 1 96.69 280 GLY B O 1
ATOM 4564 N N . LEU B 1 281 ? 10.242 -20.172 -2.412 1 98.06 281 LEU B N 1
ATOM 4565 C CA . LEU B 1 281 ? 10.719 -20.312 -3.785 1 98.06 281 LEU B CA 1
ATOM 4566 C C . LEU B 1 281 ? 11.555 -19.094 -4.191 1 98.06 281 LEU B C 1
ATOM 4568 O O . LEU B 1 281 ? 12.344 -19.172 -5.137 1 98.06 281 LEU B O 1
ATOM 4572 N N . ILE B 1 282 ? 11.336 -17.969 -3.488 1 98.62 282 ILE B N 1
ATOM 4573 C CA . ILE B 1 282 ? 12.109 -16.766 -3.771 1 98.62 282 ILE B CA 1
ATOM 4574 C C . ILE B 1 282 ? 12.945 -16.391 -2.551 1 98.62 282 ILE B C 1
ATOM 4576 O O . ILE B 1 282 ? 12.406 -16.203 -1.456 1 98.62 282 ILE B O 1
ATOM 4580 N N . ALA B 1 283 ? 14.242 -16.344 -2.723 1 98.69 283 ALA B N 1
ATOM 4581 C CA . ALA B 1 283 ? 15.086 -15.734 -1.69 1 98.69 283 ALA B CA 1
ATOM 4582 C C . ALA B 1 283 ? 14.812 -14.242 -1.565 1 98.69 283 ALA B C 1
ATOM 4584 O O . ALA B 1 283 ? 14.461 -13.578 -2.549 1 98.69 283 ALA B O 1
ATOM 4585 N N . THR B 1 284 ? 14.914 -13.727 -0.327 1 98.62 284 THR B N 1
ATOM 4586 C CA . THR B 1 284 ? 14.672 -12.297 -0.136 1 98.62 284 THR B CA 1
ATOM 4587 C C . THR B 1 284 ? 15.328 -11.805 1.15 1 98.62 284 THR B C 1
ATOM 4589 O O . THR B 1 284 ? 15.852 -12.602 1.933 1 98.62 284 THR B O 1
ATOM 4592 N N . SER B 1 285 ? 15.469 -10.516 1.271 1 98.38 285 SER B N 1
ATOM 4593 C CA . SER B 1 285 ? 15.859 -9.844 2.508 1 98.38 285 SER B CA 1
ATOM 4594 C C . SER B 1 285 ? 14.68 -9.125 3.141 1 98.38 285 SER B C 1
ATOM 4596 O O . SER B 1 285 ? 14.078 -8.242 2.52 1 98.38 285 SER B O 1
ATOM 4598 N N . THR B 1 286 ? 14.312 -9.492 4.32 1 97.75 286 THR B N 1
ATOM 4599 C CA . THR B 1 286 ? 13.211 -8.836 5.016 1 97.75 286 THR B CA 1
ATOM 4600 C C . THR B 1 286 ? 13.68 -7.531 5.652 1 97.75 286 THR B C 1
ATOM 4602 O O . THR B 1 286 ? 14.695 -7.504 6.348 1 97.75 286 THR B O 1
ATOM 4605 N N . THR B 1 287 ? 12.828 -6.496 5.277 1 96.62 287 THR B N 1
ATOM 4606 C CA . THR B 1 287 ? 13.148 -5.168 5.793 1 96.62 287 THR B CA 1
ATOM 4607 C C . THR B 1 287 ? 12.156 -4.75 6.867 1 96.62 287 THR B C 1
ATOM 4609 O O . THR B 1 287 ? 10.992 -5.16 6.84 1 96.62 287 THR B O 1
ATOM 4612 N N . GLN B 1 288 ? 12.422 -4.52 8.094 1 94.94 288 GLN B N 1
ATOM 4613 C CA . GLN B 1 288 ? 11.625 -4.156 9.266 1 94.94 288 GLN B CA 1
ATOM 4614 C C . GLN B 1 288 ? 10.953 -2.803 9.07 1 94.94 288 GLN B C 1
ATOM 4616 O O . GLN B 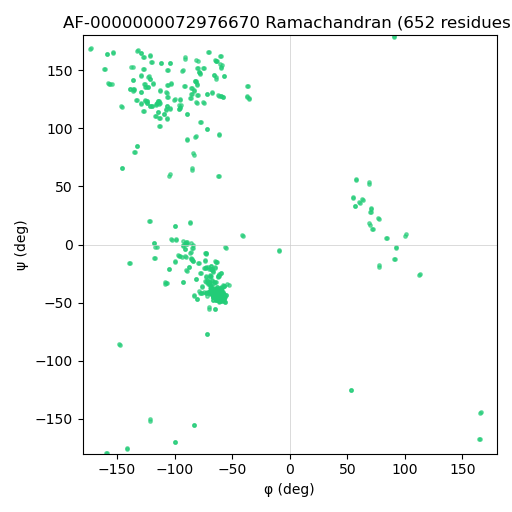1 288 ? 11.117 -1.898 9.891 1 94.94 288 GLN B O 1
ATOM 4621 N N . ARG B 1 289 ? 10.102 -2.711 7.973 1 97.31 289 ARG B N 1
ATOM 4622 C CA . ARG B 1 289 ? 9.531 -1.438 7.535 1 97.31 289 ARG B CA 1
ATOM 4623 C C . ARG B 1 289 ? 8.633 -0.84 8.617 1 97.31 289 ARG B C 1
ATOM 4625 O O . ARG B 1 289 ? 8.719 0.356 8.898 1 97.31 289 ARG B O 1
ATOM 4632 N N . HIS B 1 290 ? 7.789 -1.648 9.195 1 96.69 290 HIS B N 1
ATOM 4633 C CA . HIS B 1 290 ? 6.922 -1.18 10.266 1 96.69 290 HIS B CA 1
ATOM 4634 C C . HIS B 1 290 ? 7.738 -0.686 11.461 1 96.69 290 HIS B C 1
ATOM 4636 O O . HIS B 1 290 ? 7.445 0.372 12.023 1 96.69 290 HIS B O 1
ATOM 4642 N N . ASP B 1 291 ? 8.75 -1.388 11.828 1 97.75 291 ASP B N 1
ATOM 4643 C CA . ASP B 1 291 ? 9.609 -1.021 12.945 1 97.75 291 ASP B CA 1
ATOM 4644 C C . ASP B 1 291 ? 10.352 0.286 12.664 1 97.75 291 ASP B C 1
ATOM 4646 O O . ASP B 1 291 ? 10.547 1.104 13.562 1 97.75 291 ASP B O 1
ATOM 4650 N N . ILE B 1 292 ? 10.773 0.421 11.477 1 98.25 292 ILE B N 1
ATOM 4651 C CA . ILE B 1 292 ? 11.438 1.66 11.078 1 98.25 292 ILE B CA 1
ATOM 4652 C C . ILE B 1 292 ? 10.484 2.84 11.289 1 98.25 292 ILE B C 1
ATOM 4654 O O . ILE B 1 292 ? 10.875 3.861 11.859 1 98.25 292 ILE B O 1
ATOM 4658 N N . GLY B 1 293 ? 9.25 2.686 10.828 1 98.25 293 GLY B N 1
ATOM 4659 C CA . GLY B 1 293 ? 8.266 3.729 11.039 1 98.25 293 GLY B CA 1
ATOM 4660 C C . GLY B 1 293 ? 8.023 4.043 12.5 1 98.25 293 GLY B C 1
ATOM 4661 O O . GLY B 1 293 ? 8.039 5.207 12.906 1 98.25 293 GLY B O 1
ATOM 4662 N N . ARG B 1 294 ? 7.828 3.014 13.266 1 97.56 294 ARG B N 1
ATOM 4663 C CA . ARG B 1 294 ? 7.551 3.18 14.688 1 97.56 294 ARG B CA 1
ATOM 4664 C C . ARG B 1 294 ? 8.711 3.865 15.398 1 97.56 294 ARG B C 1
ATOM 4666 O O . ARG B 1 294 ? 8.508 4.773 16.203 1 97.56 294 ARG B O 1
ATOM 4673 N N . ALA B 1 295 ? 9.922 3.447 15.102 1 97.25 295 ALA B N 1
ATOM 4674 C CA . ALA B 1 295 ? 11.117 4.031 15.711 1 97.25 295 ALA B CA 1
ATOM 4675 C C . ALA B 1 295 ? 11.258 5.504 15.328 1 97.25 295 ALA B C 1
ATOM 4677 O O . ALA B 1 295 ? 11.648 6.328 16.156 1 97.25 295 ALA B O 1
ATOM 4678 N N . SER B 1 296 ? 10.945 5.848 14.07 1 98.19 296 SER B N 1
ATOM 4679 C CA . SER B 1 296 ? 11.039 7.227 13.602 1 98.19 296 SER B CA 1
ATOM 4680 C C . SER B 1 296 ? 10.062 8.133 14.336 1 98.19 296 SER B C 1
ATOM 4682 O O . SER B 1 296 ? 10.422 9.25 14.727 1 98.19 296 SER B O 1
ATOM 4684 N N . ALA B 1 297 ? 8.867 7.633 14.516 1 96.81 297 ALA B N 1
ATOM 4685 C CA . ALA B 1 297 ? 7.875 8.367 15.305 1 96.81 297 ALA B CA 1
ATOM 4686 C C . ALA B 1 297 ? 8.359 8.57 16.734 1 96.81 297 ALA B C 1
ATOM 4688 O O . ALA B 1 297 ? 8.203 9.656 17.297 1 96.81 297 ALA B O 1
ATOM 4689 N N . GLY B 1 298 ? 8.922 7.531 17.297 1 95.44 298 GLY B N 1
ATOM 4690 C CA . GLY B 1 298 ? 9.469 7.609 18.641 1 95.44 298 GLY B CA 1
ATOM 4691 C C . GLY B 1 298 ? 10.562 8.656 18.781 1 95.44 298 GLY B C 1
ATOM 4692 O O . GLY B 1 298 ? 10.609 9.383 19.781 1 95.44 298 GLY B O 1
ATOM 4693 N N . ILE B 1 299 ? 11.375 8.773 17.828 1 96.5 299 ILE B N 1
ATOM 4694 C CA . ILE B 1 299 ? 12.461 9.742 17.844 1 96.5 299 ILE B CA 1
ATOM 4695 C C . ILE B 1 299 ? 11.883 11.156 17.859 1 96.5 299 ILE B C 1
ATOM 4697 O O . ILE B 1 299 ? 12.352 12.016 18.609 1 96.5 299 ILE B O 1
ATOM 4701 N N . ILE B 1 300 ? 10.875 11.406 17 1 95.75 300 ILE B N 1
ATOM 4702 C CA . ILE B 1 300 ? 10.234 12.719 16.969 1 95.75 300 ILE B CA 1
ATOM 4703 C C . ILE B 1 300 ? 9.68 13.047 18.359 1 95.75 300 ILE B C 1
ATOM 4705 O O . ILE B 1 300 ? 9.953 14.125 18.906 1 95.75 300 ILE B O 1
ATOM 4709 N N . THR B 1 301 ? 8.977 12.148 18.938 1 93 301 THR B N 1
ATOM 4710 C CA . THR B 1 301 ? 8.328 12.375 20.234 1 93 301 THR B CA 1
ATOM 4711 C C . THR B 1 301 ? 9.375 12.578 21.328 1 93 301 THR B C 1
ATOM 4713 O O . THR B 1 301 ? 9.258 13.5 22.141 1 93 301 THR B O 1
ATOM 4716 N N . GLN B 1 302 ? 10.375 11.766 21.312 1 92.62 302 GLN B N 1
ATOM 4717 C CA . GLN B 1 302 ? 11.422 11.852 22.328 1 92.62 302 GLN B CA 1
ATOM 4718 C C . GLN B 1 302 ? 12.242 13.125 22.172 1 92.62 302 GLN B C 1
ATOM 4720 O O . GLN B 1 302 ? 12.648 13.734 23.172 1 92.62 302 GLN B O 1
ATOM 4725 N N . SER B 1 303 ? 12.5 13.5 20.969 1 91.69 303 SER B N 1
ATOM 4726 C CA . SER B 1 303 ? 13.281 14.703 20.719 1 91.69 303 SER B CA 1
ATOM 4727 C C . SER B 1 303 ? 12.578 15.945 21.25 1 91.69 303 SER B C 1
ATOM 4729 O O . SER B 1 303 ? 13.234 16.906 21.656 1 91.69 303 SER B O 1
ATOM 4731 N N . LEU B 1 304 ? 11.289 15.906 21.328 1 87.31 304 LEU B N 1
ATOM 4732 C CA . LEU B 1 304 ? 10.484 17.047 21.75 1 87.31 304 LEU B CA 1
ATOM 4733 C C . LEU B 1 304 ? 10.219 17 23.25 1 87.31 304 LEU B C 1
ATOM 4735 O O . LEU B 1 304 ? 10.227 18.031 23.922 1 87.31 304 LEU B O 1
ATOM 4739 N N . GLN B 1 305 ? 10.117 15.859 23.766 1 84.31 305 GLN B N 1
ATOM 4740 C CA . GLN B 1 305 ? 9.633 15.734 25.125 1 84.31 305 GLN B CA 1
ATOM 4741 C C . GLN B 1 305 ? 10.766 15.344 26.078 1 84.31 305 GLN B C 1
ATOM 4743 O O . GLN B 1 305 ? 10.734 15.68 27.266 1 84.31 305 GLN B O 1
ATOM 4748 N N . SER B 1 306 ? 11.688 14.547 25.531 1 84.94 306 SER B N 1
ATOM 4749 C CA . SER B 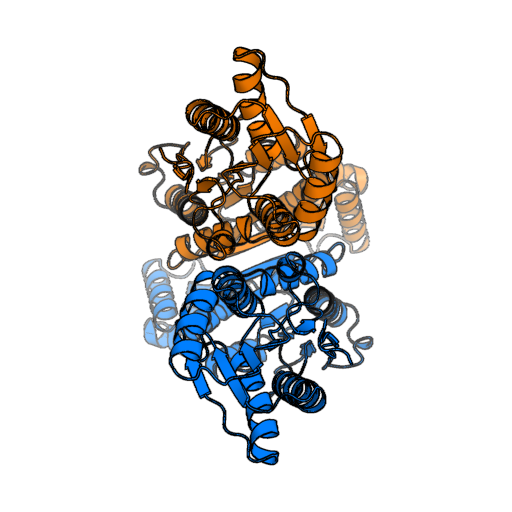1 306 ? 12.766 14.016 26.344 1 84.94 306 SER B CA 1
ATOM 4750 C C . SER B 1 306 ? 14.062 13.898 25.547 1 84.94 306 SER B C 1
ATOM 4752 O O . SER B 1 306 ? 14.617 12.805 25.422 1 84.94 306 SER B O 1
ATOM 4754 N N . PRO B 1 307 ? 14.617 15.047 25.141 1 81.25 307 PRO B N 1
ATOM 4755 C CA . PRO B 1 307 ? 15.797 15.008 24.266 1 81.25 307 PRO B CA 1
ATOM 4756 C C . PRO B 1 307 ? 16.969 14.281 24.906 1 81.25 307 PRO B C 1
ATOM 4758 O O . PRO B 1 307 ? 17.797 13.688 24.203 1 81.25 307 PRO B O 1
ATOM 4761 N N . GLU B 1 308 ? 17.031 14.219 26.156 1 78.62 308 GLU B N 1
ATOM 4762 C CA . GLU B 1 308 ? 18.125 13.578 26.875 1 78.62 308 GLU B CA 1
ATOM 4763 C C . GLU B 1 308 ? 18.078 12.062 26.719 1 78.62 308 GLU B C 1
ATOM 4765 O O . GLU B 1 308 ? 19.094 11.383 26.906 1 78.62 308 GLU B O 1
ATOM 4770 N N . GLN B 1 309 ? 17 11.586 26.375 1 73.44 309 GLN B N 1
ATOM 4771 C CA . GLN B 1 309 ? 16.812 10.141 26.25 1 73.44 309 GLN B CA 1
ATOM 4772 C C . GLN B 1 309 ? 17.266 9.641 24.875 1 73.44 309 GLN B C 1
ATOM 4774 O O . GLN B 1 309 ? 17.438 8.438 24.672 1 73.44 309 GLN B O 1
ATOM 4779 N N . LEU B 1 310 ? 17.453 10.594 24.031 1 79.56 310 LEU B N 1
ATOM 4780 C CA . LEU B 1 310 ? 17.875 10.18 22.703 1 79.56 310 LEU B CA 1
ATOM 4781 C C . LEU B 1 310 ? 19.359 9.836 22.688 1 79.56 310 LEU B C 1
ATOM 4783 O O . LEU B 1 310 ? 20.203 10.695 22.969 1 79.56 310 LEU B O 1
ATOM 4787 N N . LYS B 1 311 ? 19.578 8.57 22.641 1 70.81 311 LYS B N 1
ATOM 4788 C CA . LYS B 1 311 ? 20.922 8.031 22.781 1 70.81 311 LYS B CA 1
ATOM 4789 C C . LYS B 1 311 ? 21.719 8.188 21.484 1 70.81 311 LYS B C 1
ATOM 4791 O O . LYS B 1 311 ? 22.938 8.328 21.516 1 70.81 311 LYS B O 1
ATOM 4796 N N . SER B 1 312 ? 21.047 7.93 20.359 1 76.12 312 SER B N 1
ATOM 4797 C CA . SER B 1 312 ? 21.734 7.98 19.078 1 76.12 312 SER B CA 1
ATOM 4798 C C . SER B 1 312 ? 20.891 8.695 18.031 1 76.12 312 SER B C 1
ATOM 4800 O O . SER B 1 312 ? 19.656 8.688 18.094 1 76.12 312 SER B O 1
ATOM 4802 N N . ARG B 1 313 ? 21.641 9.188 17.219 1 86.69 313 ARG B N 1
ATOM 4803 C CA . ARG B 1 313 ? 20.984 9.875 16.109 1 86.69 313 ARG B CA 1
ATOM 4804 C C . ARG B 1 313 ? 20.812 8.945 14.906 1 86.69 313 ARG B C 1
ATOM 4806 O O . ARG B 1 313 ? 20.141 9.297 13.93 1 86.69 313 ARG B O 1
ATOM 4813 N N . LYS B 1 314 ? 21.5 7.805 15.055 1 92.62 314 LYS B N 1
ATOM 4814 C CA . LYS B 1 314 ? 21.453 6.844 13.953 1 92.62 314 LYS B CA 1
ATOM 4815 C C . LYS B 1 314 ? 21.031 5.465 14.453 1 92.62 314 LYS B C 1
ATOM 4817 O O . LYS B 1 314 ? 21.688 4.891 15.328 1 92.62 314 LYS B O 1
ATOM 4822 N N . LEU B 1 315 ? 19.922 4.93 14.07 1 95.62 315 LEU B N 1
ATOM 4823 C CA . LEU B 1 315 ? 19.453 3.576 14.328 1 95.62 315 LEU B CA 1
ATOM 4824 C C . LEU B 1 315 ? 19.531 2.719 13.07 1 95.62 315 LEU B C 1
ATOM 4826 O O . LEU B 1 315 ? 18.766 2.904 12.133 1 95.62 315 LEU B O 1
ATOM 4830 N N . VAL B 1 316 ? 20.469 1.774 13.055 1 96.38 316 VAL B N 1
ATOM 4831 C CA . VAL B 1 316 ? 20.719 0.927 11.891 1 96.38 316 VAL B CA 1
ATOM 4832 C C . VAL B 1 316 ? 20.125 -0.461 12.125 1 96.38 316 VAL B C 1
ATOM 4834 O O . VAL B 1 316 ? 20.516 -1.157 13.07 1 96.38 316 VAL B O 1
ATOM 4837 N N . MET B 1 317 ? 19.203 -0.796 11.32 1 96 317 MET B N 1
ATOM 4838 C CA . MET B 1 317 ? 18.625 -2.139 11.352 1 96 317 MET B CA 1
ATOM 4839 C C . MET B 1 317 ? 19.375 -3.07 10.398 1 96 317 MET B C 1
ATOM 4841 O O . MET B 1 317 ? 20.141 -2.613 9.547 1 96 317 MET B O 1
ATOM 4845 N N . GLN B 1 318 ? 19.188 -4.34 10.648 1 94.88 318 GLN B N 1
ATOM 4846 C CA . GLN B 1 318 ? 19.828 -5.34 9.805 1 94.88 318 GLN B CA 1
ATOM 4847 C C . GLN B 1 318 ? 18.797 -6.195 9.078 1 94.88 318 GLN B C 1
ATOM 4849 O O . GLN B 1 318 ? 18.109 -7.004 9.703 1 94.88 318 GLN B O 1
ATOM 4854 N N . PRO B 1 319 ? 18.734 -5.992 7.762 1 96.62 319 PRO B N 1
ATOM 4855 C CA . PRO B 1 319 ? 17.844 -6.902 7.027 1 96.62 319 PRO B CA 1
ATOM 4856 C C . PRO B 1 319 ? 18.219 -8.375 7.223 1 96.62 319 PRO B C 1
ATOM 4858 O O . PRO B 1 319 ? 19.391 -8.703 7.355 1 96.62 319 PRO B O 1
ATOM 4861 N N . THR B 1 320 ? 17.234 -9.219 7.258 1 97.31 320 THR B N 1
ATOM 4862 C CA . THR B 1 320 ? 17.453 -10.648 7.422 1 97.31 320 THR B CA 1
ATOM 4863 C C . THR B 1 320 ? 17.234 -11.383 6.102 1 97.31 320 THR B C 1
ATOM 4865 O O . THR B 1 320 ? 16.156 -11.297 5.508 1 97.31 320 THR B O 1
ATOM 4868 N N . ILE B 1 321 ? 18.219 -12.156 5.719 1 97.94 321 ILE B N 1
ATOM 4869 C CA . ILE B 1 321 ? 18.141 -12.906 4.473 1 97.94 321 ILE B CA 1
ATOM 4870 C C . ILE B 1 321 ? 17.422 -14.234 4.719 1 97.94 321 ILE B C 1
ATOM 4872 O O . ILE B 1 321 ? 17.734 -14.953 5.672 1 97.94 321 ILE B O 1
ATOM 4876 N N . ASN B 1 322 ? 16.453 -14.508 3.922 1 97.44 322 ASN B N 1
ATOM 4877 C CA . ASN B 1 322 ? 15.805 -15.812 3.812 1 97.44 322 ASN B CA 1
ATOM 4878 C C . ASN B 1 322 ? 16.047 -16.453 2.445 1 97.44 322 ASN B C 1
ATOM 4880 O O . ASN B 1 322 ? 15.5 -15.992 1.439 1 97.44 322 ASN B O 1
ATOM 4884 N N . LEU B 1 323 ? 16.766 -17.562 2.396 1 97.5 323 LEU B N 1
ATOM 4885 C CA . LEU B 1 323 ? 17.141 -18.188 1.131 1 97.5 323 LEU B CA 1
ATOM 4886 C C . LEU B 1 323 ? 16.094 -19.219 0.709 1 97.5 323 LEU B C 1
ATOM 4888 O O . LEU B 1 323 ? 16.156 -19.75 -0.399 1 97.5 323 LEU B O 1
ATOM 4892 N N . GLY B 1 324 ? 15.164 -19.391 1.555 1 95 324 GLY B N 1
ATOM 4893 C CA . GLY B 1 324 ? 14.148 -20.391 1.248 1 95 324 GLY B CA 1
ATOM 4894 C C . GLY B 1 324 ? 14.719 -21.75 0.911 1 95 324 GLY B C 1
ATOM 4895 O O . GLY B 1 324 ? 15.531 -22.297 1.667 1 95 324 GLY B O 1
ATOM 4896 N N . ALA B 1 325 ? 14.328 -22.25 -0.259 1 92.75 325 ALA B N 1
ATOM 4897 C CA . ALA B 1 325 ? 14.695 -23.609 -0.678 1 92.75 325 ALA B CA 1
ATOM 4898 C C . ALA B 1 325 ? 16.172 -23.688 -1.047 1 92.75 325 ALA B C 1
ATOM 4900 O O . ALA B 1 325 ? 16.703 -24.766 -1.277 1 92.75 325 ALA B O 1
ATOM 4901 N N . LEU B 1 326 ? 16.812 -22.547 -1.07 1 91.25 326 LEU B N 1
ATOM 4902 C CA . LEU B 1 326 ? 18.234 -22.531 -1.387 1 91.25 326 LEU B CA 1
ATOM 4903 C C . LEU B 1 326 ? 19.078 -22.812 -0.142 1 91.25 326 LEU B C 1
ATOM 4905 O O . LEU B 1 326 ? 20.297 -23 -0.236 1 91.25 326 LEU B O 1
ATOM 4909 N N . GLN B 1 327 ? 18.328 -22.703 1.051 1 79.38 327 GLN B N 1
ATOM 4910 C CA . GLN B 1 327 ? 19.062 -22.938 2.287 1 79.38 327 GLN B CA 1
ATOM 4911 C C . GLN B 1 327 ? 19.625 -24.359 2.328 1 79.38 327 GLN B C 1
ATOM 4913 O O . GLN B 1 327 ? 18.906 -25.328 2.018 1 79.38 327 GLN B O 1
ATOM 4918 N N . THR B 1 328 ? 20.859 -24.656 1.946 1 55.28 328 THR B N 1
ATOM 4919 C CA . THR B 1 328 ? 21.5 -25.953 2.074 1 55.28 328 THR B CA 1
ATOM 4920 C C . THR B 1 328 ? 21.531 -26.406 3.533 1 55.28 328 THR B C 1
ATOM 4922 O O . THR B 1 328 ? 21.578 -25.578 4.441 1 55.28 328 THR B O 1
#

Foldseek 3Di:
DCQLCVQLVHDPVLLLCLLLVHPVHDPSSNVSSVVSCVVVVPLDLNVCPDDPNDADLEEEEEEADDQDCQVVLLVLLQQVLCPPLSHDYDYDYQVLPLVSLLSSLSVVLSNRHQEYEYEDADHDPSSLVSRLVSPHHYEYEQDDPHDDSFFYYHAHLLVQLQVVLVVVVVLVFQAEEEEEEQCVRPVSLVSSVNSNVVNNVVVPGDYHYDYDYHDLALCRLLVRLVVRCVVPVQGLEYEYSADRSQNSNVVNCVVVVNDANGRHQAEHEQPDPVCVVPFQRYKYWHTVSSNRSSVRSVCSSCVVPPVVPPPDRYHHDDTDIDNRPSPD/DCQLCVQLVHDPVLLLCLLLVHPVHDPSSSVSSVVSCVVVVPLDLNVCPDDPVDADLEEEEEEADDQDCQVVLLVLLQQVLCPPLSHDYDYYYQVLPLVSLLSSLSVVLSNRHQEYEYEDADHDPSSLVSRLVSPHHYEYEQDDPHDDSFFYYHAHLLVQLQVVLVVVVVLVFQFEEEEEEQCVRPVSLVSSVNSNVVNNVVVVGDYHYDYDYHDLALCRLLVRLVVRCVVPVQGLEYEYSADRSQNSNVVNCVVVVNDANGRHQAEHEQPDPVCVVPFQRYKYWHTVSSNRSSVRSVCSSCVVPPVVPPPDRYHHDDTDIDNRPSPD

pLDDT: mean 89.28, std 14.36, range [31.69, 98.88]

Secondary structure (DSSP, 8-state):
-HHHHHHHTS-HHHHHHHHTT-TTS-HHHHHHHHHHHHHHT---SGGGTSS-S---SEEEEEES--SSSHHHHHHHHHHHHHTTTS-EEEEEE-TT-HHHHHHHHHHHHTT--SEEEEE-S---HHHHHHHHHT-S-EEEES--SS--SSEEEE--HHHHHHHHHHHHHHTT--SEEEEESSTTT-HHHHHHHHHHHHHHHHTT--EEEEE--S---HHHHHHHHHHHHHH-TT-SEEEESSHHHHHHHHHHHHHHT--TTTTSEEE-SB--GGGGGSTTSEEEEE--HHHHHHHHHHHHHHHHH-GGG---SEEE---EEE-GGG--/-HHHHHHHTS-HHHHHHHHTT-TTS-HHHHHHHHHHHHHHT---SGGGTSS-S---SEEEEEES--SSSHHHHHHHHHHHHHTTSS-EEEEEE-TT-HHHHHHHHHHHHTT--SEEEEE-S---HHHHHHHHHT-S-EEEES--SS--SSEEEE--HHHHHHHHHHHHHHTT--SEEEEESSTTT-HHHHHHHHHHHHHHHHTT--EEEEE--S---HHHHHHHHHHHHHH-TT-SEEEESSHHHHHHHHHHHHHHT--TTTTSEEE-SB--GGGGGSTTSEEEEE--HHHHHHHHHHHHHHHHH-GGG---SEEE---EEE-GGG--